Protein AF-A0A7W0FGR4-F1 (afdb_monomer_lite)

Radius of gyration: 21.36 Å; chains: 1; bounding box: 52×45×62 Å

Structure (mmCIF, N/CA/C/O backbone):
data_AF-A0A7W0FGR4-F1
#
_entry.id   AF-A0A7W0FGR4-F1
#
loop_
_atom_site.group_PDB
_atom_site.id
_atom_site.type_symbol
_atom_site.label_atom_id
_atom_site.label_alt_id
_atom_site.label_comp_id
_atom_site.label_asym_id
_atom_site.label_entity_id
_atom_site.label_seq_id
_atom_site.pdbx_PDB_ins_code
_atom_site.Cartn_x
_atom_site.Cartn_y
_atom_site.Cartn_z
_atom_site.occupancy
_atom_site.B_iso_or_equiv
_atom_site.auth_seq_id
_atom_site.auth_comp_id
_atom_site.auth_asym_id
_atom_site.auth_atom_id
_atom_site.pdbx_PDB_model_num
ATOM 1 N N . MET A 1 1 ? -11.395 16.052 -6.987 1.00 50.31 1 MET A N 1
ATOM 2 C CA . MET A 1 1 ? -12.539 16.002 -6.046 1.00 50.31 1 MET A CA 1
ATOM 3 C C . MET A 1 1 ? -13.367 17.275 -6.202 1.00 50.31 1 MET A C 1
ATOM 5 O O . MET A 1 1 ? -12.782 18.266 -6.624 1.00 50.31 1 MET A O 1
ATOM 9 N N . PRO A 1 2 ? -14.686 17.275 -5.930 1.00 47.12 2 PRO A N 1
ATOM 10 C CA . PRO A 1 2 ? -15.502 18.494 -5.974 1.00 47.12 2 PRO A CA 1
ATOM 11 C C . PRO A 1 2 ? -14.914 19.584 -5.063 1.00 47.12 2 PRO A C 1
ATOM 13 O O . PRO A 1 2 ? -14.407 19.257 -3.991 1.00 47.12 2 PRO A O 1
ATOM 16 N N . GLU A 1 3 ? -15.008 20.864 -5.442 1.00 51.31 3 GLU A N 1
ATOM 17 C CA . GLU A 1 3 ? -14.451 22.003 -4.675 1.00 51.31 3 GLU A CA 1
ATOM 18 C C . GLU A 1 3 ? -14.913 22.057 -3.204 1.00 51.31 3 GLU A C 1
ATOM 20 O O . GLU A 1 3 ? -14.175 22.549 -2.343 1.00 51.31 3 GLU A O 1
ATOM 25 N N . ASN A 1 4 ? -16.076 21.462 -2.913 1.00 60.28 4 ASN A N 1
ATOM 26 C CA . ASN A 1 4 ? -16.722 21.415 -1.599 1.00 60.28 4 ASN A CA 1
ATOM 27 C C . ASN A 1 4 ? -16.583 20.065 -0.873 1.00 60.28 4 ASN A C 1
ATOM 29 O O . ASN A 1 4 ? -17.335 19.798 0.065 1.00 60.28 4 ASN A O 1
ATOM 33 N N . PHE A 1 5 ? -15.670 19.182 -1.295 1.00 72.06 5 PHE A N 1
ATOM 34 C CA . PHE A 1 5 ? -15.427 17.957 -0.534 1.00 72.06 5 PHE A CA 1
ATOM 35 C C . PHE A 1 5 ? -14.782 18.304 0.821 1.00 72.06 5 PHE A C 1
ATOM 37 O O . PHE A 1 5 ? -13.830 19.091 0.856 1.00 72.06 5 PHE A O 1
ATOM 44 N N . PRO A 1 6 ? -15.283 17.750 1.939 1.00 87.00 6 PRO A N 1
ATOM 45 C CA . PRO A 1 6 ? -14.865 18.178 3.270 1.00 87.00 6 PRO A CA 1
ATOM 46 C C . PRO A 1 6 ? -13.447 17.742 3.646 1.00 87.00 6 PRO A C 1
ATOM 48 O O . PRO A 1 6 ? -12.868 18.315 4.563 1.00 87.00 6 PRO A O 1
ATOM 51 N N . ILE A 1 7 ? -12.872 16.758 2.952 1.00 95.00 7 ILE A N 1
ATOM 52 C CA . ILE A 1 7 ? -11.490 16.330 3.172 1.00 95.00 7 ILE A CA 1
ATOM 53 C C . ILE A 1 7 ? -10.616 16.822 2.021 1.00 95.00 7 ILE A C 1
ATOM 55 O O . ILE A 1 7 ? -10.912 16.563 0.854 1.00 95.00 7 ILE A O 1
ATOM 59 N N . LYS A 1 8 ? -9.521 17.510 2.344 1.00 94.56 8 LYS A N 1
ATOM 60 C CA . LYS A 1 8 ? -8.524 17.954 1.362 1.00 94.56 8 LYS A CA 1
ATOM 61 C C . LYS A 1 8 ? -7.133 17.530 1.813 1.00 94.56 8 LYS A C 1
ATOM 63 O O . LYS A 1 8 ? -6.774 17.730 2.971 1.00 94.56 8 LYS A O 1
ATOM 68 N N . VAL A 1 9 ? -6.363 16.965 0.889 1.00 95.31 9 VAL A N 1
ATOM 69 C CA . VAL A 1 9 ? -4.970 16.566 1.105 1.00 95.31 9 VAL A CA 1
ATOM 70 C C . VAL A 1 9 ? -4.105 17.287 0.082 1.00 95.31 9 VAL A C 1
ATOM 72 O O . VAL A 1 9 ? -4.416 17.272 -1.108 1.00 95.31 9 VAL A O 1
ATOM 75 N N . GLY A 1 10 ? -3.063 17.966 0.546 1.00 93.25 10 GLY A N 1
ATOM 76 C CA . GLY A 1 10 ? -2.211 18.804 -0.293 1.00 93.25 10 GLY A CA 1
ATOM 77 C C . GLY A 1 10 ? -1.432 19.816 0.536 1.00 93.25 10 GLY A C 1
ATOM 78 O O . GLY A 1 10 ? -1.701 19.994 1.722 1.00 93.25 10 GLY A O 1
ATOM 79 N N . ASP A 1 11 ? -0.438 20.460 -0.078 1.00 90.88 11 ASP A N 1
ATOM 80 C CA . ASP A 1 11 ? 0.424 21.460 0.572 1.00 90.88 11 ASP A CA 1
ATOM 81 C C . ASP A 1 11 ? 1.035 20.983 1.903 1.00 90.88 11 ASP A C 1
ATOM 83 O O . ASP A 1 11 ? 1.238 21.756 2.842 1.00 90.88 11 ASP A O 1
ATOM 87 N N . ARG A 1 12 ? 1.347 19.682 1.981 1.00 93.88 12 ARG A N 1
ATOM 88 C CA . ARG A 1 12 ? 1.866 18.994 3.174 1.00 93.88 12 ARG A CA 1
ATOM 89 C C . ARG A 1 12 ? 0.893 18.991 4.356 1.00 93.88 12 ARG A C 1
ATOM 91 O O . ARG A 1 12 ? 1.323 18.978 5.510 1.00 93.88 12 ARG A O 1
ATOM 98 N N . GLN A 1 13 ? -0.410 19.019 4.093 1.00 95.06 13 GLN A N 1
ATOM 99 C CA . GLN A 1 13 ? -1.458 19.062 5.109 1.00 95.06 13 GLN A CA 1
ATOM 100 C C . GLN A 1 13 ? -2.612 18.117 4.775 1.00 95.06 13 GLN A C 1
ATOM 102 O O . GLN A 1 13 ? -2.973 17.908 3.618 1.00 95.06 13 GLN A O 1
ATOM 107 N N . PHE A 1 14 ? -3.230 17.600 5.833 1.00 97.25 14 PHE A N 1
ATOM 108 C CA . PHE A 1 14 ? -4.534 16.961 5.788 1.00 97.25 14 PHE A CA 1
ATOM 109 C C . PHE A 1 14 ? -5.531 17.927 6.427 1.00 97.25 14 PHE A C 1
ATOM 111 O O . PHE A 1 14 ? -5.306 18.389 7.546 1.00 97.25 14 PHE A O 1
ATOM 118 N N . ARG A 1 15 ? -6.603 18.278 5.719 1.00 97.00 15 ARG A N 1
ATOM 119 C CA . ARG A 1 15 ? -7.633 19.202 6.203 1.00 97.00 15 ARG A CA 1
ATOM 120 C C . ARG A 1 15 ? -8.984 18.516 6.259 1.00 97.00 15 ARG A C 1
ATOM 122 O O . ARG A 1 15 ? -9.396 17.895 5.282 1.00 97.00 15 ARG A O 1
ATOM 129 N N . LEU A 1 16 ? -9.677 18.691 7.378 1.00 96.06 16 LEU A N 1
ATOM 130 C CA . LEU A 1 16 ? -11.046 18.245 7.600 1.00 96.06 16 LEU A CA 1
ATOM 131 C C . LEU A 1 16 ? -11.923 19.482 7.819 1.00 96.06 16 LEU A C 1
ATOM 133 O O . LEU A 1 16 ? -11.696 20.252 8.745 1.00 96.06 16 LEU A O 1
ATOM 137 N N . ASN A 1 17 ? -12.907 19.694 6.948 1.00 94.50 17 ASN A N 1
ATOM 138 C CA . ASN A 1 17 ? -13.779 20.875 6.922 1.00 94.50 17 ASN A CA 1
ATOM 139 C C . ASN A 1 17 ? -13.019 22.210 6.863 1.00 94.50 17 ASN A C 1
ATOM 141 O O . ASN A 1 17 ? -13.419 23.192 7.475 1.00 94.50 17 ASN A O 1
ATOM 145 N N . GLY A 1 18 ? -11.908 22.240 6.124 1.00 92.94 18 GLY A N 1
ATOM 146 C CA . GLY A 1 18 ? -11.055 23.425 5.990 1.00 92.94 18 GLY A CA 1
ATOM 147 C C . GLY A 1 18 ? -9.991 23.564 7.080 1.00 92.94 18 GLY A C 1
ATOM 148 O O . GLY A 1 18 ? -8.963 24.191 6.820 1.00 92.94 18 GLY A O 1
ATOM 149 N N . GLU A 1 19 ? -10.157 22.904 8.225 1.00 94.25 19 GLU A N 1
ATOM 150 C CA . GLU A 1 19 ? -9.214 22.969 9.342 1.00 94.25 19 GLU A CA 1
ATOM 151 C C . GLU A 1 19 ? -8.101 21.918 9.217 1.00 94.25 19 GLU A C 1
ATOM 153 O O . GLU A 1 19 ? -8.386 20.762 8.887 1.00 94.25 19 GLU A O 1
ATOM 158 N N . PRO A 1 20 ? -6.827 22.274 9.471 1.00 95.62 20 PRO A N 1
ATOM 159 C CA . PRO A 1 20 ? -5.742 21.301 9.541 1.00 95.62 20 PRO A CA 1
ATOM 160 C C . PRO A 1 20 ? -5.991 20.239 10.619 1.00 95.62 20 PRO A C 1
ATOM 162 O O . PRO A 1 20 ? -6.301 20.558 11.765 1.00 95.62 20 PRO A O 1
ATOM 165 N N . LEU A 1 21 ? -5.786 18.973 10.261 1.00 96.56 21 LEU A N 1
ATOM 166 C CA . LEU A 1 21 ? -5.886 17.827 11.155 1.00 9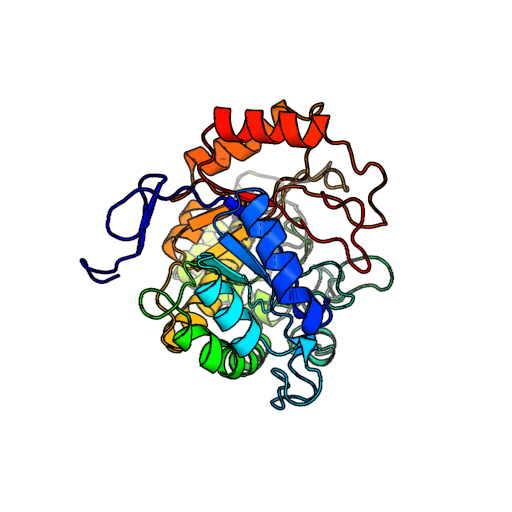6.56 21 LEU A CA 1
ATOM 167 C C . LEU A 1 21 ? -4.571 17.044 11.139 1.00 96.56 21 LEU A C 1
ATOM 169 O O . LEU A 1 21 ? -4.177 16.487 10.115 1.00 96.56 21 LEU A O 1
ATOM 173 N N . SER A 1 22 ? -3.917 16.946 12.294 1.00 96.06 22 SER A N 1
ATOM 174 C CA . SER A 1 22 ? -2.856 15.959 12.500 1.00 96.06 22 SER A CA 1
ATOM 175 C C . SER A 1 22 ? -3.480 14.610 12.839 1.00 96.06 22 SER A C 1
ATOM 177 O O . SER A 1 22 ? -4.175 14.479 13.849 1.00 96.06 22 SER A O 1
ATOM 179 N N . ILE A 1 23 ? -3.240 13.604 12.002 1.00 97.69 23 ILE A N 1
ATOM 180 C CA . ILE A 1 23 ? -3.726 12.245 12.231 1.00 97.69 23 ILE A CA 1
ATOM 181 C C . ILE A 1 23 ? -2.757 11.546 13.184 1.00 97.69 23 ILE A C 1
ATOM 183 O O . ILE A 1 23 ? -1.640 11.200 12.797 1.00 97.69 23 ILE A O 1
ATOM 187 N N . TYR A 1 24 ? -3.200 11.322 14.419 1.00 97.25 24 TYR A N 1
ATOM 188 C CA . TYR A 1 24 ? -2.505 10.480 15.389 1.00 97.25 24 TYR A CA 1
ATOM 189 C C . TYR A 1 24 ? -3.335 9.224 15.568 1.00 97.25 24 TYR A C 1
ATOM 191 O O . TYR A 1 24 ? -4.348 9.220 16.273 1.00 97.25 24 TYR A O 1
ATOM 199 N N . SER A 1 25 ? -2.921 8.182 14.858 1.00 97.44 25 SER A N 1
ATOM 200 C CA . SER A 1 25 ? -3.642 6.926 14.785 1.00 97.44 25 SER A CA 1
ATOM 201 C C . SER A 1 25 ? -2.966 5.838 15.603 1.00 97.44 25 SER A C 1
ATOM 203 O O . SER A 1 25 ? -1.742 5.810 15.730 1.00 97.44 25 SER A O 1
ATOM 205 N N . GLY A 1 26 ? -3.770 4.922 16.123 1.00 96.06 26 GLY A N 1
ATOM 206 C CA . GLY A 1 26 ? -3.309 3.670 16.701 1.00 96.06 26 GLY A CA 1
ATOM 207 C C . GLY A 1 26 ? -3.928 2.485 15.971 1.00 96.06 26 GLY A C 1
ATOM 208 O O . GLY A 1 26 ? -5.142 2.463 15.754 1.00 96.06 26 GLY A O 1
ATOM 209 N N . ALA A 1 27 ? -3.106 1.516 15.572 1.00 95.75 27 ALA A N 1
ATOM 210 C CA . ALA A 1 27 ? -3.580 0.342 14.858 1.00 95.75 27 ALA A CA 1
ATOM 211 C C . ALA A 1 27 ? -4.255 -0.664 15.802 1.00 95.75 27 ALA A C 1
ATOM 213 O O . ALA A 1 27 ? -3.630 -1.143 16.753 1.00 95.75 27 ALA A O 1
ATOM 214 N N . VAL A 1 28 ? -5.521 -0.996 15.519 1.00 95.81 28 VAL A N 1
ATOM 215 C CA . VAL A 1 28 ? -6.360 -1.911 16.315 1.00 95.81 28 VAL A CA 1
ATOM 216 C C . VAL A 1 28 ? -6.972 -2.974 15.405 1.00 95.81 28 VAL A C 1
ATOM 218 O O . VAL A 1 28 ? -7.842 -2.700 14.586 1.00 95.81 28 VAL A O 1
ATOM 221 N N . HIS A 1 29 ? -6.537 -4.224 15.537 1.00 94.69 29 HIS A N 1
ATOM 222 C CA . HIS A 1 29 ? -6.978 -5.308 14.653 1.00 94.69 29 HIS A CA 1
ATOM 223 C C . HIS A 1 29 ? -8.173 -6.060 15.224 1.00 94.69 29 HIS A C 1
ATOM 225 O O . HIS A 1 29 ? -8.021 -7.115 15.835 1.00 94.69 29 HIS A O 1
ATOM 231 N N . TYR A 1 30 ? -9.363 -5.502 15.003 1.00 96.06 30 TYR A N 1
ATOM 232 C CA . TYR A 1 30 ? -10.634 -5.978 15.558 1.00 96.06 30 TYR A CA 1
ATOM 233 C C . TYR A 1 30 ? -10.887 -7.485 15.367 1.00 96.06 30 TYR A C 1
ATOM 235 O O . TYR A 1 30 ? -11.311 -8.141 16.313 1.00 96.06 30 TYR A O 1
ATOM 243 N N . TRP A 1 31 ? -10.533 -8.058 14.208 1.00 94.75 31 TRP A N 1
ATOM 244 C CA . TRP A 1 31 ? -10.738 -9.482 13.894 1.00 94.75 31 TRP A CA 1
ATOM 245 C C . TRP A 1 31 ? -9.877 -10.444 14.728 1.00 94.75 31 TRP A C 1
ATOM 247 O O . TRP A 1 31 ? -10.082 -11.656 14.693 1.00 94.75 31 TRP A O 1
ATOM 257 N N . ARG A 1 32 ? -8.896 -9.920 15.473 1.00 92.50 32 ARG A N 1
ATOM 258 C CA . ARG A 1 32 ? -8.056 -10.686 16.412 1.00 92.50 32 ARG A CA 1
ATOM 259 C C . ARG A 1 32 ? -8.464 -10.510 17.869 1.00 92.50 32 ARG A C 1
ATOM 261 O O . ARG A 1 32 ? -7.776 -11.019 18.749 1.00 92.50 32 ARG A O 1
ATOM 268 N N . LEU A 1 33 ? -9.518 -9.743 18.117 1.00 93.81 33 LEU A N 1
ATOM 269 C CA . LEU A 1 33 ? -9.997 -9.396 19.443 1.00 93.81 33 LEU A CA 1
ATOM 270 C C . LEU A 1 33 ? -11.400 -9.964 19.615 1.00 93.81 33 LEU A C 1
ATOM 272 O O . LEU A 1 33 ? -12.206 -9.936 18.681 1.00 93.81 33 LEU A O 1
ATOM 276 N N . ASP A 1 34 ? -11.713 -10.428 20.818 1.00 94.38 34 ASP A N 1
ATOM 277 C CA . ASP A 1 34 ? -13.087 -10.785 21.147 1.00 94.38 34 ASP A CA 1
ATOM 278 C C . ASP A 1 34 ? -13.967 -9.528 21.080 1.00 94.38 34 ASP A C 1
ATOM 280 O O . ASP A 1 34 ? -13.586 -8.448 21.551 1.00 94.38 34 ASP A O 1
ATOM 284 N N . ARG A 1 35 ? -15.151 -9.661 20.473 1.00 96.56 35 ARG A N 1
ATOM 285 C CA . ARG A 1 35 ? -16.069 -8.538 20.217 1.00 96.56 35 ARG A CA 1
ATOM 286 C C . ARG A 1 35 ? -16.443 -7.759 21.483 1.00 96.56 35 ARG A C 1
ATOM 288 O O . ARG A 1 35 ? -16.625 -6.546 21.424 1.00 96.56 35 ARG A O 1
ATOM 295 N N . ASP A 1 36 ? -16.537 -8.428 22.633 1.00 97.00 36 ASP A N 1
ATOM 296 C CA . ASP A 1 36 ? -16.848 -7.805 23.928 1.00 97.00 36 ASP A CA 1
ATOM 297 C C . ASP A 1 36 ? -15.714 -6.908 24.461 1.00 97.00 36 ASP A C 1
ATOM 299 O O . ASP A 1 36 ? -15.959 -6.066 25.324 1.00 97.00 36 ASP A O 1
ATOM 303 N N . LYS A 1 37 ? -14.484 -7.045 23.946 1.00 96.62 37 LYS A N 1
ATOM 304 C CA . LYS A 1 37 ? -13.324 -6.229 24.348 1.00 96.62 37 LYS A CA 1
ATOM 305 C C . LYS A 1 37 ? -13.182 -4.931 23.570 1.00 96.62 37 LYS A C 1
ATOM 307 O O . LYS A 1 37 ? -12.448 -4.048 24.012 1.00 96.62 37 LYS A O 1
ATOM 312 N N . TRP A 1 38 ? -13.855 -4.792 22.428 1.00 97.81 38 TRP A N 1
ATOM 313 C CA . TRP A 1 38 ? -13.678 -3.632 21.553 1.00 97.81 38 TRP A CA 1
ATOM 314 C C . TRP A 1 38 ? -13.980 -2.311 22.261 1.00 97.81 38 TRP A C 1
ATOM 316 O O . TRP A 1 38 ? -13.241 -1.344 22.087 1.00 97.81 38 TRP A O 1
ATOM 326 N N . ASP A 1 39 ? -15.024 -2.272 23.090 1.00 98.25 39 ASP A N 1
ATOM 327 C CA . ASP A 1 39 ? -15.430 -1.049 23.784 1.00 98.25 39 ASP A CA 1
ATOM 328 C C . ASP A 1 39 ? -14.353 -0.537 24.756 1.00 98.25 39 ASP A C 1
ATOM 330 O O . ASP A 1 39 ? -13.952 0.629 24.684 1.00 98.25 39 ASP A O 1
ATOM 334 N N . ASP A 1 40 ? -13.837 -1.421 25.613 1.00 97.62 40 ASP A N 1
ATOM 335 C CA . ASP A 1 40 ? -12.782 -1.101 26.578 1.00 97.62 40 ASP A CA 1
ATOM 336 C C . ASP A 1 40 ? -11.482 -0.698 25.868 1.00 97.62 40 ASP A C 1
ATOM 338 O O . ASP A 1 40 ? -10.884 0.332 26.186 1.00 97.62 40 ASP A O 1
ATOM 342 N N . ILE A 1 41 ? -11.084 -1.453 24.838 1.00 96.50 41 ILE A N 1
ATOM 343 C CA . ILE A 1 41 ? -9.873 -1.169 24.059 1.00 96.50 41 ILE A CA 1
ATOM 344 C C . ILE A 1 41 ? -9.971 0.208 23.403 1.00 96.50 41 ILE A C 1
ATOM 346 O O . ILE A 1 41 ? -9.086 1.035 23.601 1.00 96.50 41 ILE A O 1
ATOM 350 N N . LEU A 1 42 ? -11.051 0.506 22.677 1.00 98.06 42 LEU A N 1
ATOM 351 C CA . LEU A 1 42 ? -11.212 1.805 22.015 1.00 98.06 42 LEU A CA 1
ATOM 352 C C . LEU A 1 42 ? -11.298 2.967 23.019 1.00 98.06 42 LEU A C 1
ATOM 354 O O . LEU A 1 42 ? -10.824 4.066 22.726 1.00 98.06 42 LEU A O 1
ATOM 358 N N . THR A 1 43 ? -11.851 2.733 24.215 1.00 97.94 43 THR A N 1
ATOM 359 C CA . THR A 1 43 ? -11.833 3.717 25.312 1.00 97.94 43 THR A CA 1
ATOM 360 C C . THR A 1 43 ? -10.402 4.021 25.751 1.00 97.94 43 THR A C 1
ATOM 362 O O . THR A 1 43 ? -10.039 5.192 25.878 1.00 97.94 43 THR A O 1
ATOM 365 N N . LYS A 1 44 ? -9.563 2.991 25.911 1.00 96.62 44 LYS A N 1
ATOM 366 C CA . LYS A 1 44 ? -8.136 3.147 26.229 1.00 96.62 44 LYS A CA 1
ATOM 367 C C . LYS A 1 44 ? -7.373 3.836 25.101 1.00 96.62 44 LYS A C 1
ATOM 369 O O . LYS A 1 44 ? -6.616 4.760 25.377 1.00 96.62 44 LYS A O 1
ATOM 374 N N . VAL A 1 45 ? -7.627 3.475 23.839 1.00 96.12 45 VAL A N 1
ATOM 375 C CA . VAL A 1 45 ? -7.013 4.136 22.672 1.00 96.12 45 VAL A CA 1
ATOM 376 C C . VAL A 1 45 ? -7.309 5.636 22.659 1.00 96.12 45 VAL A C 1
ATOM 378 O O . VAL A 1 45 ? -6.382 6.438 22.546 1.00 96.12 45 VAL A O 1
ATOM 381 N N . LYS A 1 46 ? -8.573 6.033 22.855 1.00 96.62 46 LYS A N 1
ATOM 382 C CA . LYS A 1 46 ? -8.945 7.452 22.986 1.00 96.62 46 LYS A CA 1
ATOM 383 C C . LYS A 1 46 ? -8.276 8.097 24.208 1.00 96.62 46 LYS A C 1
ATOM 385 O O . LYS A 1 46 ? -7.789 9.220 24.114 1.00 96.62 46 LYS A O 1
ATOM 390 N N . GLY A 1 47 ? -8.207 7.382 25.335 1.00 96.81 47 GLY A N 1
ATOM 391 C CA . GLY A 1 47 ? -7.554 7.830 26.571 1.00 96.81 47 GLY A CA 1
ATOM 392 C C . GLY A 1 47 ? -6.046 8.079 26.443 1.00 96.81 47 GLY A C 1
ATOM 393 O O . GLY A 1 47 ? -5.524 8.969 27.108 1.00 96.81 47 GLY A O 1
ATOM 394 N N . MET A 1 48 ? -5.359 7.368 25.543 1.00 94.38 48 MET A N 1
ATOM 395 C CA . MET A 1 48 ? -3.950 7.616 25.194 1.00 94.38 48 MET A CA 1
ATOM 396 C C . MET A 1 48 ? -3.746 8.871 24.325 1.00 94.38 48 MET A C 1
ATOM 398 O O . MET A 1 48 ? -2.610 9.243 24.037 1.00 94.38 48 MET A O 1
ATOM 402 N N . GLY A 1 49 ? -4.826 9.530 23.892 1.00 95.38 49 GLY A N 1
ATOM 403 C CA . GLY A 1 49 ? -4.773 10.744 23.075 1.00 95.38 49 GLY A CA 1
ATOM 404 C C . GLY A 1 49 ? -4.767 10.500 21.564 1.00 95.38 49 GLY A C 1
ATOM 405 O O . GLY A 1 49 ? -4.626 11.457 20.800 1.00 95.38 49 GLY A O 1
ATOM 406 N N . PHE A 1 50 ? -4.952 9.257 21.104 1.00 97.56 50 PHE A N 1
ATOM 407 C CA . PHE A 1 50 ? -5.166 8.992 19.681 1.00 97.56 50 PHE A CA 1
ATOM 408 C C . PHE A 1 50 ? -6.533 9.526 19.250 1.00 97.56 50 PHE A C 1
ATOM 410 O O . PHE A 1 50 ? -7.557 9.265 19.882 1.00 97.56 50 PHE A O 1
ATOM 417 N N . ASN A 1 51 ? -6.552 10.267 18.144 1.00 98.12 51 ASN A N 1
ATOM 418 C CA . ASN A 1 51 ? -7.784 10.805 17.562 1.00 98.12 51 ASN A CA 1
ATOM 419 C C . ASN A 1 51 ? -8.346 9.915 16.444 1.00 98.12 51 ASN A C 1
ATOM 421 O O . ASN A 1 51 ? -9.462 10.140 15.972 1.00 98.12 51 ASN A O 1
ATOM 425 N N . THR A 1 52 ? -7.561 8.929 16.010 1.00 98.69 52 THR A N 1
ATOM 426 C CA . THR A 1 52 ? -7.852 8.054 14.880 1.00 98.69 52 THR A CA 1
ATOM 427 C C . THR A 1 52 ? -7.514 6.610 15.247 1.00 98.69 52 THR A C 1
ATOM 429 O O . THR A 1 52 ? -6.586 6.356 16.015 1.00 98.69 52 THR A O 1
ATOM 432 N N . VAL A 1 53 ? -8.243 5.655 14.683 1.00 98.31 53 VAL A N 1
ATOM 433 C CA . VAL A 1 53 ? -7.849 4.242 14.659 1.00 98.31 53 VAL A CA 1
ATOM 434 C C . VAL A 1 53 ? -7.541 3.814 13.236 1.00 98.31 53 VAL A C 1
ATOM 436 O O . VAL A 1 53 ? -8.234 4.213 12.298 1.00 98.31 53 VAL A O 1
ATOM 439 N N . SER A 1 54 ? -6.513 2.991 13.071 1.00 97.94 54 SER A N 1
ATOM 440 C CA . SER A 1 54 ? -6.177 2.362 11.796 1.00 97.94 54 SER A CA 1
ATOM 441 C C . SER A 1 54 ? -6.470 0.871 11.880 1.00 97.94 54 SER A C 1
ATOM 443 O O . SER A 1 54 ? -6.102 0.203 12.845 1.00 97.94 54 SER A O 1
ATOM 445 N N . ILE A 1 55 ? -7.162 0.336 10.878 1.00 97.69 55 ILE A N 1
ATOM 446 C CA . ILE A 1 55 ? -7.539 -1.077 10.856 1.00 97.69 55 ILE A CA 1
ATOM 447 C C . ILE A 1 55 ? -7.201 -1.706 9.517 1.00 97.69 55 ILE A C 1
ATOM 449 O O . ILE A 1 55 ? -7.539 -1.173 8.462 1.00 97.69 55 ILE A O 1
ATOM 453 N N . TYR A 1 56 ? -6.567 -2.869 9.561 1.00 97.62 56 TYR A N 1
ATOM 454 C CA . TYR A 1 56 ? -6.553 -3.786 8.431 1.00 97.62 56 TYR A CA 1
ATOM 455 C C . TYR A 1 56 ? -7.865 -4.564 8.335 1.00 97.62 56 TYR A C 1
ATOM 457 O O . TYR A 1 56 ? -8.594 -4.707 9.316 1.00 97.62 56 TYR A O 1
ATOM 465 N N . ILE A 1 57 ? -8.168 -5.059 7.137 1.00 98.06 57 ILE A N 1
ATOM 466 C CA . ILE A 1 57 ? -9.327 -5.917 6.881 1.00 98.06 57 ILE A CA 1
ATOM 467 C C . ILE A 1 57 ? -8.830 -7.096 6.030 1.00 98.06 57 ILE A C 1
ATOM 469 O O . ILE A 1 57 ? -8.707 -6.948 4.813 1.00 98.06 57 ILE A O 1
ATOM 473 N N . PRO A 1 58 ? -8.465 -8.237 6.649 1.00 96.88 58 PRO A N 1
ATOM 474 C CA . PRO A 1 58 ? -7.898 -9.373 5.931 1.00 96.88 58 PRO A CA 1
ATOM 475 C C . PRO A 1 58 ? -8.959 -10.033 5.071 1.00 96.88 58 PRO A C 1
ATOM 477 O O . PRO A 1 58 ? -9.967 -10.507 5.591 1.00 96.88 58 PRO A O 1
ATOM 480 N N . TRP A 1 59 ? -8.700 -10.161 3.778 1.00 97.81 59 TRP A N 1
ATOM 481 C CA . TRP A 1 59 ? -9.601 -10.884 2.891 1.00 97.81 59 TRP A CA 1
ATOM 482 C C . TRP A 1 59 ? -9.802 -12.336 3.363 1.00 97.81 59 TRP A C 1
ATOM 484 O O . TRP A 1 59 ? -10.939 -12.791 3.460 1.00 97.81 59 TRP A O 1
ATOM 494 N N . GLU A 1 60 ? -8.739 -13.029 3.783 1.00 95.94 60 GLU A N 1
ATOM 495 C CA . GLU A 1 60 ? -8.819 -14.407 4.299 1.00 95.94 60 GLU A CA 1
ATOM 496 C C . GLU A 1 60 ? -9.686 -14.566 5.555 1.00 95.94 60 GLU A C 1
ATOM 498 O O . GLU A 1 60 ? -10.239 -15.639 5.777 1.00 95.94 60 GLU A O 1
ATOM 503 N N . ALA A 1 61 ? -9.821 -13.517 6.373 1.00 95.81 61 ALA A N 1
ATOM 504 C CA . ALA A 1 61 ? -10.641 -13.572 7.582 1.00 95.81 61 ALA A CA 1
ATOM 505 C C . ALA A 1 61 ? -12.139 -13.476 7.267 1.00 95.81 61 ALA A C 1
ATOM 507 O O . ALA A 1 61 ? -12.956 -13.975 8.039 1.00 95.81 61 ALA A O 1
ATOM 508 N N . HIS A 1 62 ? -12.487 -12.846 6.140 1.00 97.94 62 HIS A N 1
ATOM 509 C CA . HIS A 1 62 ? -13.870 -12.593 5.751 1.00 97.94 62 HIS A CA 1
ATOM 510 C C . HIS A 1 62 ? -14.373 -13.519 4.652 1.00 97.94 62 HIS A C 1
ATOM 512 O O . HIS A 1 62 ? -15.559 -13.811 4.639 1.00 97.94 62 HIS A O 1
ATOM 518 N N . GLU A 1 63 ? -13.544 -13.981 3.716 1.00 97.50 63 GLU A N 1
ATOM 519 C CA . GLU A 1 63 ? -13.994 -14.879 2.646 1.00 97.50 63 GLU A CA 1
ATOM 520 C C . GLU A 1 63 ? -13.805 -16.350 3.039 1.00 97.50 63 GLU A C 1
ATOM 522 O O . GLU A 1 63 ? -12.727 -16.917 2.871 1.00 97.50 63 GLU A O 1
ATOM 527 N N . ILE A 1 64 ? -14.875 -16.982 3.529 1.00 95.62 64 ILE A N 1
ATOM 528 C CA . ILE A 1 64 ? -14.870 -18.396 3.947 1.00 95.62 64 ILE A CA 1
ATOM 529 C C . ILE A 1 64 ? -14.724 -19.317 2.731 1.00 95.62 64 ILE A C 1
ATOM 531 O O . ILE A 1 64 ? -13.972 -20.289 2.740 1.00 95.62 64 ILE A O 1
ATOM 535 N N . GLU A 1 65 ? -15.455 -18.998 1.668 1.00 95.62 65 GLU A N 1
ATOM 536 C CA . GLU A 1 65 ? -15.370 -19.639 0.360 1.00 95.62 65 GLU A CA 1
ATOM 537 C C . GLU A 1 65 ? -15.474 -18.547 -0.700 1.00 95.62 65 GLU A C 1
ATOM 539 O O . GLU A 1 65 ? -16.052 -17.496 -0.436 1.00 95.62 65 GLU A O 1
ATOM 544 N N . ARG A 1 66 ? -14.969 -18.785 -1.916 1.00 97.31 66 ARG A N 1
ATOM 545 C CA . ARG A 1 66 ? -14.999 -17.782 -2.991 1.00 97.31 66 ARG A CA 1
ATOM 546 C C . ARG A 1 66 ? -16.401 -17.172 -3.159 1.00 97.31 66 ARG A C 1
ATOM 548 O O . ARG A 1 66 ? -17.331 -17.860 -3.578 1.00 97.31 66 ARG A O 1
ATOM 555 N N . GLY A 1 67 ? -16.535 -15.879 -2.868 1.00 97.19 67 GLY A N 1
ATOM 556 C CA . GLY A 1 67 ? -17.788 -15.121 -2.949 1.00 97.19 67 GLY A CA 1
ATOM 557 C C . GLY A 1 67 ? -18.755 -15.282 -1.767 1.00 97.19 67 GLY A C 1
ATOM 558 O O . GLY A 1 67 ? -19.815 -14.657 -1.782 1.00 97.19 67 GLY A O 1
ATOM 559 N N . LYS A 1 68 ? -18.420 -16.085 -0.751 1.00 98.00 68 LYS A N 1
ATOM 560 C CA . LYS A 1 68 ? -19.175 -16.225 0.502 1.00 98.00 68 LYS A CA 1
ATOM 561 C C . LYS A 1 68 ? -18.405 -15.558 1.633 1.00 98.00 68 LYS A C 1
ATOM 563 O O . LYS A 1 68 ? -17.340 -16.030 2.032 1.00 98.00 68 LYS A O 1
ATOM 568 N N . PHE A 1 69 ? -18.976 -14.479 2.153 1.00 98.38 69 PHE A N 1
ATOM 569 C CA . PHE A 1 69 ? -18.324 -13.639 3.144 1.00 98.38 69 PHE A CA 1
ATOM 570 C C . PHE A 1 69 ? -18.988 -13.738 4.516 1.00 98.38 69 PHE A C 1
ATOM 572 O O . PHE A 1 69 ? -20.214 -13.798 4.605 1.00 98.38 69 PHE A O 1
ATOM 579 N N . ASP A 1 70 ? -18.171 -13.709 5.563 1.00 98.25 70 ASP A N 1
ATOM 580 C CA . ASP A 1 70 ? -18.571 -13.520 6.950 1.00 98.25 70 ASP A CA 1
ATOM 581 C C . ASP A 1 70 ? -18.094 -12.155 7.447 1.00 98.25 70 ASP A C 1
ATOM 583 O O . ASP A 1 70 ? -16.900 -11.867 7.551 1.00 98.25 70 ASP A O 1
ATOM 587 N N . PHE A 1 71 ? -19.067 -11.315 7.767 1.00 98.31 71 PHE A N 1
ATOM 588 C CA . PHE A 1 71 ? -18.887 -10.000 8.363 1.00 98.31 71 PHE A CA 1
ATOM 589 C C . PHE A 1 71 ? -19.563 -9.957 9.736 1.00 98.31 71 PHE A C 1
ATOM 591 O O . PHE A 1 71 ? -20.276 -9.003 10.038 1.00 98.31 71 PHE A O 1
ATOM 598 N N . GLY A 1 72 ? -19.415 -11.019 10.535 1.00 97.44 72 GLY A N 1
ATOM 599 C CA . GLY A 1 72 ? -19.964 -11.103 11.891 1.00 97.44 72 GLY A CA 1
ATOM 600 C C . GLY A 1 72 ? -21.110 -12.099 12.068 1.00 97.44 72 GLY A C 1
ATOM 601 O O . GLY A 1 72 ? -21.566 -12.298 13.192 1.00 97.44 72 GLY A O 1
ATOM 602 N N . GLN A 1 73 ? -21.601 -12.716 10.987 1.00 97.06 73 GLN A N 1
ATOM 603 C CA . GLN A 1 73 ? -22.729 -13.652 11.040 1.00 97.06 73 GLN A CA 1
ATOM 604 C C . GLN A 1 73 ? -22.321 -15.021 11.596 1.00 97.06 73 GLN A C 1
ATOM 606 O O . GLN A 1 73 ? -23.151 -15.701 12.197 1.00 97.06 73 GLN A O 1
ATOM 611 N N . ILE A 1 74 ? -21.067 -15.430 11.379 1.00 97.31 74 ILE A N 1
ATOM 612 C CA . ILE A 1 74 ? -20.514 -16.710 11.841 1.00 97.31 74 ILE A CA 1
ATOM 613 C C . ILE A 1 74 ? -19.514 -16.467 12.970 1.00 97.31 74 ILE A C 1
ATOM 615 O O . ILE A 1 74 ? -19.674 -17.028 14.053 1.00 97.31 74 ILE A O 1
ATOM 619 N N . ASN A 1 75 ? -18.510 -15.616 12.745 1.00 97.19 75 ASN A N 1
ATOM 620 C CA . ASN A 1 75 ? -17.571 -15.196 13.778 1.00 97.19 75 ASN A CA 1
ATOM 621 C C . ASN A 1 75 ? -17.861 -13.743 14.196 1.00 97.19 75 ASN A C 1
ATOM 623 O O . ASN A 1 75 ? -17.577 -12.835 13.417 1.00 97.19 75 ASN A O 1
ATOM 627 N N . PRO A 1 76 ? -18.342 -13.479 15.425 1.00 97.62 76 PRO A N 1
ATOM 628 C CA . PRO A 1 76 ? -18.629 -12.120 15.889 1.00 97.62 76 PRO A CA 1
ATOM 629 C C . PRO A 1 76 ? -17.443 -11.150 15.796 1.00 97.62 76 PRO A C 1
ATOM 631 O O . PRO A 1 76 ? -17.654 -9.957 15.598 1.00 97.62 76 PRO A O 1
ATOM 634 N N . SER A 1 77 ? -16.198 -11.630 15.895 1.00 96.81 77 SER A N 1
ATOM 635 C CA . SER A 1 77 ? -15.010 -10.777 15.743 1.00 96.81 77 SER A CA 1
ATOM 636 C C . SER A 1 77 ? -14.818 -10.252 14.314 1.00 96.81 77 SER A C 1
ATOM 638 O O . SER A 1 77 ? -14.082 -9.292 14.110 1.00 96.81 77 SER A O 1
ATOM 640 N N . ASN A 1 78 ? -15.503 -10.824 13.322 1.00 98.00 78 ASN A N 1
ATOM 641 C CA . ASN A 1 78 ? -15.497 -10.348 11.939 1.00 98.00 78 ASN A CA 1
ATOM 642 C C . ASN A 1 78 ? -16.553 -9.254 11.668 1.00 98.00 78 ASN A C 1
ATOM 644 O O . ASN A 1 78 ? -16.683 -8.815 10.524 1.00 98.00 78 ASN A O 1
ATOM 648 N N . ASP A 1 79 ? -17.306 -8.804 12.683 1.00 98.44 79 ASP A N 1
ATOM 649 C CA . ASP A 1 79 ? -18.334 -7.753 12.576 1.00 98.44 79 ASP A CA 1
ATOM 650 C C . ASP A 1 79 ? -17.725 -6.357 12.341 1.00 98.44 79 ASP A C 1
ATOM 652 O O . ASP A 1 79 ? -17.638 -5.517 13.239 1.00 98.44 79 ASP A O 1
ATOM 656 N N . ILE A 1 80 ? -17.267 -6.116 11.110 1.00 98.62 80 ILE A N 1
ATOM 657 C CA . ILE A 1 80 ? -16.644 -4.855 10.695 1.00 98.62 80 ILE A CA 1
ATOM 658 C C . ILE A 1 80 ? -17.625 -3.676 10.724 1.00 98.62 80 ILE A C 1
ATOM 660 O O . ILE A 1 80 ? -17.236 -2.583 11.123 1.00 98.62 80 ILE A O 1
ATOM 664 N N . ASP A 1 81 ? -18.887 -3.882 10.339 1.00 98.69 81 ASP A N 1
ATOM 665 C CA . ASP A 1 81 ? -19.928 -2.840 10.372 1.00 98.69 81 ASP A CA 1
ATOM 666 C C . ASP A 1 81 ? -20.143 -2.380 11.825 1.00 98.69 81 ASP A C 1
ATOM 668 O O . ASP A 1 81 ? -20.019 -1.192 12.135 1.00 98.69 81 ASP A O 1
ATOM 672 N N . GLY A 1 82 ? -20.301 -3.334 12.754 1.00 98.56 82 GLY A N 1
ATOM 673 C CA . GLY A 1 82 ? -20.402 -3.057 14.185 1.00 98.56 82 GLY A CA 1
ATOM 674 C C . GLY A 1 82 ? -19.154 -2.395 14.775 1.00 98.56 82 GLY A C 1
ATOM 675 O O . GLY A 1 82 ? -19.278 -1.457 15.567 1.00 98.56 82 GLY A O 1
ATOM 676 N N . PHE A 1 83 ? -17.950 -2.821 14.375 1.00 98.81 83 PHE A N 1
ATOM 677 C CA . PHE A 1 83 ? -16.704 -2.198 14.834 1.00 98.81 83 PHE A CA 1
ATOM 678 C C . PHE A 1 83 ? -16.576 -0.739 14.369 1.00 98.81 83 PHE A C 1
ATOM 680 O O . PHE A 1 83 ? -16.194 0.131 15.158 1.00 98.81 83 PHE A O 1
ATOM 687 N N . LEU A 1 84 ? -16.927 -0.444 13.111 1.00 98.88 84 LEU A N 1
ATOM 688 C CA . LEU A 1 84 ? -16.909 0.919 12.572 1.00 98.88 84 LEU A CA 1
ATOM 689 C C . LEU A 1 84 ? -17.940 1.806 13.277 1.00 98.88 84 LEU A C 1
ATOM 691 O O . LEU A 1 84 ? -17.592 2.905 13.710 1.00 98.88 84 LEU A O 1
ATOM 695 N N . THR A 1 85 ? -19.166 1.315 13.486 1.00 98.81 85 THR A N 1
ATOM 696 C CA . THR A 1 85 ? -20.186 2.025 14.275 1.00 98.81 85 THR A CA 1
ATOM 697 C C . THR A 1 85 ? -19.702 2.329 15.693 1.00 98.81 85 THR A C 1
ATOM 699 O O . THR A 1 85 ? -19.917 3.434 16.193 1.00 98.81 85 THR A O 1
ATOM 702 N N . LEU A 1 86 ? -19.016 1.393 16.349 1.00 98.69 86 LEU A N 1
ATOM 703 C CA . LEU A 1 86 ? -18.488 1.618 17.695 1.00 98.69 86 LEU A CA 1
ATOM 704 C C . LEU A 1 86 ? -17.390 2.695 17.715 1.00 98.69 86 LEU A C 1
ATOM 706 O O . LEU A 1 86 ? -17.372 3.547 18.606 1.00 98.69 86 LEU A O 1
ATOM 710 N N . CYS A 1 87 ? -16.502 2.706 16.717 1.00 98.69 87 CYS A N 1
ATOM 711 C CA . CYS A 1 87 ? -15.514 3.775 16.548 1.00 98.69 87 CYS A CA 1
ATOM 712 C C . CYS A 1 87 ? -16.189 5.147 16.378 1.00 98.69 87 CYS A C 1
ATOM 714 O O . CYS A 1 87 ? -15.771 6.125 17.003 1.00 98.69 87 CYS A O 1
ATOM 716 N N . GLU A 1 88 ? -17.262 5.213 15.582 1.00 98.62 88 GLU A N 1
ATOM 717 C CA . GLU A 1 88 ? -18.046 6.432 15.361 1.00 98.62 88 GLU A CA 1
ATOM 718 C C . GLU A 1 88 ? -18.706 6.939 16.648 1.00 98.62 88 GLU A C 1
ATOM 720 O O . GLU A 1 88 ? -18.589 8.126 16.961 1.00 98.62 88 GLU A O 1
ATOM 725 N N . GLN A 1 89 ? -19.325 6.044 17.428 1.00 98.44 89 GLN A N 1
ATOM 726 C CA . GLN A 1 89 ? -19.928 6.354 18.734 1.00 98.44 89 GLN A CA 1
ATOM 727 C C . GLN A 1 89 ? -18.904 6.882 19.742 1.00 98.44 89 GLN A C 1
ATOM 729 O O . GLN A 1 89 ? -19.212 7.759 20.546 1.00 98.44 89 GLN A O 1
ATOM 734 N N . LYS A 1 90 ? -17.668 6.374 19.684 1.00 98.00 90 LYS A N 1
ATOM 735 C CA . LYS A 1 90 ? -16.549 6.853 20.508 1.00 98.00 90 LYS A CA 1
ATOM 736 C C . LYS A 1 90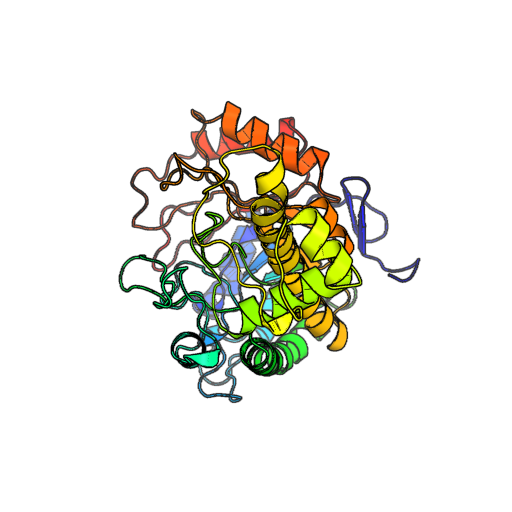 ? -15.881 8.103 19.957 1.00 98.00 90 LYS A C 1
ATOM 738 O O . LYS A 1 90 ? -14.929 8.598 20.558 1.00 98.00 90 LYS A O 1
ATOM 743 N N . GLU A 1 91 ? -16.390 8.641 18.858 1.00 97.50 91 GLU A N 1
ATOM 744 C CA . GLU A 1 91 ? -15.887 9.834 18.195 1.00 97.50 91 GLU A CA 1
ATOM 745 C C . GLU A 1 91 ? -14.442 9.717 17.690 1.00 97.50 91 GLU A C 1
ATOM 747 O O . GLU A 1 91 ? -13.732 10.720 17.575 1.00 97.50 91 GLU A O 1
ATOM 752 N N . LEU A 1 92 ? -14.003 8.499 17.379 1.00 98.56 92 LEU A N 1
ATOM 753 C CA . LEU A 1 92 ? -12.707 8.252 16.764 1.00 98.56 92 LEU A CA 1
ATOM 754 C C . LEU A 1 92 ? -12.831 8.398 15.248 1.00 98.56 92 LEU A C 1
ATOM 756 O O . LEU A 1 92 ? -13.791 7.939 14.627 1.00 98.56 92 LEU A O 1
ATOM 760 N N . ASN A 1 93 ? -11.846 9.048 14.640 1.00 98.69 93 ASN A N 1
ATOM 761 C CA . ASN A 1 93 ? -11.672 8.989 13.195 1.00 98.69 93 ASN A CA 1
ATOM 762 C C . ASN A 1 93 ? -11.157 7.603 12.795 1.00 98.69 93 ASN A C 1
ATOM 764 O O . ASN A 1 93 ? -10.577 6.890 13.613 1.00 98.69 93 ASN A O 1
ATOM 768 N N . ILE A 1 94 ? -11.347 7.217 11.536 1.00 98.81 94 ILE A N 1
ATOM 769 C CA . ILE A 1 94 ? -11.028 5.862 11.083 1.00 98.81 94 ILE A CA 1
ATOM 770 C C . ILE A 1 94 ? -10.177 5.919 9.814 1.00 98.81 94 ILE A C 1
ATOM 772 O O . ILE A 1 94 ? -10.477 6.655 8.871 1.00 98.81 94 ILE A O 1
ATOM 776 N N . ILE A 1 95 ? -9.127 5.107 9.782 1.00 98.75 95 ILE A N 1
ATOM 777 C CA . ILE A 1 95 ? -8.383 4.745 8.579 1.00 98.75 95 ILE A CA 1
ATOM 778 C C . ILE A 1 95 ? -8.577 3.252 8.343 1.00 98.75 95 ILE A C 1
ATOM 780 O O . ILE A 1 95 ? -8.286 2.435 9.214 1.00 98.75 95 ILE A O 1
ATOM 784 N N . VAL A 1 96 ? -9.043 2.889 7.152 1.00 98.69 96 VAL A N 1
ATOM 785 C CA . VAL A 1 96 ? -9.232 1.484 6.767 1.00 98.69 96 VAL A CA 1
ATOM 786 C C . VAL A 1 96 ? -8.148 1.043 5.793 1.00 98.69 96 VAL A C 1
ATOM 788 O O . VAL A 1 96 ? -7.689 1.814 4.958 1.00 98.69 96 VAL A O 1
ATOM 791 N N . ARG A 1 97 ? -7.708 -0.206 5.899 1.00 98.19 97 ARG A N 1
ATOM 792 C CA . ARG A 1 97 ? -6.656 -0.793 5.064 1.00 98.19 97 ARG A CA 1
ATOM 793 C C . ARG A 1 97 ? -7.177 -2.141 4.535 1.00 98.19 97 ARG A C 1
ATOM 795 O O . ARG A 1 97 ? -6.882 -3.190 5.103 1.00 98.19 97 ARG A O 1
ATOM 802 N N . PRO A 1 98 ? -8.042 -2.135 3.503 1.00 97.75 98 PRO A N 1
ATOM 803 C CA . PRO A 1 98 ? -8.749 -3.328 3.032 1.00 97.75 98 PRO A CA 1
ATOM 804 C C . PRO A 1 98 ? -7.924 -4.276 2.149 1.00 97.75 98 PRO A C 1
ATOM 806 O O . PRO A 1 98 ? -8.474 -5.223 1.589 1.00 97.75 98 PRO A O 1
ATOM 809 N N . GLY A 1 99 ? -6.628 -4.027 1.973 1.00 95.25 99 GLY A N 1
ATOM 810 C CA . GLY A 1 99 ? -5.767 -4.847 1.129 1.00 95.25 99 GLY A CA 1
ATOM 811 C C . GLY A 1 99 ? -5.936 -4.582 -0.374 1.00 95.25 99 GLY A C 1
ATOM 812 O O . GLY A 1 99 ? -6.221 -3.441 -0.755 1.00 95.25 99 GLY A O 1
ATOM 813 N N . PRO A 1 100 ? -5.759 -5.591 -1.249 1.00 95.44 100 PRO A N 1
ATOM 814 C CA . PRO A 1 100 ? -5.888 -7.022 -0.957 1.00 95.44 100 PRO A CA 1
ATOM 815 C C . PRO A 1 100 ? -4.708 -7.633 -0.187 1.00 95.44 100 PRO A C 1
ATOM 817 O O . PRO A 1 100 ? -4.940 -8.536 0.614 1.00 95.44 100 PRO A O 1
ATOM 820 N N . GLN A 1 101 ? -3.490 -7.103 -0.330 1.00 94.38 101 GLN A N 1
ATOM 821 C CA . GLN A 1 101 ? -2.386 -7.429 0.573 1.00 94.38 101 GLN A CA 1
ATOM 822 C C . GLN A 1 101 ? -2.481 -6.594 1.846 1.00 94.38 101 GLN A C 1
ATOM 824 O O . GLN A 1 101 ? -2.583 -5.373 1.768 1.00 94.38 101 GLN A O 1
ATOM 829 N N . ILE A 1 102 ? -2.391 -7.223 3.017 1.00 92.12 102 ILE A N 1
ATOM 830 C CA . ILE A 1 102 ? -2.320 -6.489 4.293 1.00 92.12 102 ILE A CA 1
ATOM 831 C C . ILE A 1 102 ? -1.127 -6.874 5.165 1.00 92.12 102 ILE A C 1
ATOM 833 O O . ILE A 1 102 ? -0.905 -6.235 6.187 1.00 92.12 102 ILE A O 1
ATOM 837 N N . ASN A 1 103 ? -0.384 -7.925 4.801 1.00 86.31 103 ASN A N 1
ATOM 838 C CA . ASN A 1 103 ? 0.648 -8.507 5.659 1.00 86.31 103 ASN A CA 1
ATOM 839 C C . ASN A 1 103 ? 0.093 -8.816 7.067 1.00 86.31 103 ASN A C 1
ATOM 841 O O . ASN A 1 103 ? -0.651 -9.785 7.246 1.00 86.31 103 ASN A O 1
ATOM 845 N N . SER A 1 104 ? 0.413 -7.981 8.058 1.00 82.06 104 SER A N 1
ATOM 846 C CA . SER A 1 104 ? 0.002 -8.128 9.451 1.00 82.06 104 SER A CA 1
ATOM 847 C C . SER A 1 104 ? 0.550 -9.382 10.144 1.00 82.06 104 SER A C 1
ATOM 849 O O . SER A 1 104 ? -0.045 -9.879 11.101 1.00 82.06 104 SER A O 1
ATOM 851 N N . GLU A 1 105 ? 1.658 -9.957 9.674 1.00 83.62 105 GLU A N 1
ATOM 852 C CA . GLU A 1 105 ? 2.205 -11.220 10.198 1.00 83.62 105 GLU A CA 1
ATOM 853 C C . GLU A 1 105 ? 1.187 -12.383 10.133 1.00 83.62 105 GLU A C 1
ATOM 855 O O . GLU A 1 105 ? 1.258 -13.359 10.898 1.00 83.62 105 GLU A O 1
ATOM 860 N N . LEU A 1 106 ? 0.205 -12.281 9.227 1.00 85.38 106 LEU A N 1
ATOM 861 C CA . LEU A 1 106 ? -0.657 -13.394 8.847 1.00 85.38 106 LEU A CA 1
ATOM 862 C C . LEU A 1 106 ? 0.120 -14.350 7.953 1.00 85.38 106 LEU A C 1
ATOM 864 O O . LEU A 1 106 ? 0.943 -13.936 7.141 1.00 85.38 106 LEU A O 1
ATOM 868 N N . THR A 1 107 ? -0.161 -15.646 8.082 1.00 82.44 107 THR A N 1
ATOM 869 C CA . THR A 1 107 ? 0.571 -16.674 7.328 1.00 82.44 107 THR A CA 1
ATOM 870 C C . THR A 1 107 ? 0.454 -16.479 5.815 1.00 82.44 107 THR A C 1
ATOM 872 O O . THR A 1 107 ? 1.406 -16.787 5.111 1.00 82.44 107 THR A O 1
ATOM 875 N N . TRP A 1 108 ? -0.661 -15.932 5.328 1.00 88.88 108 TRP A N 1
ATOM 876 C CA . TRP A 1 108 ? -0.915 -15.710 3.902 1.00 88.88 108 TRP A CA 1
ATOM 877 C C . TRP A 1 108 ? -1.054 -14.229 3.548 1.00 88.88 108 TRP A C 1
ATOM 879 O O . TRP A 1 108 ? -1.646 -13.889 2.529 1.00 88.88 108 TRP A O 1
ATOM 889 N N . PHE A 1 109 ? -0.515 -13.331 4.382 1.00 89.94 109 PHE A N 1
ATOM 890 C CA . PHE A 1 109 ? -0.519 -11.881 4.138 1.00 89.94 109 PHE A CA 1
ATOM 891 C C . PHE A 1 109 ? -1.925 -11.268 3.979 1.00 89.94 109 PHE A C 1
ATOM 893 O O . PHE A 1 109 ? -2.077 -10.174 3.425 1.00 89.94 109 PHE A O 1
ATOM 900 N N . GLY A 1 110 ? -2.949 -11.959 4.491 1.00 92.50 110 GLY A N 1
ATOM 901 C CA . GLY A 1 110 ? -4.351 -11.584 4.368 1.00 92.50 110 GLY A CA 1
ATOM 902 C C . GLY A 1 110 ? -5.065 -12.143 3.143 1.00 92.50 110 GLY A C 1
ATOM 903 O O . GLY A 1 110 ? -6.254 -11.874 2.995 1.00 92.50 110 GLY A O 1
ATOM 904 N N . TYR A 1 111 ? -4.394 -12.914 2.286 1.00 95.50 111 TYR A N 1
ATOM 905 C CA . TYR A 1 111 ? -4.996 -13.536 1.110 1.00 95.50 111 TYR A CA 1
ATOM 906 C C . TYR A 1 111 ? -5.644 -14.884 1.433 1.00 95.50 111 TYR A C 1
ATOM 908 O O . TYR A 1 111 ? -5.024 -15.714 2.099 1.00 95.50 111 TYR A O 1
ATOM 916 N N . PRO A 1 112 ? -6.834 -15.186 0.883 1.00 95.75 112 PRO A N 1
ATOM 917 C CA . PRO A 1 112 ? -7.297 -16.563 0.801 1.00 95.75 112 PRO A CA 1
ATOM 918 C C . PRO A 1 112 ? -6.254 -17.412 0.063 1.00 95.75 112 PRO A C 1
ATOM 920 O O . PRO A 1 112 ? -5.779 -17.014 -1.001 1.00 95.75 112 PRO A O 1
ATOM 923 N N . LEU A 1 113 ? -5.932 -18.603 0.580 1.00 93.06 113 LEU A N 1
ATOM 924 C CA . LEU A 1 113 ? -4.868 -19.461 0.032 1.00 93.06 113 LEU A CA 1
ATOM 925 C C . LEU A 1 113 ? -5.011 -19.715 -1.483 1.00 93.06 113 LEU A C 1
ATOM 927 O O . LEU A 1 113 ? -4.024 -19.705 -2.212 1.00 93.06 113 LEU A O 1
ATOM 931 N N . ARG A 1 114 ? -6.251 -19.832 -1.975 1.00 95.00 114 ARG A N 1
ATOM 932 C CA . ARG A 1 114 ? -6.581 -19.976 -3.406 1.00 95.00 114 ARG A CA 1
ATOM 933 C C . ARG A 1 114 ? -6.002 -18.873 -4.303 1.00 95.00 114 ARG A C 1
ATOM 935 O O . ARG A 1 114 ? -5.824 -19.112 -5.489 1.00 95.00 114 ARG A O 1
ATOM 942 N N . ILE A 1 115 ? -5.767 -17.671 -3.768 1.00 96.69 115 ILE A N 1
ATOM 943 C CA . ILE A 1 115 ? -5.156 -16.562 -4.509 1.00 96.69 115 ILE A CA 1
ATOM 944 C C . ILE A 1 115 ? -3.663 -16.827 -4.699 1.00 96.69 115 ILE A C 1
ATOM 946 O O . ILE A 1 115 ? -3.150 -16.675 -5.800 1.00 96.69 115 ILE A O 1
ATOM 950 N N . LEU A 1 116 ? -2.990 -17.279 -3.640 1.00 94.12 116 LEU A N 1
ATOM 951 C CA . LEU A 1 116 ? -1.553 -17.545 -3.648 1.00 94.12 116 LEU A CA 1
ATOM 952 C C . LEU A 1 116 ? -1.189 -18.830 -4.402 1.00 94.12 116 LEU A C 1
ATOM 954 O O . LEU A 1 116 ? -0.097 -18.918 -4.958 1.00 94.12 116 LEU A O 1
ATOM 958 N N . ASP A 1 117 ? -2.080 -19.824 -4.430 1.00 93.75 117 ASP A N 1
ATOM 959 C CA . ASP A 1 117 ? -1.846 -21.118 -5.088 1.00 93.75 117 ASP A CA 1
ATOM 960 C C . ASP A 1 117 ? -2.082 -21.094 -6.608 1.00 93.75 117 ASP A C 1
ATOM 962 O O . ASP A 1 117 ? -1.639 -22.002 -7.318 1.00 93.75 117 ASP A O 1
ATOM 966 N N . ASP A 1 118 ? -2.742 -20.062 -7.134 1.00 96.31 118 ASP A N 1
ATOM 967 C CA . ASP A 1 118 ? -3.059 -19.970 -8.557 1.00 96.31 118 ASP A CA 1
ATOM 968 C C . ASP A 1 118 ? -1.835 -19.568 -9.390 1.00 96.31 118 ASP A C 1
ATOM 970 O O . ASP A 1 118 ? -1.342 -18.441 -9.330 1.00 96.31 118 ASP A O 1
ATOM 974 N N . VAL A 1 119 ? -1.363 -20.494 -10.222 1.00 95.12 119 VAL A N 1
ATOM 975 C CA . VAL A 1 119 ? -0.154 -20.321 -11.041 1.00 95.12 119 VAL A CA 1
ATOM 976 C C . VAL A 1 119 ? -0.266 -19.147 -12.023 1.00 95.12 119 VAL A C 1
ATOM 978 O O . VAL A 1 119 ? 0.746 -18.524 -12.337 1.00 95.12 119 VAL A O 1
ATOM 981 N N . GLU A 1 120 ? -1.471 -18.791 -12.482 1.00 95.25 120 GLU A N 1
ATOM 982 C CA . GLU A 1 120 ? -1.675 -17.649 -13.391 1.00 95.25 120 GLU A CA 1
ATOM 983 C C . GLU A 1 120 ? -1.586 -16.291 -12.679 1.00 95.25 120 GLU A C 1
ATOM 985 O O . GLU A 1 120 ? -1.482 -15.246 -13.329 1.00 95.25 120 GLU A O 1
ATOM 990 N N . MET A 1 121 ? -1.666 -16.291 -11.348 1.00 97.00 121 MET A N 1
ATOM 991 C CA . MET A 1 121 ? -1.533 -15.097 -10.517 1.00 97.00 121 MET A CA 1
ATOM 992 C C . MET A 1 121 ? -0.164 -15.002 -9.855 1.00 97.00 121 MET A C 1
ATOM 994 O O . MET A 1 121 ? 0.123 -13.971 -9.266 1.00 97.00 121 MET A O 1
ATOM 998 N N . GLN A 1 122 ? 0.698 -16.013 -9.960 1.00 96.81 122 GLN A N 1
ATOM 999 C CA . GLN A 1 122 ? 2.014 -16.006 -9.325 1.00 96.81 122 GLN A CA 1
ATOM 1000 C C . GLN A 1 122 ? 3.040 -15.200 -10.128 1.00 96.81 122 GLN A C 1
ATOM 1002 O O . GLN A 1 122 ? 3.183 -15.351 -11.344 1.00 96.81 122 GLN A O 1
ATOM 1007 N N . ALA A 1 123 ? 3.808 -14.376 -9.421 1.00 97.12 123 ALA A N 1
ATOM 1008 C CA . ALA A 1 123 ? 4.992 -13.736 -9.966 1.00 97.12 123 ALA A CA 1
ATOM 1009 C C . ALA A 1 123 ? 6.109 -14.765 -10.191 1.00 97.12 123 ALA A C 1
ATOM 1011 O O . ALA A 1 123 ? 6.245 -15.753 -9.457 1.00 97.12 123 ALA A O 1
ATOM 1012 N N . GLN A 1 124 ? 6.938 -14.517 -11.203 1.00 97.12 124 GLN A N 1
ATOM 1013 C CA . GLN A 1 124 ? 8.066 -15.389 -11.534 1.00 97.12 124 GLN A CA 1
ATOM 1014 C C . GLN A 1 124 ? 9.400 -14.671 -11.382 1.00 97.12 124 GLN A C 1
ATOM 1016 O O . GLN A 1 124 ? 9.513 -13.463 -11.603 1.00 97.12 124 GLN A O 1
ATOM 1021 N N . THR A 1 125 ? 10.424 -15.442 -11.031 1.00 95.81 125 THR A N 1
ATOM 1022 C CA . THR A 1 125 ? 11.806 -14.975 -11.020 1.00 95.81 125 THR A CA 1
ATOM 1023 C C . THR A 1 125 ? 12.351 -14.822 -12.435 1.00 95.81 125 THR A C 1
ATOM 1025 O O . THR A 1 125 ? 11.776 -15.340 -13.395 1.00 95.81 125 THR A O 1
ATOM 1028 N N . ALA A 1 126 ? 13.515 -14.182 -12.579 1.00 93.31 126 ALA A N 1
ATOM 1029 C CA . ALA A 1 126 ? 14.207 -14.072 -13.867 1.00 93.31 126 ALA A CA 1
ATOM 1030 C C . ALA A 1 126 ? 14.431 -15.418 -14.581 1.00 93.31 126 ALA A C 1
ATOM 1032 O O . ALA A 1 126 ? 14.551 -15.429 -15.805 1.00 93.31 126 ALA A O 1
ATOM 1033 N N . TRP A 1 127 ? 14.443 -16.529 -13.839 1.00 92.50 127 TRP A N 1
ATOM 1034 C CA . TRP A 1 127 ? 14.687 -17.883 -14.341 1.00 92.50 127 TRP A CA 1
ATOM 1035 C C . TRP A 1 127 ? 13.407 -18.721 -14.495 1.00 92.50 127 TRP A C 1
ATOM 1037 O O . TRP A 1 127 ? 13.488 -19.923 -14.734 1.00 92.50 127 TRP A O 1
ATOM 1047 N N . GLY A 1 128 ? 12.229 -18.108 -14.339 1.00 91.88 128 GLY A N 1
ATOM 1048 C CA . GLY A 1 128 ? 10.928 -18.756 -14.542 1.00 91.88 128 GLY A CA 1
ATOM 1049 C C . GLY A 1 128 ? 10.423 -19.594 -13.362 1.00 91.88 128 GLY A C 1
ATOM 1050 O O . GLY A 1 128 ? 9.359 -20.203 -13.457 1.00 91.88 128 GLY A O 1
ATOM 1051 N N . SER A 1 129 ? 11.144 -19.632 -12.237 1.00 94.06 129 SER A N 1
ATOM 1052 C CA . SER A 1 129 ? 10.636 -20.233 -10.996 1.00 94.06 129 SER A CA 1
ATOM 1053 C C . SER A 1 129 ? 9.663 -19.292 -10.280 1.00 94.06 129 SER A C 1
ATOM 1055 O O . SER A 1 129 ? 9.636 -18.093 -10.550 1.00 94.06 129 SER A O 1
ATOM 1057 N N . LYS A 1 130 ? 8.870 -19.815 -9.339 1.00 94.44 130 LYS A N 1
ATOM 1058 C CA . LYS A 1 130 ? 7.982 -18.991 -8.504 1.00 94.44 130 LYS A CA 1
ATOM 1059 C C . LYS A 1 130 ? 8.806 -18.023 -7.655 1.00 94.44 130 LYS A C 1
ATOM 1061 O O . LYS A 1 130 ? 9.715 -18.463 -6.950 1.00 94.44 130 LYS A O 1
ATOM 1066 N N . ALA A 1 131 ? 8.472 -16.736 -7.705 1.00 93.81 131 ALA A N 1
ATOM 1067 C CA . ALA A 1 131 ? 8.986 -15.771 -6.741 1.00 93.81 131 ALA A CA 1
ATOM 1068 C C . ALA A 1 131 ? 8.336 -16.061 -5.380 1.00 93.81 131 ALA A C 1
ATOM 1070 O O . ALA A 1 131 ? 7.113 -16.194 -5.288 1.00 93.81 131 ALA A O 1
ATOM 1071 N N . VAL A 1 132 ? 9.154 -16.250 -4.346 1.00 91.81 132 VAL A N 1
ATOM 1072 C CA . VAL A 1 132 ? 8.692 -16.631 -3.009 1.00 91.81 132 VAL A CA 1
ATOM 1073 C C . VAL A 1 132 ? 9.346 -15.761 -1.952 1.00 91.81 132 VAL A C 1
ATOM 1075 O O . VAL A 1 132 ? 10.571 -15.651 -1.889 1.00 91.81 132 VAL A O 1
ATOM 1078 N N . LEU A 1 133 ? 8.526 -15.221 -1.059 1.00 86.12 133 LEU A N 1
ATOM 1079 C CA . LEU A 1 133 ? 9.008 -14.596 0.157 1.00 86.12 133 LEU A CA 1
ATOM 1080 C C . LEU A 1 133 ? 9.332 -15.685 1.175 1.00 86.12 133 LEU A C 1
ATOM 1082 O O . LEU A 1 133 ? 8.462 -16.448 1.608 1.00 86.12 133 LEU A O 1
ATOM 1086 N N . THR A 1 134 ? 10.597 -15.758 1.574 1.00 77.19 134 THR A N 1
ATOM 1087 C CA . THR A 1 134 ? 11.071 -16.701 2.587 1.00 77.19 134 THR A CA 1
ATOM 1088 C C . THR A 1 134 ? 10.835 -16.131 3.984 1.00 77.19 134 THR A C 1
ATOM 1090 O O . THR A 1 134 ? 11.763 -15.655 4.635 1.00 77.19 134 THR A O 1
ATOM 1093 N N . GLN A 1 135 ? 9.585 -16.157 4.446 1.00 69.06 135 GLN A N 1
ATOM 1094 C CA . GLN A 1 135 ? 9.237 -15.851 5.835 1.00 69.06 135 GLN A CA 1
ATOM 1095 C C . GLN A 1 135 ? 8.837 -17.115 6.606 1.00 69.06 135 GLN A C 1
ATOM 1097 O O . GLN A 1 135 ? 8.356 -18.103 6.051 1.00 69.06 135 GLN A O 1
ATOM 1102 N N . VAL A 1 136 ? 9.069 -17.099 7.917 1.00 58.53 136 VAL A N 1
ATOM 1103 C CA . VAL A 1 136 ? 8.646 -18.170 8.829 1.00 58.53 136 VAL A CA 1
ATOM 1104 C C . VAL A 1 136 ? 7.118 -18.090 8.997 1.00 58.53 136 VAL A C 1
ATOM 1106 O O . VAL A 1 136 ? 6.599 -16.989 9.169 1.00 58.53 136 VAL A O 1
ATOM 1109 N N . PRO A 1 137 ? 6.365 -19.212 8.990 1.00 64.62 137 PRO A N 1
ATOM 1110 C CA . PRO A 1 137 ? 6.826 -20.604 9.003 1.00 64.62 137 PRO A CA 1
ATOM 1111 C C . PRO A 1 137 ? 6.899 -21.294 7.631 1.00 64.62 137 PRO A C 1
ATOM 1113 O O . PRO A 1 137 ? 7.345 -22.439 7.574 1.00 64.62 137 PRO A O 1
ATOM 1116 N N . ARG A 1 138 ? 6.429 -20.669 6.542 1.00 77.75 138 ARG A N 1
ATOM 1117 C CA . ARG A 1 138 ? 6.398 -21.272 5.198 1.00 77.75 138 ARG A CA 1
ATOM 1118 C C . ARG A 1 138 ? 6.706 -20.228 4.122 1.00 77.75 138 ARG A C 1
ATOM 1120 O O . ARG A 1 138 ? 6.229 -19.107 4.259 1.00 77.75 138 ARG A O 1
ATOM 1127 N N . PRO A 1 139 ? 7.408 -20.598 3.034 1.00 84.81 139 PRO A N 1
ATOM 1128 C CA . PRO A 1 139 ? 7.554 -19.730 1.871 1.00 84.81 139 PRO A CA 1
ATOM 1129 C C . PRO A 1 139 ? 6.193 -19.358 1.281 1.00 84.81 139 PRO A C 1
ATOM 1131 O O . PRO A 1 139 ? 5.334 -20.227 1.110 1.00 84.81 139 PRO A O 1
ATOM 1134 N N . ILE A 1 140 ? 6.021 -18.082 0.945 1.00 89.25 140 ILE A N 1
ATOM 1135 C CA . ILE A 1 140 ? 4.762 -17.531 0.439 1.00 89.25 140 ILE A CA 1
ATOM 1136 C C . ILE A 1 140 ? 4.980 -17.095 -1.015 1.00 89.25 140 ILE A C 1
ATOM 1138 O O . ILE A 1 140 ? 5.862 -16.266 -1.254 1.00 89.25 140 ILE A O 1
ATOM 1142 N N . PRO A 1 141 ? 4.234 -17.638 -1.993 1.00 92.69 141 PRO A N 1
ATOM 1143 C CA . PRO A 1 141 ? 4.306 -17.177 -3.376 1.00 92.69 141 PRO A CA 1
ATOM 1144 C C . PRO A 1 141 ? 3.920 -15.702 -3.498 1.00 92.69 141 PRO A C 1
ATOM 1146 O O . PRO A 1 141 ? 2.909 -15.273 -2.946 1.00 92.69 141 PRO A O 1
ATOM 1149 N N . ALA A 1 142 ? 4.711 -14.935 -4.243 1.00 93.44 142 ALA A N 1
ATOM 1150 C CA . ALA A 1 142 ? 4.376 -13.562 -4.587 1.00 93.44 142 ALA A CA 1
ATOM 1151 C C . ALA A 1 142 ? 3.302 -13.535 -5.686 1.00 93.44 142 ALA A C 1
ATOM 1153 O O . ALA A 1 142 ? 3.372 -14.309 -6.643 1.00 93.44 142 ALA A O 1
ATOM 1154 N N . ASN A 1 143 ? 2.343 -12.612 -5.588 1.00 95.50 143 ASN A N 1
ATOM 1155 C CA . ASN A 1 143 ? 1.350 -12.389 -6.639 1.00 95.50 143 ASN A CA 1
ATOM 1156 C C . ASN A 1 143 ? 1.874 -11.419 -7.712 1.00 95.50 143 ASN A C 1
ATOM 1158 O O . ASN A 1 143 ? 2.551 -10.432 -7.420 1.00 95.50 143 ASN A O 1
ATOM 1162 N N . SER A 1 144 ? 1.497 -11.669 -8.961 1.00 96.62 144 SER A N 1
ATOM 1163 C CA . SER A 1 144 ? 1.684 -10.787 -10.102 1.00 96.62 144 SER A CA 1
ATOM 1164 C C . SER A 1 144 ? 0.497 -9.837 -10.243 1.00 96.62 144 SER A C 1
ATOM 1166 O O . SER A 1 144 ? -0.589 -10.208 -10.689 1.00 96.62 144 SER A O 1
ATOM 1168 N N . TYR A 1 145 ? 0.741 -8.561 -9.976 1.00 96.56 145 TYR A N 1
ATOM 1169 C CA . TYR A 1 145 ? -0.171 -7.444 -10.224 1.00 96.56 145 TYR A CA 1
ATOM 1170 C C . TYR A 1 145 ? -0.170 -7.015 -11.706 1.00 96.56 145 TYR A C 1
ATOM 1172 O O . TYR A 1 145 ? -0.693 -5.963 -12.063 1.00 96.56 145 TYR A O 1
ATOM 1180 N N . SER A 1 146 ? 0.375 -7.843 -12.603 1.00 96.50 146 SER A N 1
ATOM 1181 C CA . SER A 1 146 ? 0.070 -7.782 -14.040 1.00 96.50 146 SER A CA 1
ATOM 1182 C C . SER A 1 146 ? -1.017 -8.781 -14.457 1.00 96.50 146 SER A C 1
ATOM 1184 O O . SER A 1 146 ? -1.497 -8.725 -15.590 1.00 96.50 146 SER A O 1
ATOM 1186 N N . SER A 1 147 ? -1.416 -9.697 -13.567 1.00 97.44 147 SER A N 1
ATOM 1187 C CA . SER A 1 147 ? -2.422 -10.716 -13.854 1.00 97.44 147 SER A CA 1
ATOM 1188 C C . SER A 1 147 ? -3.835 -10.132 -13.808 1.00 97.44 147 SER A C 1
ATOM 1190 O O . SER A 1 147 ? -4.300 -9.650 -12.776 1.00 97.44 147 SER A O 1
ATOM 1192 N N . GLU A 1 148 ? -4.570 -10.222 -14.917 1.00 97.69 148 GLU A N 1
ATOM 1193 C CA . GLU A 1 148 ? -5.984 -9.818 -14.966 1.00 97.69 148 GLU A CA 1
ATOM 1194 C C . GLU A 1 148 ? -6.857 -10.646 -14.016 1.00 97.69 148 GLU A C 1
ATOM 1196 O O . GLU A 1 148 ? -7.814 -10.134 -13.435 1.00 97.69 148 GLU A O 1
ATOM 1201 N N . LYS A 1 149 ? -6.495 -11.916 -13.808 1.00 97.94 149 LYS A N 1
ATOM 1202 C CA . LYS A 1 149 ? -7.190 -12.811 -12.882 1.00 97.94 149 LYS A CA 1
ATOM 1203 C C . LYS A 1 149 ? -7.074 -12.321 -11.440 1.00 97.94 149 LYS A C 1
ATOM 1205 O O . LYS A 1 149 ? -8.075 -12.307 -10.731 1.00 97.94 149 LYS A O 1
ATOM 1210 N N . PHE A 1 150 ? -5.903 -11.816 -11.048 1.00 98.00 150 PHE A N 1
ATOM 1211 C CA . PHE A 1 150 ? -5.695 -11.214 -9.730 1.00 98.00 150 PHE A CA 1
ATOM 1212 C C . PHE A 1 150 ? -6.616 -10.012 -9.496 1.00 98.00 150 PHE A C 1
ATOM 1214 O O . PHE A 1 150 ? -7.274 -9.923 -8.456 1.00 98.00 150 PHE A O 1
ATOM 1221 N N . PHE A 1 151 ? -6.745 -9.119 -10.481 1.00 98.31 151 PHE A N 1
ATOM 1222 C CA . PHE A 1 151 ? -7.678 -7.993 -10.375 1.00 98.31 151 PHE A CA 1
ATOM 1223 C C . PHE A 1 151 ? -9.144 -8.432 -10.391 1.00 98.31 151 PHE A C 1
ATOM 1225 O O . PHE A 1 151 ? -9.954 -7.829 -9.689 1.00 98.31 151 PHE A O 1
ATOM 1232 N N . ALA A 1 152 ? -9.504 -9.478 -11.140 1.00 98.38 152 ALA A N 1
ATOM 1233 C CA . ALA A 1 152 ? -10.861 -10.023 -11.136 1.00 98.38 152 ALA A CA 1
ATOM 1234 C C . ALA A 1 152 ? -11.238 -10.605 -9.762 1.00 98.38 152 ALA A C 1
ATOM 1236 O O . ALA A 1 152 ? -12.327 -10.340 -9.251 1.00 98.38 152 ALA A O 1
ATOM 1237 N N . GLU A 1 153 ? -10.323 -11.337 -9.127 1.00 98.38 153 GLU A N 1
ATOM 1238 C CA . GLU A 1 153 ? -10.515 -11.860 -7.774 1.00 98.38 153 GLU A CA 1
ATOM 1239 C C . GLU A 1 153 ? -10.548 -10.730 -6.735 1.00 98.38 153 GLU A C 1
ATOM 1241 O O . GLU A 1 153 ? -11.440 -10.682 -5.888 1.00 98.38 153 GLU A O 1
ATOM 1246 N N . THR A 1 154 ? -9.659 -9.743 -6.854 1.00 98.44 154 THR A N 1
ATOM 1247 C CA . THR A 1 154 ? -9.688 -8.550 -5.994 1.00 98.44 154 THR A CA 1
ATOM 1248 C C . THR A 1 154 ? -10.985 -7.755 -6.173 1.00 98.44 154 THR A C 1
ATOM 1250 O O . THR A 1 154 ? -11.499 -7.172 -5.221 1.00 98.44 154 THR A O 1
ATOM 1253 N N . ALA A 1 155 ? -11.575 -7.746 -7.374 1.00 98.56 155 ALA A N 1
ATOM 1254 C CA . ALA A 1 155 ? -12.857 -7.093 -7.618 1.00 98.56 155 ALA A CA 1
ATOM 1255 C C . ALA A 1 155 ? -14.002 -7.772 -6.857 1.00 98.56 155 ALA A C 1
ATOM 1257 O O . ALA A 1 155 ? -14.900 -7.072 -6.376 1.00 98.56 155 ALA A O 1
ATOM 1258 N N . LEU A 1 156 ? -13.970 -9.100 -6.721 1.00 98.50 156 LEU A N 1
ATOM 1259 C CA . LEU A 1 156 ? -14.932 -9.838 -5.905 1.00 98.50 156 LEU A CA 1
ATOM 1260 C C . LEU A 1 156 ? -14.827 -9.407 -4.436 1.00 98.50 156 LEU A C 1
ATOM 1262 O O . LEU A 1 156 ? -15.832 -9.004 -3.849 1.00 98.50 156 LEU A O 1
ATOM 1266 N N . TRP A 1 157 ? -13.607 -9.384 -3.889 1.00 98.69 157 TRP A N 1
ATOM 1267 C CA . TRP A 1 157 ? -13.345 -8.918 -2.525 1.00 98.69 157 TRP A CA 1
ATOM 1268 C C . TRP A 1 157 ? -13.802 -7.480 -2.300 1.00 98.69 157 TRP A C 1
ATOM 1270 O O . TRP A 1 157 ? -14.634 -7.209 -1.434 1.00 98.69 157 TRP A O 1
ATOM 1280 N N . TYR A 1 158 ? -13.322 -6.554 -3.133 1.00 98.75 158 TYR A N 1
ATOM 1281 C CA . TYR A 1 158 ? -13.682 -5.144 -3.037 1.00 98.75 158 TYR A CA 1
ATOM 1282 C C . TYR A 1 158 ? -15.190 -4.934 -3.181 1.00 98.75 158 TYR A C 1
ATOM 1284 O O . TYR A 1 158 ? -15.737 -4.035 -2.553 1.00 98.75 158 TYR A O 1
ATOM 1292 N N . GLY A 1 159 ? -15.878 -5.742 -3.999 1.00 98.62 159 GLY A N 1
ATOM 1293 C CA . GLY A 1 159 ? -17.336 -5.696 -4.135 1.00 98.62 159 GLY A CA 1
ATOM 1294 C C . GLY A 1 159 ? -18.051 -5.923 -2.806 1.00 98.62 159 GLY A C 1
ATOM 1295 O O . GLY A 1 159 ? -18.973 -5.179 -2.482 1.00 98.62 159 GLY A O 1
ATOM 1296 N N . ALA A 1 160 ? -17.585 -6.894 -2.023 1.00 98.62 160 ALA A N 1
ATOM 1297 C CA . ALA A 1 160 ? -18.155 -7.210 -0.722 1.00 98.62 160 ALA A CA 1
ATOM 1298 C C . ALA A 1 160 ? -17.787 -6.168 0.342 1.00 98.62 160 ALA A C 1
ATOM 1300 O O . ALA A 1 160 ? -18.675 -5.590 0.967 1.00 98.62 160 ALA A O 1
ATOM 1301 N N . ILE A 1 161 ? -16.494 -5.876 0.526 1.00 98.69 161 ILE A N 1
ATOM 1302 C CA . ILE A 1 161 ? -16.068 -5.025 1.646 1.00 98.69 161 ILE A CA 1
ATOM 1303 C C . ILE A 1 161 ? -16.479 -3.560 1.466 1.00 98.69 161 ILE A C 1
ATOM 1305 O O . ILE A 1 161 ? -16.961 -2.931 2.408 1.00 98.69 161 ILE A O 1
ATOM 1309 N N . PHE A 1 162 ? -16.383 -2.999 0.255 1.00 98.62 162 PHE A N 1
ATOM 1310 C CA . PHE A 1 162 ? -16.772 -1.600 0.051 1.00 98.62 162 PHE A CA 1
ATOM 1311 C C . PHE A 1 162 ? -18.280 -1.381 0.091 1.00 98.62 162 PHE A C 1
ATOM 1313 O O . PHE A 1 162 ? -18.681 -0.249 0.335 1.00 98.62 162 PHE A O 1
ATOM 1320 N N . ALA A 1 163 ? -19.115 -2.418 -0.043 1.00 98.31 163 ALA A N 1
ATOM 1321 C CA . ALA A 1 163 ? -20.549 -2.297 0.232 1.00 98.31 163 ALA A CA 1
ATOM 1322 C C . ALA A 1 163 ? -20.835 -1.927 1.704 1.00 98.31 163 ALA A C 1
ATOM 1324 O O . ALA A 1 163 ? -21.884 -1.353 2.002 1.00 98.31 163 ALA A O 1
ATOM 1325 N N . ILE A 1 164 ? -19.895 -2.219 2.610 1.00 98.69 164 ILE A N 1
ATOM 1326 C CA . ILE A 1 164 ? -19.927 -1.818 4.021 1.00 98.69 164 ILE A CA 1
ATOM 1327 C C . ILE A 1 164 ? -19.215 -0.471 4.198 1.00 98.69 164 ILE A C 1
ATOM 1329 O O . ILE A 1 164 ? -19.827 0.496 4.649 1.00 98.69 164 ILE A O 1
ATOM 1333 N N . LEU A 1 165 ? -17.951 -0.364 3.766 1.00 98.69 165 LEU A N 1
ATOM 1334 C CA . LEU A 1 165 ? -17.103 0.809 4.043 1.00 98.69 165 LEU A CA 1
ATOM 1335 C C . LEU A 1 165 ? -17.691 2.135 3.541 1.00 98.69 165 LEU A C 1
ATOM 1337 O O . LEU A 1 165 ? -17.526 3.169 4.186 1.00 98.69 165 LEU A O 1
ATOM 1341 N N . VAL A 1 166 ? -18.406 2.129 2.412 1.00 98.31 166 VAL A N 1
ATOM 1342 C CA . VAL A 1 166 ? -19.025 3.350 1.870 1.00 98.31 166 VAL A CA 1
ATOM 1343 C C . VAL A 1 166 ? -20.085 3.965 2.778 1.00 98.31 166 VAL A C 1
ATOM 1345 O O . VAL A 1 166 ? -20.334 5.164 2.654 1.00 98.31 166 VAL A O 1
ATOM 1348 N N . LYS A 1 167 ? -20.698 3.187 3.677 1.00 98.12 167 LYS A N 1
ATOM 1349 C CA . LYS A 1 167 ? -21.685 3.686 4.647 1.00 98.12 167 LYS A CA 1
ATOM 1350 C C . LYS A 1 167 ? -21.024 4.508 5.757 1.00 98.12 167 LYS A C 1
ATOM 1352 O O . LYS A 1 167 ? -21.616 5.475 6.221 1.00 98.12 167 LYS A O 1
ATOM 1357 N N . HIS A 1 168 ? -19.786 4.155 6.103 1.00 98.69 168 HIS A N 1
ATOM 1358 C CA . HIS A 1 168 ? -19.000 4.739 7.193 1.00 98.69 168 HIS A CA 1
ATOM 1359 C C . HIS A 1 168 ? -18.021 5.825 6.734 1.00 98.69 168 HIS A C 1
ATOM 1361 O O . HIS A 1 168 ? -17.280 6.398 7.534 1.00 98.69 168 HIS A O 1
ATOM 1367 N N . GLN A 1 169 ? -17.976 6.128 5.437 1.00 97.81 169 GLN A N 1
ATOM 1368 C CA . GLN A 1 169 ? -17.112 7.188 4.934 1.00 97.81 169 GLN A CA 1
ATOM 1369 C C . GLN A 1 169 ? -17.612 8.573 5.361 1.00 97.81 169 GLN A C 1
ATOM 1371 O O . GLN A 1 169 ? -18.816 8.855 5.379 1.00 97.81 169 GLN A O 1
ATOM 1376 N N . TYR A 1 170 ? -16.677 9.461 5.687 1.00 97.00 170 TYR A N 1
ATOM 1377 C CA . TYR A 1 170 ? -16.980 10.859 5.971 1.00 97.00 170 TYR A CA 1
ATOM 1378 C C . TYR A 1 170 ? -17.657 11.532 4.754 1.00 97.00 170 TYR A C 1
ATOM 1380 O O . TYR A 1 170 ? -17.274 11.236 3.619 1.00 97.00 170 TYR A O 1
ATOM 1388 N N . PRO A 1 171 ? -18.652 12.431 4.924 1.00 94.69 171 PRO A N 1
ATOM 1389 C CA . PRO A 1 171 ? -19.131 13.033 6.176 1.00 94.69 171 PRO A CA 1
ATOM 1390 C C . PRO A 1 171 ? -20.221 12.256 6.922 1.00 94.69 171 PRO A C 1
ATOM 1392 O O . PRO A 1 171 ? -20.648 12.709 7.978 1.00 94.69 171 PRO A O 1
ATOM 1395 N N . LYS A 1 172 ? -20.718 11.136 6.381 1.00 93.62 172 LYS A N 1
ATOM 1396 C CA . LYS A 1 172 ? -21.818 10.388 7.016 1.00 93.62 172 LYS A CA 1
ATOM 1397 C C . LYS A 1 172 ? -21.338 9.501 8.162 1.00 93.62 172 LYS A C 1
ATOM 1399 O O . LYS A 1 172 ? -22.045 9.386 9.154 1.00 93.62 172 LYS A O 1
ATOM 1404 N N . GLY A 1 173 ? -20.154 8.914 8.016 1.00 97.19 173 GLY A N 1
ATOM 1405 C CA . GLY A 1 173 ? -19.434 8.236 9.090 1.00 97.19 173 GLY A CA 1
ATOM 1406 C C . GLY A 1 173 ? -18.109 8.930 9.396 1.00 97.19 173 GLY A C 1
ATOM 1407 O O . GLY A 1 173 ? -17.957 10.135 9.173 1.00 97.19 173 GLY A O 1
ATOM 1408 N N . ARG A 1 174 ? -17.132 8.175 9.907 1.00 98.19 174 ARG A N 1
ATOM 1409 C CA . ARG A 1 174 ? -15.833 8.725 10.346 1.00 98.19 174 ARG A CA 1
ATOM 1410 C C . ARG A 1 174 ? -14.599 8.143 9.659 1.00 98.19 174 ARG A C 1
ATOM 1412 O O . ARG A 1 174 ? -13.485 8.459 10.077 1.00 98.19 174 ARG A O 1
ATOM 1419 N N . ILE A 1 175 ? -14.752 7.364 8.584 1.00 98.75 175 ILE A N 1
ATOM 1420 C CA . ILE A 1 175 ? -13.598 6.976 7.758 1.00 98.75 175 ILE A CA 1
ATOM 1421 C C . ILE A 1 175 ? -13.078 8.204 7.011 1.00 98.75 175 ILE A C 1
ATOM 1423 O O . ILE A 1 175 ? -13.801 8.791 6.207 1.00 98.75 175 ILE A O 1
ATOM 1427 N N . LEU A 1 176 ? -11.827 8.582 7.288 1.00 98.31 176 LEU A N 1
ATOM 1428 C CA . LEU A 1 176 ? -11.163 9.758 6.721 1.00 98.31 176 LEU A CA 1
ATOM 1429 C C . LEU A 1 176 ? -10.208 9.421 5.577 1.00 98.31 176 LEU A C 1
ATOM 1431 O O . LEU A 1 176 ? -9.954 10.277 4.737 1.00 98.31 176 LEU A O 1
ATOM 1435 N N . ALA A 1 177 ? -9.666 8.206 5.542 1.00 98.38 177 ALA A N 1
ATOM 1436 C CA . ALA A 1 177 ? -8.803 7.742 4.462 1.00 98.38 177 ALA A CA 1
ATOM 1437 C C . ALA A 1 177 ? -8.837 6.212 4.356 1.00 98.38 177 ALA A C 1
ATOM 1439 O O . ALA A 1 177 ? -9.191 5.520 5.315 1.00 98.38 177 ALA A O 1
ATOM 1440 N N . SER A 1 178 ? -8.440 5.684 3.199 1.00 98.44 178 SER A N 1
ATOM 1441 C CA . SER A 1 178 ? -8.197 4.252 3.015 1.00 98.44 178 SER A CA 1
ATOM 1442 C C . SER A 1 178 ? -6.836 4.004 2.391 1.00 98.44 178 SER A C 1
ATOM 1444 O O . SER A 1 178 ? -6.482 4.637 1.398 1.00 98.44 178 SER A O 1
ATOM 1446 N N . GLN A 1 179 ? -6.098 3.039 2.929 1.00 98.50 179 GLN A N 1
ATOM 1447 C CA . GLN A 1 179 ? -4.910 2.534 2.256 1.00 98.50 179 GLN A CA 1
ATOM 1448 C C . GLN A 1 179 ? -5.323 1.650 1.077 1.00 98.50 179 GLN A C 1
ATOM 1450 O O . GLN A 1 179 ? -6.297 0.904 1.172 1.00 98.50 179 GLN A O 1
ATOM 1455 N N . VAL A 1 180 ? -4.601 1.738 -0.030 1.00 98.19 180 VAL A N 1
ATOM 1456 C CA . VAL A 1 180 ? -4.717 0.838 -1.178 1.00 98.19 180 VAL A CA 1
ATOM 1457 C C . VAL A 1 180 ? -3.605 -0.188 -1.048 1.00 98.19 180 VAL A C 1
ATOM 1459 O O . VAL A 1 180 ? -2.451 0.212 -1.071 1.00 98.19 180 VAL A O 1
ATOM 1462 N N . ASP A 1 181 ? -3.926 -1.476 -0.910 1.00 96.50 181 ASP A N 1
ATOM 1463 C CA . ASP A 1 181 ? -2.927 -2.542 -0.713 1.00 96.50 181 ASP A CA 1
ATOM 1464 C C . ASP A 1 181 ? -2.022 -2.326 0.526 1.00 96.50 181 ASP A C 1
ATOM 1466 O O . ASP A 1 181 ? -2.394 -1.567 1.425 1.00 96.50 181 ASP A O 1
ATOM 1470 N N . ASN A 1 182 ? -0.871 -2.999 0.622 1.00 94.50 182 ASN A N 1
ATOM 1471 C CA . ASN A 1 182 ? 0.114 -2.777 1.680 1.00 94.50 182 ASN A CA 1
ATOM 1472 C C . ASN A 1 182 ? 1.531 -3.068 1.198 1.00 94.50 182 ASN A C 1
ATOM 1474 O O . ASN A 1 182 ? 1.799 -4.187 0.761 1.00 94.50 182 ASN A O 1
ATOM 1478 N N . GLU A 1 183 ? 2.439 -2.110 1.392 1.00 90.69 183 GLU A N 1
ATOM 1479 C CA . GLU A 1 183 ? 3.872 -2.274 1.129 1.00 90.69 183 GLU A CA 1
ATOM 1480 C C . GLU A 1 183 ? 4.149 -2.908 -0.244 1.00 90.69 183 GLU A C 1
ATOM 1482 O O . GLU A 1 183 ? 4.952 -3.840 -0.373 1.00 90.69 183 GLU A O 1
ATOM 1487 N N . MET A 1 184 ? 3.448 -2.451 -1.287 1.00 88.12 184 MET A N 1
ATOM 1488 C CA . MET A 1 184 ? 3.559 -3.069 -2.600 1.00 88.12 184 MET A CA 1
ATOM 1489 C C . MET A 1 184 ? 4.952 -2.791 -3.162 1.00 88.12 184 MET A C 1
ATOM 1491 O O . MET A 1 184 ? 5.245 -1.735 -3.711 1.00 88.12 184 MET A O 1
ATOM 1495 N N . ALA A 1 185 ? 5.827 -3.775 -3.005 1.00 87.31 185 ALA A N 1
ATOM 1496 C CA . ALA A 1 185 ? 7.238 -3.699 -3.343 1.00 87.31 185 ALA A CA 1
ATOM 1497 C C . ALA A 1 185 ? 7.684 -5.017 -3.987 1.00 87.31 185 ALA A C 1
ATOM 1499 O O . ALA A 1 185 ? 8.681 -5.614 -3.589 1.00 87.31 185 ALA A O 1
ATOM 1500 N N . PHE A 1 186 ? 6.887 -5.512 -4.943 1.00 89.06 186 PHE A N 1
ATOM 1501 C CA . PHE A 1 186 ? 7.071 -6.836 -5.555 1.00 89.06 186 PHE A CA 1
ATOM 1502 C C . PHE A 1 186 ? 7.141 -7.958 -4.512 1.00 89.06 186 PHE A C 1
ATOM 1504 O O . PHE A 1 186 ? 7.944 -8.876 -4.636 1.00 89.06 186 PHE A O 1
ATOM 1511 N N . PHE A 1 187 ? 6.342 -7.861 -3.446 1.00 87.44 187 PHE A N 1
ATOM 1512 C CA . PHE A 1 187 ? 6.397 -8.819 -2.339 1.00 87.44 187 PHE A CA 1
ATOM 1513 C C . PHE A 1 187 ? 7.819 -8.950 -1.743 1.00 87.44 187 PHE A C 1
ATOM 1515 O O . PHE A 1 187 ? 8.300 -10.044 -1.459 1.00 87.44 187 PHE A O 1
ATOM 1522 N N . PHE A 1 188 ? 8.498 -7.804 -1.603 1.00 84.62 188 PHE A N 1
ATOM 1523 C CA . PHE A 1 188 ? 9.892 -7.621 -1.170 1.00 84.62 188 PHE A CA 1
ATOM 1524 C C . PHE A 1 188 ? 10.982 -8.092 -2.145 1.00 84.62 188 PHE A C 1
ATOM 1526 O O . PHE A 1 188 ? 12.165 -7.953 -1.841 1.00 84.62 188 PHE A O 1
ATOM 1533 N N . HIS A 1 189 ? 10.625 -8.526 -3.355 1.00 87.19 189 HIS A N 1
ATOM 1534 C CA . HIS A 1 189 ? 11.578 -8.822 -4.428 1.00 87.19 189 HIS A CA 1
ATOM 1535 C C . HIS A 1 189 ? 11.994 -7.553 -5.198 1.00 87.19 189 HIS A C 1
ATOM 1537 O O . HIS A 1 189 ? 11.772 -7.424 -6.408 1.00 87.19 189 HIS A O 1
ATOM 1543 N N . ILE A 1 190 ? 12.541 -6.564 -4.486 1.00 83.56 190 ILE A N 1
ATOM 1544 C CA . ILE A 1 190 ? 12.778 -5.196 -4.987 1.00 83.56 190 ILE A CA 1
ATOM 1545 C C . ILE A 1 190 ? 14.016 -5.042 -5.878 1.00 83.56 190 ILE A C 1
ATOM 1547 O O . ILE A 1 190 ? 14.161 -4.003 -6.534 1.00 83.56 190 ILE A O 1
ATOM 1551 N N . ASN A 1 191 ? 14.908 -6.036 -5.926 1.00 87.25 191 ASN A N 1
ATOM 1552 C CA . ASN A 1 191 ? 16.075 -5.994 -6.808 1.00 87.25 191 ASN A CA 1
ATOM 1553 C C . ASN A 1 191 ? 15.611 -6.076 -8.272 1.00 87.25 191 ASN A C 1
ATOM 1555 O O . ASN A 1 191 ? 14.841 -6.991 -8.575 1.00 87.25 191 ASN A O 1
ATOM 1559 N N . PRO A 1 192 ? 16.082 -5.193 -9.184 1.00 88.81 192 PRO A N 1
ATOM 1560 C CA . PRO A 1 192 ? 15.629 -5.097 -10.571 1.00 88.81 192 PRO A CA 1
ATOM 1561 C C . PRO A 1 192 ? 15.491 -6.418 -11.324 1.00 88.81 192 PRO A C 1
ATOM 1563 O O . PRO A 1 192 ? 14.578 -6.543 -12.131 1.00 88.81 192 PRO A O 1
ATOM 1566 N N . TYR A 1 193 ? 16.313 -7.426 -11.045 1.00 91.38 193 TYR A N 1
ATOM 1567 C CA . TYR A 1 193 ? 16.295 -8.689 -11.790 1.00 91.38 193 TYR A CA 1
ATOM 1568 C C . TYR A 1 193 ? 15.667 -9.860 -11.034 1.00 91.38 193 TYR A C 1
ATOM 1570 O O . TYR A 1 193 ? 15.806 -11.009 -11.438 1.00 91.38 193 TYR A O 1
ATOM 1578 N N . GLU A 1 194 ? 14.982 -9.594 -9.927 1.00 89.69 194 GLU A N 1
ATOM 1579 C CA . GLU A 1 194 ? 14.457 -10.647 -9.062 1.00 89.69 194 GLU A CA 1
ATOM 1580 C C . GLU A 1 194 ? 13.057 -11.117 -9.458 1.00 89.69 194 GLU A C 1
ATOM 1582 O O . GLU A 1 194 ? 12.820 -12.317 -9.516 1.00 89.69 194 GLU A O 1
ATOM 1587 N N . SER A 1 195 ? 12.149 -10.189 -9.764 1.00 92.00 195 SER A N 1
ATOM 1588 C CA . SER A 1 195 ? 10.768 -10.431 -10.207 1.00 92.00 195 SER A CA 1
ATOM 1589 C C . SER A 1 195 ? 10.232 -9.153 -10.884 1.00 92.00 195 SER A C 1
ATOM 1591 O O . SER A 1 195 ? 10.912 -8.146 -10.925 1.00 92.00 195 SER A O 1
ATOM 1593 N N . ASP A 1 196 ? 9.060 -9.067 -11.479 1.00 95.69 196 ASP A N 1
ATOM 1594 C CA . ASP A 1 196 ? 8.165 -10.134 -11.867 1.00 95.69 196 ASP A CA 1
ATOM 1595 C C . ASP A 1 196 ? 8.355 -10.401 -13.360 1.00 95.69 196 ASP A C 1
ATOM 1597 O O . ASP A 1 196 ? 8.087 -9.534 -14.191 1.00 95.69 196 ASP A O 1
ATOM 1601 N N . PHE A 1 197 ? 8.805 -11.607 -13.692 1.00 97.38 197 PHE A N 1
ATOM 1602 C CA . PHE A 1 197 ? 9.009 -12.066 -15.063 1.00 97.38 197 PHE A CA 1
ATOM 1603 C C . PHE A 1 197 ? 7.928 -13.047 -15.525 1.00 97.38 197 PHE A C 1
ATOM 1605 O O . PHE A 1 197 ? 8.133 -13.792 -16.486 1.00 97.38 197 PHE A O 1
ATOM 1612 N N . SER A 1 198 ? 6.780 -13.063 -14.845 1.00 97.44 198 SER A N 1
ATOM 1613 C CA . SER A 1 198 ? 5.616 -13.827 -15.281 1.00 97.44 198 SER A CA 1
ATOM 1614 C C . SER A 1 198 ? 5.231 -13.461 -16.722 1.00 97.44 198 SER A C 1
ATOM 1616 O O . SER A 1 198 ? 5.448 -12.324 -17.163 1.00 97.44 198 SER A O 1
ATOM 1618 N N . PRO A 1 199 ? 4.598 -14.376 -17.480 1.00 96.75 199 PRO A N 1
ATOM 1619 C CA . PRO A 1 199 ? 4.173 -14.083 -18.847 1.00 96.75 199 PRO A CA 1
ATOM 1620 C C . PRO A 1 199 ? 3.277 -12.841 -18.966 1.00 96.75 199 PRO A C 1
ATOM 1622 O O . PRO A 1 199 ? 3.333 -12.138 -19.974 1.00 96.75 199 PRO A O 1
ATOM 1625 N N . SER A 1 200 ? 2.445 -12.552 -17.959 1.00 97.00 200 SER A N 1
ATOM 1626 C CA . SER A 1 200 ? 1.631 -11.331 -17.922 1.00 97.00 200 SER A CA 1
ATOM 1627 C C . SER A 1 200 ? 2.477 -10.070 -17.753 1.00 97.00 200 SER A C 1
ATOM 1629 O O . SER A 1 200 ? 2.202 -9.078 -18.430 1.00 97.00 200 SER A O 1
ATOM 1631 N N . SER A 1 201 ? 3.533 -10.116 -16.937 1.00 97.75 201 SER A N 1
ATOM 1632 C CA . SER A 1 201 ? 4.416 -8.971 -16.714 1.00 97.75 201 SER A CA 1
ATOM 1633 C C . SER A 1 201 ? 5.276 -8.686 -17.942 1.00 97.75 201 SER A C 1
ATOM 1635 O O . SER A 1 201 ? 5.388 -7.536 -18.353 1.00 97.75 201 SER A O 1
ATOM 1637 N N . ILE A 1 202 ? 5.786 -9.721 -18.621 1.00 98.19 202 ILE A N 1
ATOM 1638 C CA . ILE A 1 202 ? 6.514 -9.537 -19.887 1.00 98.19 202 ILE A CA 1
ATOM 1639 C C . ILE A 1 202 ? 5.619 -8.886 -20.947 1.00 98.19 202 ILE A C 1
ATOM 1641 O O . ILE A 1 202 ? 6.030 -7.919 -21.584 1.00 98.19 202 ILE A O 1
ATOM 1645 N N . ARG A 1 203 ? 4.360 -9.322 -21.088 1.00 98.06 203 ARG A N 1
ATOM 1646 C CA . ARG A 1 203 ? 3.413 -8.665 -22.010 1.00 98.06 203 ARG A CA 1
ATOM 1647 C C . ARG A 1 203 ? 3.131 -7.210 -21.626 1.00 98.06 203 ARG A C 1
ATOM 1649 O O . ARG A 1 203 ? 3.025 -6.352 -22.502 1.00 98.06 203 ARG A O 1
ATOM 1656 N N . ALA A 1 204 ? 3.006 -6.917 -20.332 1.00 98.19 204 ALA A N 1
ATOM 1657 C CA . ALA A 1 204 ? 2.822 -5.550 -19.851 1.00 98.19 204 ALA A CA 1
ATOM 1658 C C . ALA A 1 204 ? 4.064 -4.677 -20.108 1.00 98.19 204 ALA A C 1
ATOM 1660 O O . ALA A 1 204 ? 3.913 -3.528 -20.523 1.00 98.19 204 ALA A O 1
ATOM 1661 N N . TYR A 1 205 ? 5.271 -5.229 -19.967 1.00 98.62 205 TYR A N 1
ATOM 1662 C CA . TYR A 1 205 ? 6.527 -4.566 -20.320 1.00 98.62 205 TYR A CA 1
ATOM 1663 C C . TYR A 1 205 ? 6.620 -4.263 -21.819 1.00 98.62 205 TYR A C 1
ATOM 1665 O O . TYR A 1 205 ? 6.910 -3.136 -22.211 1.00 98.62 205 TYR A O 1
ATOM 1673 N N . GLN A 1 206 ? 6.287 -5.226 -22.677 1.00 98.69 206 GLN A N 1
ATOM 1674 C CA . GLN A 1 206 ? 6.263 -5.026 -24.130 1.00 98.69 206 GLN A CA 1
ATOM 1675 C C . GLN A 1 206 ? 5.278 -3.923 -24.538 1.00 98.69 206 GLN A C 1
ATOM 1677 O O . GLN A 1 206 ? 5.584 -3.093 -25.398 1.00 98.69 206 GLN A O 1
ATOM 1682 N N . LYS A 1 207 ? 4.112 -3.862 -23.882 1.00 98.44 207 LYS A N 1
ATOM 1683 C CA . LYS A 1 207 ? 3.159 -2.760 -24.059 1.00 98.44 207 LYS A CA 1
ATOM 1684 C C . LYS A 1 207 ? 3.745 -1.424 -23.591 1.00 98.44 207 LYS A C 1
ATOM 1686 O O . LYS A 1 207 ? 3.649 -0.446 -24.323 1.00 98.44 207 LYS A O 1
ATOM 1691 N N . PHE A 1 208 ? 4.378 -1.390 -22.420 1.00 98.56 208 PHE A N 1
ATOM 1692 C CA . PHE A 1 208 ? 5.051 -0.196 -21.904 1.00 98.56 208 PHE A CA 1
ATOM 1693 C C . PHE A 1 208 ? 6.105 0.333 -22.891 1.00 98.56 208 PHE A C 1
ATOM 1695 O O . PHE A 1 208 ? 6.116 1.520 -23.210 1.00 98.56 208 PHE A O 1
ATOM 1702 N N . LEU A 1 209 ? 6.934 -0.549 -23.456 1.00 98.75 209 LEU A N 1
ATOM 1703 C CA . LEU A 1 209 ? 7.918 -0.187 -24.479 1.00 98.75 209 LEU A CA 1
ATOM 1704 C C . LEU A 1 209 ? 7.263 0.363 -25.748 1.00 98.75 209 LEU A C 1
ATOM 1706 O O . LEU A 1 209 ? 7.756 1.333 -26.328 1.00 98.75 209 LEU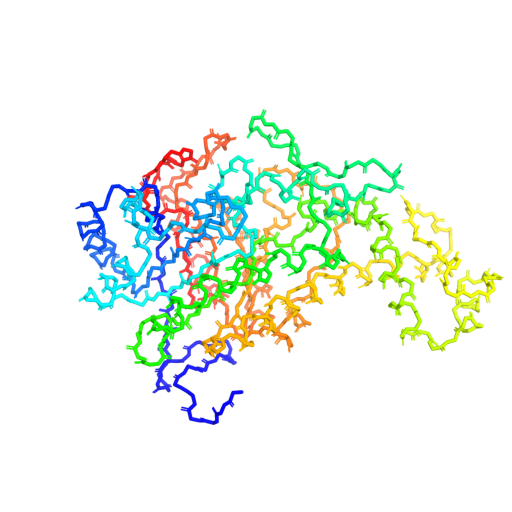 A O 1
ATOM 1710 N N . LYS A 1 210 ? 6.145 -0.231 -26.175 1.00 98.50 210 LYS A N 1
ATOM 1711 C CA . LYS A 1 210 ? 5.371 0.258 -27.318 1.00 98.50 210 LYS A CA 1
ATOM 1712 C C . LYS A 1 210 ? 4.855 1.674 -27.081 1.00 98.50 210 LYS A C 1
ATOM 1714 O O . LYS A 1 210 ? 5.001 2.512 -27.968 1.00 98.50 210 LYS A O 1
ATOM 1719 N N . ASP A 1 211 ? 4.317 1.946 -25.896 1.00 98.38 211 ASP A N 1
ATOM 1720 C CA . ASP A 1 211 ? 3.816 3.272 -25.524 1.00 98.38 211 ASP A CA 1
ATOM 1721 C C . ASP A 1 211 ? 4.967 4.294 -25.420 1.00 98.38 211 ASP A C 1
ATOM 1723 O O . ASP A 1 211 ? 4.836 5.425 -25.891 1.00 98.38 211 ASP A O 1
ATOM 1727 N N . LYS A 1 212 ? 6.129 3.881 -24.893 1.00 98.25 212 LYS A N 1
ATOM 1728 C CA . LYS A 1 212 ? 7.327 4.725 -24.749 1.00 98.25 212 LYS A CA 1
ATOM 1729 C C . LYS A 1 212 ? 7.978 5.092 -26.087 1.00 98.25 212 LYS A C 1
ATOM 1731 O O . LYS A 1 212 ? 8.309 6.254 -26.324 1.00 98.25 212 LYS A O 1
ATOM 1736 N N . TYR A 1 213 ? 8.200 4.112 -26.962 1.00 98.44 213 TYR A N 1
ATOM 1737 C CA . TYR A 1 213 ? 8.953 4.310 -28.206 1.00 98.44 213 TYR A CA 1
ATOM 1738 C C . TYR A 1 213 ? 8.069 4.626 -29.413 1.00 98.44 213 TYR A C 1
ATOM 1740 O O . TYR A 1 213 ? 8.534 5.242 -30.377 1.00 98.44 213 TYR A O 1
ATOM 1748 N N . GLY A 1 214 ? 6.806 4.203 -29.398 1.00 98.31 214 GLY A N 1
ATOM 1749 C CA . GLY A 1 214 ? 5.836 4.383 -30.479 1.00 98.31 214 GLY A CA 1
ATOM 1750 C C . GLY A 1 214 ? 6.066 3.505 -31.715 1.00 98.31 214 GLY A C 1
ATOM 1751 O O . GLY A 1 214 ? 5.108 3.199 -32.420 1.00 98.31 214 GLY A O 1
ATOM 1752 N N . SER A 1 215 ? 7.302 3.076 -31.999 1.00 98.31 215 SER A N 1
ATOM 1753 C CA . SER A 1 215 ? 7.614 2.148 -33.095 1.00 98.31 215 SER A CA 1
ATOM 1754 C C . SER A 1 215 ? 8.817 1.259 -32.773 1.00 98.31 215 SER A C 1
ATOM 1756 O O . SER A 1 215 ? 9.712 1.658 -32.021 1.00 98.31 215 SER A O 1
ATOM 1758 N N . ILE A 1 216 ? 8.845 0.053 -33.348 1.00 98.50 216 ILE A N 1
ATOM 1759 C CA . ILE A 1 216 ? 9.916 -0.917 -33.089 1.00 98.50 216 ILE A CA 1
ATOM 1760 C C . ILE A 1 216 ? 11.253 -0.445 -33.673 1.00 98.50 216 ILE A C 1
ATOM 1762 O O . ILE A 1 216 ? 12.302 -0.676 -33.084 1.00 98.50 216 ILE A O 1
ATOM 1766 N N . GLU A 1 217 ? 11.235 0.322 -34.767 1.00 98.56 217 GLU A N 1
ATOM 1767 C CA . GLU A 1 217 ? 12.436 0.891 -35.388 1.00 98.56 217 GLU A CA 1
ATOM 1768 C C . GLU A 1 217 ? 13.124 1.897 -34.463 1.00 98.56 217 GLU A C 1
ATOM 1770 O O . GLU A 1 217 ? 14.352 1.971 -34.434 1.00 98.56 217 GLU A O 1
ATOM 1775 N N . LYS A 1 218 ? 12.348 2.683 -33.704 1.00 98.56 218 LYS A N 1
ATOM 1776 C CA . LYS A 1 218 ? 12.900 3.614 -32.712 1.00 98.56 218 LYS A CA 1
ATOM 1777 C C . LYS A 1 218 ? 13.548 2.860 -31.555 1.00 98.56 218 LYS A C 1
ATOM 1779 O O . LYS A 1 218 ? 14.672 3.203 -31.197 1.00 98.56 218 LYS A O 1
ATOM 1784 N N . LEU A 1 219 ? 12.886 1.826 -31.029 1.00 98.56 219 LEU A N 1
ATOM 1785 C CA . LEU A 1 219 ? 13.460 0.964 -29.991 1.00 98.56 219 LEU A CA 1
ATOM 1786 C C . LEU A 1 219 ? 14.745 0.296 -30.490 1.00 98.56 219 LEU A C 1
ATOM 1788 O O . LEU A 1 219 ? 15.779 0.423 -29.847 1.00 98.56 219 LEU A O 1
ATOM 1792 N N . ASN A 1 220 ? 14.722 -0.315 -31.677 1.00 98.44 220 ASN A N 1
ATOM 1793 C CA . ASN A 1 220 ? 15.878 -0.987 -32.272 1.00 98.44 220 ASN A CA 1
ATOM 1794 C C . ASN A 1 220 ? 17.082 -0.058 -32.460 1.00 98.44 220 ASN A C 1
ATOM 1796 O O . ASN A 1 220 ? 18.215 -0.469 -32.223 1.00 98.44 220 ASN A O 1
ATOM 1800 N N . ARG A 1 221 ? 16.868 1.216 -32.815 1.00 98.19 221 ARG A N 1
ATOM 1801 C CA . ARG A 1 221 ? 17.961 2.205 -32.866 1.00 98.19 221 ARG A CA 1
ATOM 1802 C C . ARG A 1 221 ? 18.583 2.464 -31.495 1.00 98.19 221 ARG A C 1
ATOM 1804 O O . ARG A 1 221 ? 19.793 2.654 -31.419 1.00 98.19 221 ARG A O 1
ATOM 1811 N N . VAL A 1 222 ? 17.771 2.495 -30.439 1.00 97.81 222 VAL A N 1
ATOM 1812 C CA . VAL A 1 222 ? 18.234 2.751 -29.067 1.00 97.81 222 VAL A CA 1
ATOM 1813 C C . VAL A 1 222 ? 18.907 1.515 -28.474 1.00 97.81 222 VAL A C 1
ATOM 1815 O O . VAL A 1 222 ? 19.992 1.629 -27.915 1.00 97.81 222 VAL A O 1
ATOM 1818 N N . TYR A 1 223 ? 18.309 0.336 -28.645 1.00 97.56 223 TYR A N 1
ATOM 1819 C CA . TYR A 1 223 ? 18.828 -0.933 -28.123 1.00 97.56 223 TYR A CA 1
ATOM 1820 C C . TYR A 1 223 ? 19.936 -1.530 -28.992 1.00 97.56 223 TYR A C 1
ATOM 1822 O O . TYR A 1 223 ? 20.649 -2.421 -28.542 1.00 97.56 223 TYR A O 1
ATOM 1830 N N . ARG A 1 224 ? 20.108 -1.030 -30.224 1.00 95.88 224 ARG A N 1
ATOM 1831 C CA . ARG A 1 224 ? 21.001 -1.601 -31.247 1.00 95.88 224 ARG A CA 1
ATOM 1832 C C . ARG A 1 224 ? 20.661 -3.065 -31.539 1.00 95.88 224 ARG A C 1
ATOM 1834 O O . ARG A 1 224 ? 21.545 -3.906 -31.670 1.00 95.88 224 ARG A O 1
ATOM 1841 N N . SER A 1 225 ? 19.365 -3.332 -31.627 1.00 95.88 225 SER A N 1
ATOM 1842 C CA . SER A 1 225 ? 18.763 -4.638 -31.883 1.00 95.88 225 SER A CA 1
ATOM 1843 C C . SER A 1 225 ? 18.041 -4.659 -33.231 1.00 95.88 225 SER A C 1
ATOM 1845 O O . SER A 1 225 ? 17.929 -3.640 -33.914 1.00 95.88 225 SER A O 1
ATOM 1847 N N . ASP A 1 226 ? 17.519 -5.821 -33.598 1.00 97.50 226 ASP A N 1
ATOM 1848 C CA . ASP A 1 226 ? 16.807 -6.095 -34.847 1.00 97.50 226 ASP A CA 1
ATOM 1849 C C . ASP A 1 226 ? 15.452 -6.786 -34.603 1.00 97.50 226 ASP A C 1
ATOM 1851 O O . ASP A 1 226 ? 14.969 -7.552 -35.436 1.00 97.50 226 ASP A O 1
ATOM 1855 N N . TYR A 1 227 ? 14.800 -6.492 -33.471 1.00 98.06 227 TYR A N 1
ATOM 1856 C CA . TYR A 1 227 ? 13.484 -7.045 -33.148 1.00 98.06 227 TYR A CA 1
ATOM 1857 C C . TYR A 1 227 ? 12.467 -6.736 -34.249 1.00 98.06 227 TYR A C 1
ATOM 1859 O O . TYR A 1 227 ? 12.316 -5.587 -34.669 1.00 98.06 227 TYR A O 1
ATOM 1867 N N . VAL A 1 228 ? 11.726 -7.757 -34.680 1.00 97.75 228 VAL A N 1
ATOM 1868 C CA . VAL A 1 228 ? 10.708 -7.622 -35.734 1.00 97.75 228 VAL A CA 1
ATOM 1869 C C . VAL A 1 228 ? 9.423 -6.952 -35.237 1.00 97.75 228 VAL A C 1
ATOM 1871 O O . VAL A 1 228 ? 8.707 -6.331 -36.018 1.00 97.75 228 VAL A O 1
ATOM 1874 N N . SER A 1 229 ? 9.128 -7.060 -33.939 1.00 98.25 229 SER A N 1
ATOM 1875 C CA . SER A 1 229 ? 7.994 -6.411 -33.277 1.00 98.25 229 SER A CA 1
ATOM 1876 C C . SER A 1 229 ? 8.191 -6.393 -31.754 1.00 98.25 229 SER A C 1
ATOM 1878 O O . SER A 1 229 ? 9.110 -7.032 -31.234 1.00 98.25 229 SER A O 1
ATOM 1880 N N . PHE A 1 230 ? 7.344 -5.660 -31.022 1.00 98.50 230 PHE A N 1
ATOM 1881 C CA . PHE A 1 230 ? 7.459 -5.536 -29.561 1.00 98.50 230 PHE A CA 1
ATOM 1882 C C . PHE A 1 230 ? 7.227 -6.864 -28.828 1.00 98.50 230 PHE A C 1
ATOM 1884 O O . PHE A 1 230 ? 7.798 -7.075 -27.766 1.00 98.50 230 PHE A O 1
ATOM 1891 N N . GLU A 1 231 ? 6.444 -7.776 -29.404 1.00 97.94 231 GLU A N 1
ATOM 1892 C CA . GLU A 1 231 ? 6.128 -9.091 -28.832 1.00 97.94 231 GLU A CA 1
ATOM 1893 C C . GLU A 1 231 ? 7.359 -10.006 -28.690 1.00 97.94 231 GLU A C 1
ATOM 1895 O O . GLU A 1 231 ? 7.318 -10.967 -27.921 1.00 97.94 231 GLU A O 1
ATOM 1900 N N . TYR A 1 232 ? 8.451 -9.704 -29.401 1.00 97.56 232 TYR A N 1
ATOM 1901 C CA . TYR A 1 232 ? 9.720 -10.436 -29.320 1.00 97.56 232 TYR A CA 1
ATOM 1902 C C . TYR A 1 232 ? 10.743 -9.794 -28.378 1.00 97.56 232 TYR A C 1
ATOM 1904 O O . TYR A 1 232 ? 11.802 -10.376 -28.156 1.00 97.56 232 TYR A O 1
ATOM 1912 N N . VAL A 1 233 ? 10.458 -8.608 -27.831 1.00 97.81 233 VAL A N 1
ATOM 1913 C CA . VAL A 1 233 ? 11.368 -7.949 -26.889 1.00 97.81 233 VAL A CA 1
ATOM 1914 C C . VAL A 1 233 ? 11.251 -8.636 -25.530 1.00 97.81 233 VAL A C 1
ATOM 1916 O O . VAL A 1 233 ? 10.154 -8.722 -24.974 1.00 97.81 233 VAL A O 1
ATOM 1919 N N . ASP A 1 234 ? 12.374 -9.116 -24.996 1.00 95.44 234 ASP A N 1
ATOM 1920 C CA . ASP A 1 234 ? 12.453 -9.708 -23.655 1.00 95.44 234 ASP A CA 1
ATOM 1921 C C . ASP A 1 234 ? 13.102 -8.739 -22.652 1.00 95.44 234 ASP A C 1
ATOM 1923 O O . ASP A 1 234 ? 13.820 -7.809 -23.022 1.00 95.44 234 ASP A O 1
ATOM 1927 N N . ALA A 1 235 ? 12.835 -8.959 -21.367 1.00 96.69 235 ALA A N 1
ATOM 1928 C CA . ALA A 1 235 ? 13.391 -8.184 -20.269 1.00 96.69 235 ALA A CA 1
ATOM 1929 C C . ALA A 1 235 ? 14.814 -8.653 -19.892 1.00 96.69 235 ALA A C 1
ATOM 1931 O O . ALA A 1 235 ? 15.095 -9.859 -19.892 1.00 96.69 235 ALA A O 1
ATOM 1932 N N . PRO A 1 236 ? 15.716 -7.736 -19.487 1.00 96.00 236 PRO A N 1
ATOM 1933 C CA . PRO A 1 236 ? 17.033 -8.094 -18.969 1.00 96.00 236 PRO A CA 1
ATOM 1934 C C . PRO A 1 236 ? 16.918 -8.942 -17.695 1.00 96.00 236 PRO A C 1
ATOM 1936 O O . PRO A 1 236 ? 16.165 -8.619 -16.781 1.00 96.00 236 PRO A O 1
ATOM 1939 N N . ARG A 1 237 ? 17.718 -10.013 -17.605 1.00 94.62 237 ARG A N 1
ATOM 1940 C CA . ARG A 1 237 ? 17.743 -10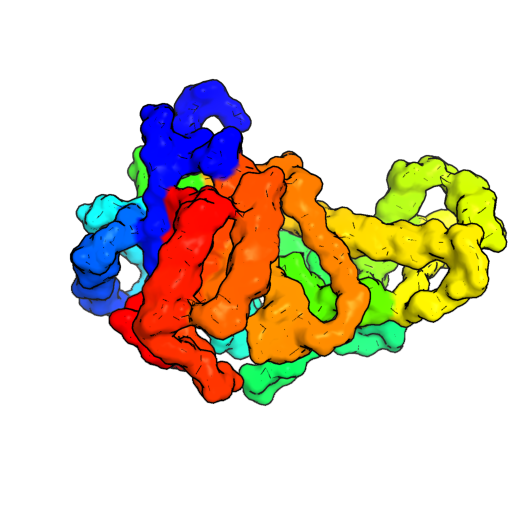.947 -16.453 1.00 94.62 237 ARG A CA 1
ATOM 1941 C C . ARG A 1 237 ? 18.903 -10.714 -15.484 1.00 94.62 237 ARG A C 1
ATOM 1943 O O . ARG A 1 237 ? 18.975 -11.331 -14.428 1.00 94.62 237 ARG A O 1
ATOM 1950 N N . ARG A 1 238 ? 19.843 -9.854 -15.868 1.00 93.06 238 ARG A N 1
ATOM 1951 C CA . ARG A 1 238 ? 20.992 -9.400 -15.077 1.00 93.06 238 ARG A CA 1
ATOM 1952 C C . ARG A 1 238 ? 21.530 -8.115 -15.687 1.00 93.06 238 ARG A C 1
ATOM 1954 O O . ARG A 1 238 ? 21.253 -7.836 -16.851 1.00 93.06 238 ARG A O 1
ATOM 1961 N N . PHE A 1 239 ? 22.341 -7.372 -14.943 1.00 93.06 239 PHE A N 1
ATOM 1962 C CA . PHE A 1 239 ? 23.087 -6.257 -15.517 1.00 93.06 239 PHE A CA 1
ATOM 1963 C C . PHE A 1 239 ? 24.247 -6.787 -16.366 1.00 93.06 239 PHE A C 1
ATOM 1965 O O . PHE A 1 239 ? 25.061 -7.572 -15.878 1.00 93.06 239 PHE A O 1
ATOM 1972 N N . SER A 1 240 ? 24.307 -6.380 -17.631 1.00 93.56 240 SER A N 1
ATOM 1973 C CA . SER A 1 240 ? 25.326 -6.828 -18.588 1.00 93.56 240 SER A CA 1
ATOM 1974 C C . SER A 1 240 ? 25.772 -5.711 -19.532 1.00 93.56 240 SER A C 1
ATOM 1976 O O . SER A 1 240 ? 26.244 -5.991 -20.628 1.00 93.56 240 SER A O 1
ATOM 1978 N N . ALA A 1 241 ? 25.598 -4.449 -19.132 1.00 94.56 241 ALA A N 1
ATOM 1979 C CA . ALA A 1 241 ? 26.046 -3.311 -19.922 1.00 94.56 241 ALA A CA 1
ATOM 1980 C C . ALA A 1 241 ? 27.575 -3.199 -19.891 1.00 94.56 241 ALA A C 1
ATOM 1982 O O . ALA A 1 241 ? 28.176 -3.131 -18.819 1.00 94.56 241 ALA A O 1
ATOM 1983 N N . GLU A 1 242 ? 28.190 -3.120 -21.068 1.00 95.75 242 GLU A N 1
ATOM 1984 C CA . GLU A 1 242 ? 29.631 -2.881 -21.218 1.00 95.75 242 GLU A CA 1
ATOM 1985 C C . GLU A 1 242 ? 29.919 -1.410 -21.528 1.00 95.75 242 GLU A C 1
ATOM 1987 O O . GLU A 1 242 ? 30.965 -0.867 -21.170 1.00 95.75 242 GLU A O 1
ATOM 1992 N N . THR A 1 243 ? 28.970 -0.739 -22.184 1.00 96.06 243 THR A N 1
ATOM 1993 C CA . THR A 1 243 ? 29.085 0.657 -22.599 1.00 96.06 243 THR A CA 1
ATOM 1994 C C . THR A 1 243 ? 27.855 1.459 -22.189 1.00 96.06 243 THR A C 1
ATOM 1996 O O . THR A 1 243 ? 26.770 0.921 -21.977 1.00 96.06 243 THR A O 1
ATOM 1999 N N . HIS A 1 244 ? 27.979 2.789 -22.162 1.00 95.06 244 HIS A N 1
ATOM 2000 C CA . HIS A 1 244 ? 26.839 3.676 -21.892 1.00 95.06 244 HIS A CA 1
ATOM 2001 C C . HIS A 1 244 ? 25.669 3.488 -22.875 1.00 95.06 244 HIS A C 1
ATOM 2003 O O . HIS A 1 244 ? 24.538 3.846 -22.567 1.00 95.06 244 HIS A O 1
ATOM 2009 N N . LYS A 1 245 ? 25.929 2.924 -24.060 1.00 95.56 245 LYS A N 1
ATOM 2010 C CA . LYS A 1 245 ? 24.916 2.651 -25.083 1.00 95.56 245 LYS A CA 1
ATOM 2011 C C . LYS A 1 245 ? 24.053 1.424 -24.766 1.00 95.56 245 LYS A C 1
ATOM 2013 O O . LYS A 1 245 ? 23.005 1.279 -25.377 1.00 95.56 245 LYS A O 1
ATOM 2018 N N . ASP A 1 246 ? 24.471 0.567 -23.832 1.00 95.88 246 ASP A N 1
ATOM 2019 C CA . ASP A 1 246 ? 23.705 -0.606 -23.374 1.00 95.88 246 ASP A CA 1
ATOM 2020 C C . ASP A 1 246 ? 22.750 -0.264 -22.221 1.00 95.88 246 ASP A C 1
ATOM 2022 O O . ASP A 1 246 ? 21.833 -1.019 -21.908 1.00 95.88 246 ASP A O 1
ATOM 2026 N N . ILE A 1 247 ? 22.953 0.898 -21.589 1.00 96.38 247 ILE A N 1
ATOM 2027 C CA . ILE A 1 247 ? 22.171 1.361 -20.439 1.00 96.38 247 ILE A CA 1
ATOM 2028 C C . ILE A 1 247 ? 20.660 1.399 -20.722 1.00 96.38 247 ILE A C 1
ATOM 2030 O O . ILE A 1 247 ? 19.931 0.896 -19.865 1.00 96.38 247 ILE A O 1
ATOM 2034 N N . PRO A 1 248 ? 20.166 1.907 -21.876 1.00 97.56 248 PRO A N 1
ATOM 2035 C CA . PRO A 1 248 ? 18.728 2.004 -22.135 1.00 97.56 248 PRO A CA 1
ATOM 2036 C C . PRO A 1 248 ? 17.962 0.688 -21.950 1.00 97.56 248 PRO A C 1
ATOM 2038 O O . PRO A 1 248 ? 16.898 0.685 -21.339 1.00 97.56 248 PRO A O 1
ATOM 2041 N N . PHE A 1 249 ? 18.532 -0.439 -22.391 1.00 97.25 249 PHE A N 1
ATOM 2042 C CA . PHE A 1 249 ? 17.917 -1.764 -22.246 1.00 97.25 249 PHE A CA 1
ATOM 2043 C C . PHE A 1 249 ? 17.668 -2.138 -20.776 1.00 97.25 249 PHE A C 1
ATOM 2045 O O . PHE A 1 249 ? 16.635 -2.708 -20.433 1.00 97.25 249 PHE A O 1
ATOM 2052 N N . HIS A 1 250 ? 18.593 -1.773 -19.885 1.00 95.56 250 HIS A N 1
ATOM 2053 C CA . HIS A 1 250 ? 18.465 -2.031 -18.451 1.00 95.56 250 HIS A CA 1
ATOM 2054 C C . HIS A 1 250 ? 17.577 -1.004 -17.745 1.00 95.56 250 HIS A C 1
ATOM 2056 O O . HIS A 1 250 ? 16.774 -1.373 -16.886 1.00 95.56 250 HIS A O 1
ATOM 2062 N N . THR A 1 251 ? 17.703 0.280 -18.087 1.00 95.06 251 THR A N 1
ATOM 2063 C CA . THR A 1 251 ? 16.933 1.342 -17.426 1.00 95.06 251 THR A CA 1
ATOM 2064 C C . THR A 1 251 ? 15.458 1.292 -17.776 1.00 95.06 251 THR A C 1
ATOM 2066 O O . THR A 1 251 ? 14.644 1.577 -16.910 1.00 95.06 251 THR A O 1
ATOM 2069 N N . ASP A 1 252 ? 15.092 0.864 -18.984 1.00 97.56 252 ASP A N 1
ATOM 2070 C CA . ASP A 1 252 ? 13.685 0.723 -19.366 1.00 97.56 252 ASP A CA 1
ATOM 2071 C C . ASP A 1 252 ? 12.965 -0.359 -18.570 1.00 97.56 252 ASP A C 1
ATOM 2073 O O . ASP A 1 252 ? 11.781 -0.227 -18.276 1.00 97.56 252 ASP A O 1
ATOM 2077 N N . TRP A 1 253 ? 13.672 -1.429 -18.205 1.00 96.69 253 TRP A N 1
ATOM 2078 C CA . TRP A 1 253 ? 13.126 -2.444 -17.314 1.00 96.69 253 TRP A CA 1
ATOM 2079 C C . TRP A 1 253 ? 12.922 -1.898 -15.899 1.00 96.69 253 TRP A C 1
ATOM 2081 O O . TRP A 1 253 ? 11.876 -2.124 -15.297 1.00 96.69 253 TRP A O 1
ATOM 2091 N N . ILE A 1 254 ? 13.883 -1.130 -15.377 1.00 94.69 254 ILE A N 1
ATOM 2092 C CA . ILE A 1 254 ? 13.757 -0.470 -14.067 1.00 94.69 254 ILE A CA 1
ATOM 2093 C C . ILE A 1 254 ? 12.592 0.532 -14.076 1.00 94.69 254 ILE A C 1
ATOM 2095 O O . ILE A 1 254 ? 11.781 0.534 -13.152 1.00 94.69 254 ILE A O 1
ATOM 2099 N N . GLU A 1 255 ? 12.465 1.326 -15.139 1.00 95.62 255 GLU A N 1
ATOM 2100 C CA . GLU A 1 255 ? 11.371 2.282 -15.326 1.00 95.62 255 GLU A CA 1
ATOM 2101 C C . GLU A 1 255 ? 10.018 1.574 -15.457 1.00 95.62 255 GLU A C 1
ATOM 2103 O O . GLU A 1 255 ? 9.043 1.982 -14.831 1.00 95.62 255 GLU A O 1
ATOM 2108 N N . TYR A 1 256 ? 9.951 0.460 -16.194 1.00 97.06 256 TYR A N 1
ATOM 2109 C CA . TYR A 1 256 ? 8.750 -0.371 -16.237 1.00 97.06 256 TYR A CA 1
ATOM 2110 C C . TYR A 1 256 ? 8.377 -0.896 -14.852 1.00 97.06 256 TYR A C 1
ATOM 2112 O O . TYR A 1 256 ? 7.199 -0.928 -14.513 1.00 97.06 256 TYR A O 1
ATOM 2120 N N . ARG A 1 257 ? 9.349 -1.304 -14.034 1.00 94.62 257 ARG A N 1
ATOM 2121 C CA . ARG A 1 257 ? 9.068 -1.792 -12.682 1.00 94.62 257 ARG A CA 1
ATOM 2122 C C . ARG A 1 257 ? 8.530 -0.696 -11.767 1.00 94.62 257 ARG A C 1
ATOM 2124 O O . ARG A 1 257 ? 7.619 -0.957 -10.987 1.00 94.62 257 ARG A O 1
ATOM 2131 N N . GLU A 1 258 ? 9.036 0.523 -11.890 1.00 93.75 258 GLU A N 1
ATOM 2132 C CA . GLU A 1 258 ? 8.465 1.695 -11.224 1.00 93.75 258 GLU A CA 1
ATOM 2133 C C . GLU A 1 258 ? 7.027 1.965 -11.713 1.00 93.75 258 GLU A C 1
ATOM 2135 O O . GLU A 1 258 ? 6.099 2.080 -10.906 1.00 93.75 258 GLU A O 1
ATOM 2140 N N . PHE A 1 259 ? 6.813 1.958 -13.035 1.00 95.44 259 PHE A N 1
ATOM 2141 C CA . PHE A 1 259 ? 5.490 2.082 -13.651 1.00 95.44 259 PHE A CA 1
ATOM 2142 C C . PHE A 1 259 ? 4.530 0.980 -13.188 1.00 95.44 259 PHE A C 1
ATOM 2144 O O . PHE A 1 259 ? 3.365 1.255 -12.916 1.00 95.44 259 PHE A O 1
ATOM 2151 N N . TYR A 1 260 ? 5.003 -0.259 -13.065 1.00 96.62 260 TYR A N 1
ATOM 2152 C CA . TYR A 1 260 ? 4.227 -1.409 -12.617 1.00 96.62 260 TYR A CA 1
ATOM 2153 C C . TYR A 1 260 ? 3.661 -1.172 -11.216 1.00 96.62 260 TYR A C 1
ATOM 2155 O O . TYR A 1 260 ? 2.473 -1.417 -11.004 1.00 96.62 260 TYR A O 1
ATOM 2163 N N . LEU A 1 261 ? 4.464 -0.652 -10.279 1.00 94.69 261 LEU A N 1
ATOM 2164 C CA . LEU A 1 261 ? 4.001 -0.336 -8.923 1.00 94.69 261 LEU A CA 1
ATOM 2165 C C . LEU A 1 261 ? 2.901 0.732 -8.956 1.00 94.69 261 LEU A C 1
ATOM 2167 O O . LEU A 1 261 ? 1.817 0.526 -8.405 1.00 94.69 261 LEU A O 1
ATOM 2171 N N . ILE A 1 262 ? 3.138 1.831 -9.678 1.00 96.31 262 ILE A N 1
ATOM 2172 C CA . ILE A 1 262 ? 2.180 2.941 -9.797 1.00 96.31 262 ILE A CA 1
ATOM 2173 C C . ILE A 1 262 ? 0.880 2.482 -10.465 1.00 96.31 262 ILE A C 1
ATOM 2175 O O . ILE A 1 262 ? -0.212 2.733 -9.956 1.00 96.31 262 ILE A O 1
ATOM 2179 N N . ASN A 1 263 ? 0.980 1.787 -11.597 1.00 96.69 263 ASN A N 1
ATOM 2180 C CA . ASN A 1 263 ? -0.168 1.330 -12.371 1.00 96.69 263 ASN A CA 1
ATOM 2181 C C . ASN A 1 263 ? -0.984 0.276 -11.609 1.00 96.69 263 ASN A C 1
ATOM 2183 O O . ASN A 1 263 ? -2.211 0.269 -11.696 1.00 96.69 263 ASN A O 1
ATOM 2187 N N . SER A 1 264 ? -0.330 -0.583 -10.825 1.00 97.06 264 SER A N 1
ATOM 2188 C CA . SER A 1 264 ? -1.011 -1.542 -9.949 1.00 97.06 264 SER A CA 1
ATOM 2189 C C . SER A 1 264 ? -1.875 -0.830 -8.908 1.00 97.06 264 SER A C 1
ATOM 2191 O O . SER A 1 264 ? -3.062 -1.136 -8.775 1.00 97.06 264 SER A O 1
ATOM 2193 N N . MET A 1 265 ? -1.311 0.172 -8.226 1.00 97.69 265 MET A N 1
ATOM 2194 C CA . MET A 1 265 ? -2.046 0.978 -7.249 1.00 97.69 265 MET A CA 1
ATOM 2195 C C . MET A 1 265 ? -3.164 1.799 -7.895 1.00 97.69 265 MET A C 1
ATOM 2197 O O . MET A 1 265 ? -4.267 1.847 -7.358 1.00 97.69 265 MET A O 1
ATOM 2201 N N . ASP A 1 266 ? -2.929 2.387 -9.072 1.00 98.38 266 ASP A N 1
ATOM 2202 C CA . ASP A 1 266 ? -3.952 3.120 -9.830 1.00 98.38 266 ASP A CA 1
ATOM 2203 C C . ASP A 1 266 ? -5.143 2.224 -10.199 1.00 98.38 266 ASP A C 1
ATOM 2205 O O . ASP A 1 266 ? -6.302 2.610 -10.033 1.00 98.38 266 ASP A O 1
ATOM 2209 N N . ARG A 1 267 ? -4.886 0.989 -10.651 1.00 98.31 267 ARG A N 1
ATOM 2210 C CA . ARG A 1 267 ? -5.952 0.022 -10.957 1.00 98.31 267 ARG A CA 1
ATOM 2211 C C . ARG A 1 267 ? -6.778 -0.318 -9.719 1.00 98.31 267 ARG A C 1
ATOM 2213 O O . ARG A 1 267 ? -8.007 -0.256 -9.789 1.00 98.31 267 ARG A O 1
ATOM 2220 N N . LEU A 1 268 ? -6.131 -0.622 -8.593 1.00 98.69 268 LEU A N 1
ATOM 2221 C CA . LEU A 1 268 ? -6.830 -0.885 -7.332 1.00 98.69 268 LEU A CA 1
ATOM 2222 C C . LEU A 1 268 ? -7.623 0.341 -6.862 1.00 98.69 268 LEU A C 1
ATOM 2224 O O . LEU A 1 268 ? -8.805 0.223 -6.540 1.00 98.69 268 LEU A O 1
ATOM 2228 N N . ALA A 1 269 ? -7.030 1.534 -6.911 1.00 98.69 269 ALA A N 1
ATOM 2229 C CA . ALA A 1 269 ? -7.695 2.780 -6.552 1.00 98.69 269 ALA A CA 1
ATOM 2230 C C . ALA A 1 269 ? -8.935 3.037 -7.416 1.00 98.69 269 ALA A C 1
ATOM 2232 O O . ALA A 1 269 ? -10.004 3.337 -6.886 1.00 98.69 269 ALA A O 1
ATOM 2233 N N . LYS A 1 270 ? -8.849 2.839 -8.737 1.00 98.69 270 LYS A N 1
ATOM 2234 C CA . LYS A 1 270 ? -10.001 2.940 -9.649 1.00 98.69 270 LYS A CA 1
ATOM 2235 C C . LYS A 1 270 ? -11.106 1.952 -9.294 1.00 98.69 270 LYS A C 1
ATOM 2237 O O . LYS A 1 270 ? -12.278 2.323 -9.334 1.00 98.69 270 LYS A O 1
ATOM 2242 N N . MET A 1 271 ? -10.763 0.726 -8.897 1.00 98.69 271 MET A N 1
ATOM 2243 C CA . MET A 1 271 ? -11.747 -0.254 -8.424 1.00 98.69 271 MET A CA 1
ATOM 2244 C C . MET A 1 271 ? -12.440 0.214 -7.137 1.00 98.69 271 MET A C 1
ATOM 2246 O O . MET A 1 271 ? -13.658 0.064 -7.016 1.00 98.69 271 MET A O 1
ATOM 2250 N N . ILE A 1 272 ? -11.699 0.813 -6.204 1.00 98.62 272 ILE A N 1
ATOM 2251 C CA . ILE A 1 272 ? -12.254 1.403 -4.978 1.00 98.62 272 ILE A CA 1
ATOM 2252 C C . ILE A 1 272 ? -13.189 2.575 -5.319 1.00 98.62 272 ILE A C 1
ATOM 2254 O O . ILE A 1 272 ? -14.340 2.607 -4.879 1.00 98.62 272 ILE A O 1
ATOM 2258 N N . ARG A 1 273 ? -12.741 3.506 -6.172 1.00 98.06 273 ARG A N 1
ATOM 2259 C CA . ARG A 1 273 ? -13.540 4.659 -6.625 1.00 98.06 273 ARG A CA 1
ATOM 2260 C C . ARG A 1 273 ? -14.821 4.234 -7.340 1.00 98.06 273 ARG A C 1
ATOM 2262 O O . ARG A 1 273 ? -15.878 4.795 -7.064 1.00 98.06 273 ARG A O 1
ATOM 2269 N N . ALA A 1 274 ? -14.760 3.206 -8.188 1.00 98.31 274 ALA A N 1
ATOM 2270 C CA . ALA A 1 274 ? -15.920 2.665 -8.902 1.00 98.31 274 ALA A CA 1
ATOM 2271 C C . ALA A 1 274 ? -17.020 2.123 -7.969 1.00 98.31 274 ALA A C 1
ATOM 2273 O O . ALA A 1 274 ? -18.161 1.966 -8.395 1.00 98.31 274 ALA A O 1
ATOM 2274 N N . ARG A 1 275 ? -16.698 1.862 -6.696 1.00 98.19 275 ARG A N 1
ATOM 2275 C CA . ARG A 1 275 ? -17.646 1.403 -5.671 1.00 98.19 275 ARG A CA 1
ATOM 2276 C C . ARG A 1 275 ? -18.223 2.541 -4.829 1.00 98.19 275 ARG A C 1
ATOM 2278 O O . ARG A 1 275 ? -18.920 2.277 -3.861 1.00 98.19 275 ARG A O 1
ATOM 2285 N N . GLY A 1 276 ? -17.970 3.799 -5.197 1.00 96.88 276 GLY A N 1
ATOM 2286 C CA . GLY A 1 276 ? -18.540 4.972 -4.525 1.00 96.88 276 GLY A CA 1
ATOM 2287 C C . GLY A 1 276 ? -17.776 5.419 -3.278 1.00 96.88 276 GLY A C 1
ATOM 2288 O O . GLY A 1 276 ? -18.303 6.187 -2.473 1.00 96.88 276 GLY A O 1
ATOM 2289 N N . PHE A 1 277 ? -16.540 4.952 -3.096 1.00 96.88 277 PHE A N 1
ATOM 2290 C CA . PHE A 1 277 ? -15.681 5.384 -2.000 1.00 96.88 277 PHE A CA 1
ATOM 2291 C C . PHE A 1 277 ? -14.899 6.639 -2.406 1.00 96.88 277 PHE A C 1
ATOM 2293 O O . PHE A 1 277 ? -14.171 6.635 -3.400 1.00 96.88 277 PHE A O 1
ATOM 2300 N N . THR A 1 278 ? -15.055 7.726 -1.655 1.00 96.06 278 THR A N 1
ATOM 2301 C CA . THR A 1 278 ? -14.664 9.086 -2.081 1.00 96.06 278 THR A CA 1
ATOM 2302 C C . THR A 1 278 ? -13.600 9.738 -1.208 1.00 96.06 278 THR A C 1
ATOM 2304 O O . THR A 1 278 ? -12.966 10.692 -1.648 1.00 96.06 278 THR A O 1
ATOM 2307 N N . VAL A 1 279 ? -13.352 9.212 -0.008 1.00 96.94 279 VAL A N 1
ATOM 2308 C CA . VAL A 1 279 ? -12.326 9.743 0.903 1.00 96.94 279 VAL A CA 1
ATOM 2309 C C . VAL A 1 279 ? -10.911 9.498 0.360 1.00 96.94 279 VAL A C 1
ATOM 2311 O O . VAL A 1 279 ? -10.739 8.606 -0.479 1.00 96.94 279 VAL A O 1
ATOM 2314 N N . PRO A 1 280 ? -9.893 10.258 0.797 1.00 98.12 280 PRO A N 1
ATOM 2315 C CA . PRO A 1 280 ? -8.518 10.087 0.341 1.00 98.12 280 PRO A CA 1
ATOM 2316 C C . PRO A 1 280 ? -8.018 8.639 0.335 1.00 98.12 280 PRO A C 1
ATOM 2318 O O . PRO A 1 280 ? -8.237 7.885 1.285 1.00 98.12 280 PRO A O 1
ATOM 2321 N N . LEU A 1 281 ? -7.339 8.265 -0.746 1.00 98.56 281 LEU A N 1
ATOM 2322 C CA . LEU A 1 281 ? -6.629 7.001 -0.886 1.00 98.56 281 LEU A CA 1
ATOM 2323 C C . LEU A 1 281 ? -5.133 7.233 -0.744 1.00 98.56 281 LEU A C 1
ATOM 2325 O O . LEU A 1 281 ? -4.598 8.175 -1.322 1.00 98.56 281 LEU A O 1
ATOM 2329 N N . PHE A 1 282 ? -4.456 6.361 -0.010 1.00 98.31 282 PHE A N 1
ATOM 2330 C CA . PHE A 1 282 ? -3.009 6.434 0.157 1.00 98.31 282 PHE A CA 1
ATOM 2331 C C . PHE A 1 282 ? -2.358 5.064 0.052 1.00 98.31 282 PHE A C 1
ATOM 2333 O O . PHE A 1 282 ? -3.039 4.041 0.043 1.00 98.31 282 PHE A O 1
ATOM 2340 N N . HIS A 1 283 ? -1.034 5.043 -0.021 1.00 97.12 283 HIS A N 1
ATOM 2341 C CA . HIS A 1 283 ? -0.245 3.820 0.071 1.00 97.12 283 HIS A CA 1
ATOM 2342 C C . HIS A 1 283 ? 0.941 4.031 1.009 1.00 97.12 283 HIS A C 1
ATOM 2344 O O . HIS A 1 283 ? 1.391 5.163 1.211 1.00 97.12 283 HIS A O 1
ATOM 2350 N N . ASN A 1 284 ? 1.439 2.940 1.573 1.00 93.44 284 ASN A N 1
ATOM 2351 C CA . ASN A 1 284 ? 2.681 2.898 2.324 1.00 93.44 284 ASN A CA 1
ATOM 2352 C C . ASN A 1 284 ? 3.713 2.083 1.549 1.00 93.44 284 ASN A C 1
ATOM 2354 O O . ASN A 1 284 ? 3.399 1.016 1.031 1.00 93.44 284 ASN A O 1
ATOM 2358 N N . TYR A 1 285 ? 4.945 2.569 1.488 1.00 88.94 285 TYR A N 1
ATOM 2359 C CA . TYR A 1 285 ? 6.061 1.743 1.050 1.00 88.94 285 TYR A CA 1
ATOM 2360 C C . TYR A 1 285 ? 6.813 1.181 2.256 1.00 88.94 285 TYR A C 1
ATOM 2362 O O . TYR A 1 285 ? 7.023 1.914 3.235 1.00 88.94 285 TYR A O 1
ATOM 2370 N N . PRO A 1 286 ? 7.279 -0.080 2.161 1.00 81.75 286 PRO A N 1
ATOM 2371 C CA . PRO A 1 286 ? 8.154 -0.622 3.175 1.00 81.75 286 PRO A CA 1
ATOM 2372 C C . PRO A 1 286 ? 9.454 0.166 3.131 1.00 81.75 286 PRO A C 1
ATOM 2374 O O . PRO A 1 286 ? 9.913 0.614 2.072 1.00 81.75 286 PRO A O 1
ATOM 2377 N N . HIS A 1 287 ? 10.091 0.320 4.279 1.00 66.12 287 HIS A N 1
ATOM 2378 C CA . HIS A 1 287 ? 11.365 1.004 4.305 1.00 66.12 287 HIS A CA 1
ATOM 2379 C C . HIS A 1 287 ? 12.457 0.188 3.566 1.00 66.12 287 HIS A C 1
ATOM 2381 O O . HIS A 1 287 ? 12.753 -0.932 3.985 1.00 66.12 287 HIS A O 1
ATOM 2387 N N . PRO A 1 288 ? 13.155 0.733 2.545 1.00 52.62 288 PRO A N 1
ATOM 2388 C CA . PRO A 1 288 ? 14.162 -0.007 1.764 1.00 52.62 288 PRO A CA 1
ATOM 2389 C C . PRO A 1 288 ? 15.44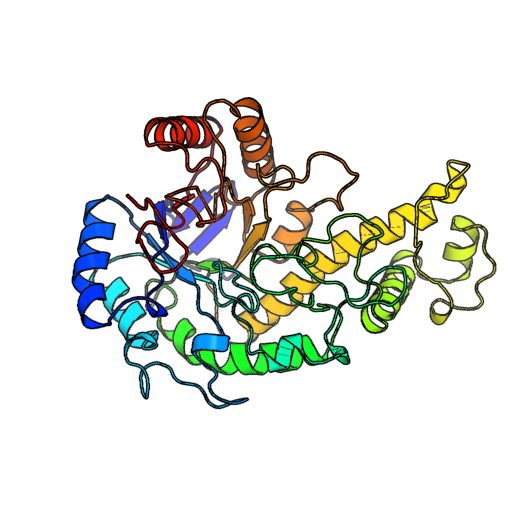8 -0.387 2.533 1.00 52.62 288 PRO A C 1
ATOM 2391 O O . PRO A 1 288 ? 16.258 -1.163 2.033 1.00 52.62 288 PRO A O 1
ATOM 2394 N N . LEU A 1 289 ? 15.646 0.141 3.746 1.00 49.81 289 LEU A N 1
ATOM 2395 C CA . LEU A 1 289 ? 16.787 -0.118 4.654 1.00 49.81 289 LEU A CA 1
ATOM 2396 C C . LEU A 1 289 ? 16.342 -0.606 6.049 1.00 49.81 289 LEU A C 1
ATOM 2398 O O . LEU A 1 289 ? 16.929 -0.220 7.058 1.00 49.81 289 LEU A O 1
ATOM 2402 N N . GLY A 1 290 ? 15.235 -1.349 6.148 1.00 44.62 290 GLY A N 1
ATOM 2403 C CA . GLY A 1 290 ? 14.749 -1.840 7.442 1.00 44.62 290 GLY A CA 1
ATOM 2404 C C . GLY A 1 290 ? 15.795 -2.694 8.192 1.00 44.62 290 GLY A C 1
ATOM 2405 O O . GLY A 1 290 ? 16.651 -3.318 7.556 1.00 44.62 290 GLY A O 1
ATOM 2406 N N . PRO A 1 291 ? 15.732 -2.803 9.535 1.00 38.00 291 PRO A N 1
ATOM 2407 C CA . PRO A 1 291 ? 16.762 -3.489 10.333 1.00 38.00 291 PRO A CA 1
ATOM 2408 C C . PRO A 1 291 ? 16.741 -5.026 10.198 1.00 38.00 291 PRO A C 1
ATOM 2410 O O . PRO A 1 291 ? 17.455 -5.725 10.911 1.00 38.00 291 PRO A O 1
ATOM 2413 N N . GLY A 1 292 ? 15.919 -5.549 9.282 1.00 41.12 292 GLY A N 1
ATOM 2414 C CA . GLY A 1 292 ? 15.727 -6.964 8.973 1.00 41.12 292 GLY A CA 1
ATOM 2415 C C . GLY A 1 292 ? 16.383 -7.454 7.676 1.00 41.12 292 GLY A C 1
ATOM 2416 O O . GLY A 1 292 ? 16.069 -8.558 7.250 1.00 41.12 292 GLY A O 1
ATOM 2417 N N . GLY A 1 293 ? 17.295 -6.693 7.059 1.00 36.69 293 GLY A N 1
ATOM 2418 C CA . GLY A 1 293 ? 18.213 -7.277 6.069 1.00 36.69 293 GLY A CA 1
ATOM 2419 C C . GLY A 1 293 ? 17.986 -6.914 4.603 1.00 36.69 293 GLY A C 1
ATOM 2420 O O . GLY A 1 293 ? 17.966 -7.789 3.745 1.00 36.69 293 GLY A O 1
ATOM 2421 N N . SER A 1 294 ? 17.989 -5.623 4.288 1.00 34.75 294 SER A N 1
ATOM 2422 C CA . SER A 1 294 ? 18.475 -5.163 2.981 1.00 34.75 294 SER A CA 1
ATOM 2423 C C . SER A 1 294 ? 19.538 -4.082 3.150 1.00 34.75 294 SER A C 1
ATOM 2425 O O . SER A 1 294 ? 19.457 -2.989 2.598 1.00 34.75 294 SER A O 1
ATOM 2427 N N . VAL A 1 295 ? 20.602 -4.404 3.892 1.00 41.25 295 VAL A N 1
ATOM 2428 C CA . VAL A 1 295 ? 21.907 -3.879 3.482 1.00 41.25 295 VAL A CA 1
ATOM 2429 C C . VAL A 1 295 ? 22.310 -4.692 2.249 1.00 41.25 295 VAL A C 1
ATOM 2431 O O . VAL A 1 295 ? 22.356 -5.916 2.333 1.00 41.25 295 VAL A O 1
ATOM 2434 N N . SER A 1 296 ? 22.623 -3.997 1.150 1.00 40.19 296 SER A N 1
ATOM 2435 C CA . SER A 1 296 ? 23.301 -4.455 -0.084 1.00 40.19 296 SER A CA 1
ATOM 2436 C C . SER A 1 296 ? 22.440 -4.681 -1.345 1.00 40.19 296 SER A C 1
ATOM 2438 O O . SER A 1 296 ? 22.110 -5.800 -1.717 1.00 40.19 296 SER A O 1
ATOM 2440 N N . GLY A 1 297 ? 22.159 -3.606 -2.098 1.00 50.78 297 GLY A N 1
ATOM 2441 C CA . GLY A 1 297 ? 21.783 -3.735 -3.513 1.00 50.78 297 GLY A CA 1
ATOM 2442 C C . GLY A 1 297 ? 21.200 -2.481 -4.166 1.00 50.78 297 GLY A C 1
ATOM 2443 O O . GLY A 1 297 ? 20.717 -1.580 -3.488 1.00 50.78 297 GLY A O 1
ATOM 2444 N N . ILE A 1 298 ? 21.228 -2.447 -5.503 1.00 52.56 298 ILE A N 1
ATOM 2445 C CA . ILE A 1 298 ? 20.387 -1.544 -6.302 1.00 52.56 298 ILE A CA 1
ATOM 2446 C C . ILE A 1 298 ? 18.941 -2.005 -6.104 1.00 52.56 298 ILE A C 1
ATOM 2448 O O . ILE A 1 298 ? 18.607 -3.141 -6.440 1.00 52.56 298 ILE A O 1
ATOM 2452 N N . THR A 1 299 ? 18.095 -1.143 -5.553 1.00 67.69 299 THR A N 1
ATOM 2453 C CA . THR A 1 299 ? 16.654 -1.376 -5.433 1.00 67.69 299 THR A CA 1
ATOM 2454 C C . THR A 1 299 ? 15.922 -0.681 -6.577 1.00 67.69 299 THR A C 1
ATOM 2456 O O . THR A 1 299 ? 16.412 0.298 -7.144 1.00 67.69 299 THR A O 1
ATOM 2459 N N . THR A 1 300 ? 14.745 -1.187 -6.942 1.00 65.12 300 THR A N 1
ATOM 2460 C CA . THR A 1 300 ? 13.832 -0.434 -7.813 1.00 65.12 300 THR A CA 1
ATOM 2461 C C . THR A 1 300 ? 13.434 0.857 -7.085 1.00 65.12 300 THR A C 1
ATOM 2463 O O . THR A 1 300 ? 13.051 0.779 -5.913 1.00 65.12 300 THR A O 1
ATOM 2466 N N . PRO A 1 301 ? 13.539 2.038 -7.719 1.00 72.94 301 PRO A N 1
ATOM 2467 C CA . PRO A 1 301 ? 13.159 3.289 -7.079 1.00 72.94 301 PRO A CA 1
ATOM 2468 C C . PRO A 1 301 ? 11.646 3.332 -6.826 1.00 72.94 301 PRO A C 1
ATOM 2470 O O . PRO A 1 301 ? 10.845 2.943 -7.676 1.00 72.94 301 PRO A O 1
ATOM 2473 N N . PHE A 1 302 ? 11.247 3.835 -5.657 1.00 86.00 302 PHE A N 1
ATOM 2474 C CA . PHE A 1 302 ? 9.853 4.171 -5.375 1.00 86.00 302 PHE A CA 1
ATOM 2475 C C . PHE A 1 302 ? 9.596 5.617 -5.798 1.00 86.00 302 PHE A C 1
ATOM 2477 O O . PHE A 1 302 ? 10.105 6.547 -5.176 1.00 86.00 302 PHE A O 1
ATOM 2484 N N . ASN A 1 303 ? 8.799 5.826 -6.843 1.00 89.94 303 ASN A N 1
ATOM 2485 C CA . ASN A 1 303 ? 8.424 7.169 -7.275 1.00 89.94 303 ASN A CA 1
ATOM 2486 C C . ASN A 1 303 ? 7.137 7.627 -6.589 1.00 89.94 303 ASN A C 1
ATOM 2488 O O . ASN A 1 303 ? 6.021 7.387 -7.055 1.00 89.94 303 ASN A O 1
ATOM 2492 N N . LEU A 1 304 ? 7.317 8.298 -5.452 1.00 89.62 304 LEU A N 1
ATOM 2493 C CA . LEU A 1 304 ? 6.223 8.842 -4.648 1.00 89.62 304 LEU A CA 1
ATOM 2494 C C . LEU A 1 304 ? 5.413 9.879 -5.418 1.00 89.62 304 LEU A C 1
ATOM 2496 O O . LEU A 1 304 ? 4.190 9.841 -5.375 1.00 89.62 304 LEU A O 1
ATOM 2500 N N . ILE A 1 305 ? 6.092 10.765 -6.149 1.00 92.00 305 ILE A N 1
ATOM 2501 C CA . ILE A 1 305 ? 5.447 11.850 -6.893 1.00 92.00 305 ILE A CA 1
ATOM 2502 C C . ILE A 1 305 ? 4.531 11.260 -7.969 1.00 92.00 305 ILE A C 1
ATOM 2504 O O . ILE A 1 305 ? 3.365 11.633 -8.053 1.00 92.00 305 ILE A O 1
ATOM 2508 N N . GLY A 1 306 ? 5.033 10.283 -8.731 1.00 94.50 306 GLY A N 1
ATOM 2509 C CA . GLY A 1 306 ? 4.259 9.567 -9.742 1.00 94.50 306 GLY A CA 1
ATOM 2510 C C . GLY A 1 306 ? 3.090 8.777 -9.149 1.00 94.50 306 GLY A C 1
ATOM 2511 O O . GLY A 1 306 ? 2.007 8.751 -9.733 1.00 94.50 306 GLY A O 1
ATOM 2512 N N . LEU A 1 307 ? 3.256 8.177 -7.964 1.00 95.31 307 LEU A N 1
ATOM 2513 C CA . LEU A 1 307 ? 2.151 7.500 -7.281 1.00 95.31 307 LEU A CA 1
ATOM 2514 C C . LEU A 1 307 ? 1.091 8.488 -6.763 1.00 95.31 307 LEU A C 1
ATOM 2516 O O . LEU A 1 307 ? -0.101 8.210 -6.873 1.00 95.31 307 LEU A O 1
ATOM 2520 N N . GLU A 1 308 ? 1.481 9.664 -6.269 1.00 95.81 308 GLU A N 1
ATOM 2521 C CA . GLU A 1 308 ? 0.549 10.724 -5.850 1.00 95.81 308 GLU A CA 1
ATOM 2522 C C . GLU A 1 308 ? -0.166 11.420 -7.021 1.00 95.81 308 GLU A C 1
ATOM 2524 O O . GLU A 1 308 ? -1.118 12.178 -6.830 1.00 95.81 308 GLU A O 1
ATOM 2529 N N . GLU A 1 309 ? 0.208 11.155 -8.271 1.00 96.06 309 GLU A N 1
ATOM 2530 C CA . GLU A 1 309 ? -0.669 11.490 -9.399 1.00 96.06 309 GLU A CA 1
ATOM 2531 C C . GLU A 1 309 ? -1.919 10.601 -9.446 1.00 96.06 309 GLU A C 1
ATOM 2533 O O . GLU A 1 309 ? -2.912 10.969 -10.076 1.00 96.06 309 GLU A O 1
ATOM 2538 N N . LYS A 1 310 ? -1.865 9.418 -8.820 1.00 97.50 310 LYS A N 1
ATOM 2539 C CA . LYS A 1 310 ? -2.931 8.402 -8.826 1.00 97.50 310 LYS A CA 1
ATOM 2540 C C . LYS A 1 310 ? -3.639 8.297 -7.477 1.00 97.50 310 LYS A C 1
ATOM 2542 O O . LYS A 1 310 ? -4.840 8.034 -7.439 1.00 97.50 310 LYS A O 1
ATOM 2547 N N . LEU A 1 311 ? -2.904 8.518 -6.390 1.00 97.50 311 LEU A N 1
ATOM 2548 C CA . LEU A 1 311 ? -3.386 8.514 -5.010 1.00 97.50 311 LEU A CA 1
ATOM 2549 C C . LEU A 1 311 ? -3.317 9.917 -4.392 1.00 97.50 311 LEU A C 1
ATOM 2551 O O . LEU A 1 311 ? -2.700 10.829 -4.934 1.00 97.50 311 LEU A O 1
ATOM 2555 N N . ASP A 1 312 ? -3.962 10.106 -3.246 1.00 97.38 312 ASP A N 1
ATOM 2556 C CA . ASP A 1 312 ? -4.045 11.409 -2.587 1.00 97.38 312 ASP A CA 1
ATOM 2557 C C . ASP A 1 312 ? -2.779 11.740 -1.777 1.00 97.38 312 ASP A C 1
ATOM 2559 O O . ASP A 1 312 ? -2.390 12.907 -1.722 1.00 97.38 312 ASP A O 1
ATOM 2563 N N . PHE A 1 313 ? -2.127 10.734 -1.180 1.00 97.00 313 PHE A N 1
ATOM 2564 C CA . PHE A 1 313 ? -0.814 10.862 -0.534 1.00 97.00 313 PHE A CA 1
ATOM 2565 C C . PHE A 1 313 ? -0.088 9.511 -0.414 1.00 97.00 313 PHE A C 1
ATOM 2567 O O . PHE A 1 313 ? -0.702 8.452 -0.557 1.00 97.00 313 PHE A O 1
ATOM 2574 N N . VAL A 1 314 ? 1.217 9.531 -0.138 1.00 95.25 314 VAL A N 1
ATOM 2575 C CA . VAL A 1 314 ? 2.035 8.330 0.118 1.00 95.25 314 VAL A CA 1
ATOM 2576 C C . VAL A 1 314 ? 2.883 8.516 1.376 1.00 95.25 314 VAL A C 1
ATOM 2578 O O . VAL A 1 314 ? 3.378 9.614 1.643 1.00 95.25 314 VAL A O 1
ATOM 2581 N N . GLY A 1 315 ? 3.049 7.443 2.151 1.00 92.44 315 GLY A N 1
ATOM 2582 C CA . GLY A 1 315 ? 3.901 7.402 3.341 1.00 92.44 315 GLY A CA 1
ATOM 2583 C C . GLY A 1 315 ? 4.945 6.286 3.291 1.00 92.44 315 GLY A C 1
ATOM 2584 O O . GLY A 1 315 ? 4.909 5.419 2.419 1.00 92.44 315 GLY A O 1
ATOM 2585 N N . PHE A 1 316 ? 5.869 6.307 4.248 1.00 90.50 316 PHE A N 1
ATOM 2586 C CA . PHE A 1 316 ? 6.806 5.210 4.501 1.00 90.50 316 PHE A CA 1
ATOM 2587 C C . PHE A 1 316 ? 6.647 4.711 5.921 1.00 90.50 316 PHE A C 1
ATOM 2589 O O . PHE A 1 316 ? 6.425 5.501 6.842 1.00 90.50 316 PHE A O 1
ATOM 2596 N N . ASP A 1 317 ? 6.837 3.412 6.077 1.00 89.81 317 ASP A N 1
ATOM 2597 C CA . ASP A 1 317 ? 6.862 2.775 7.381 1.00 89.81 317 ASP A CA 1
ATOM 2598 C C . ASP A 1 317 ? 8.207 3.027 8.064 1.00 89.81 317 ASP A C 1
ATOM 2600 O O . ASP A 1 317 ? 9.257 3.096 7.416 1.00 89.81 317 ASP A O 1
ATOM 2604 N N . ILE A 1 318 ? 8.189 3.210 9.383 1.00 86.62 318 ILE A N 1
ATOM 2605 C CA . ILE A 1 318 ? 9.388 3.493 10.174 1.00 86.62 318 ILE A CA 1
ATOM 2606 C C . ILE A 1 318 ? 9.435 2.568 11.387 1.00 86.62 318 ILE A C 1
ATOM 2608 O O . ILE A 1 318 ? 8.764 2.768 12.403 1.00 86.62 318 ILE A O 1
ATOM 2612 N N . TYR A 1 319 ? 10.340 1.598 11.283 1.00 82.38 319 TYR A N 1
ATOM 2613 C CA . TYR A 1 319 ? 10.780 0.714 12.355 1.00 82.38 319 TYR A CA 1
ATOM 2614 C C . TYR A 1 319 ? 12.261 0.975 12.637 1.00 82.38 319 TYR A C 1
ATOM 2616 O O . TYR A 1 319 ? 13.135 0.247 12.170 1.00 82.38 319 TYR A O 1
ATOM 2624 N N . SER A 1 320 ? 12.548 2.055 13.364 1.00 80.75 320 SER A N 1
ATOM 2625 C CA . SER A 1 320 ? 13.916 2.515 13.644 1.00 80.75 320 SER A CA 1
ATOM 2626 C C . SER A 1 320 ? 14.190 2.619 15.145 1.00 80.75 320 SER A C 1
ATOM 2628 O O . SER A 1 320 ? 13.277 2.604 15.968 1.00 80.75 320 SER A O 1
ATOM 2630 N N . ARG A 1 321 ? 15.477 2.729 15.487 1.00 82.19 321 ARG A N 1
ATOM 2631 C CA . ARG A 1 321 ? 15.986 2.937 16.850 1.00 82.19 321 ARG A CA 1
ATOM 2632 C C . ARG A 1 321 ? 16.642 4.300 16.976 1.00 82.19 321 ARG A C 1
ATOM 2634 O O . ARG A 1 321 ? 16.977 4.911 15.956 1.00 82.19 321 ARG A O 1
ATOM 2641 N N . LYS A 1 322 ? 16.867 4.763 18.205 1.00 84.44 322 LYS A N 1
ATOM 2642 C CA . LYS A 1 322 ? 17.522 6.060 18.435 1.00 84.44 322 LYS A CA 1
ATOM 2643 C C . LYS A 1 322 ? 18.944 6.115 17.871 1.00 84.44 322 LYS A C 1
ATOM 2645 O O . LYS A 1 322 ? 19.366 7.162 17.386 1.00 84.44 322 LYS A O 1
ATOM 2650 N N . GLU A 1 323 ? 19.654 4.985 17.835 1.00 85.94 323 GLU A N 1
ATOM 2651 C CA . GLU A 1 323 ? 20.997 4.880 17.247 1.00 85.94 323 GLU A CA 1
ATOM 2652 C C . GLU A 1 323 ? 20.986 5.055 15.719 1.00 85.94 323 GLU A C 1
ATOM 2654 O O . GLU A 1 323 ? 22.004 5.399 15.124 1.00 85.94 323 GLU A O 1
ATOM 2659 N N . LEU A 1 324 ? 19.828 4.869 15.077 1.00 84.12 324 LEU A N 1
ATOM 2660 C CA . LEU A 1 324 ? 19.624 5.018 13.635 1.00 84.12 324 LEU A CA 1
ATOM 2661 C C . LEU A 1 324 ? 19.070 6.409 13.277 1.00 84.12 324 LEU A C 1
ATOM 2663 O O . LEU A 1 324 ? 18.297 6.556 12.332 1.00 84.12 324 LEU A O 1
ATOM 2667 N N . TYR A 1 325 ? 19.455 7.453 14.016 1.00 87.69 325 TYR A N 1
ATOM 2668 C CA . TYR A 1 325 ? 18.943 8.811 13.802 1.00 87.69 325 TYR A CA 1
ATOM 2669 C C . TYR A 1 325 ? 19.132 9.327 12.367 1.00 87.69 325 TYR A C 1
ATOM 2671 O O . TYR A 1 325 ? 18.186 9.856 11.785 1.00 87.69 325 TYR A O 1
ATOM 2679 N N . GLU A 1 326 ? 20.322 9.167 11.775 1.00 84.94 326 GLU A N 1
ATOM 2680 C CA . GLU A 1 326 ? 20.560 9.624 10.395 1.00 84.94 326 GLU A CA 1
ATOM 2681 C C . GLU A 1 326 ? 19.635 8.913 9.404 1.00 84.94 326 GLU A C 1
ATOM 2683 O O . GLU A 1 326 ? 19.129 9.536 8.475 1.00 84.94 326 GLU A O 1
ATOM 2688 N N . HIS A 1 327 ? 19.323 7.639 9.655 1.00 80.81 327 HIS A N 1
ATOM 2689 C CA . HIS A 1 327 ? 18.341 6.902 8.870 1.00 80.81 327 HIS A CA 1
ATOM 2690 C C . HIS A 1 327 ? 16.941 7.511 9.026 1.00 80.81 327 HIS A C 1
ATOM 2692 O O . HIS A 1 327 ? 16.334 7.865 8.016 1.00 80.81 327 HIS A O 1
ATOM 2698 N N . VAL A 1 328 ? 16.460 7.736 10.252 1.00 85.88 328 VAL A N 1
ATOM 2699 C CA . VAL A 1 328 ? 15.159 8.395 10.502 1.00 85.88 328 VAL A CA 1
ATOM 2700 C C . VAL A 1 328 ? 15.079 9.742 9.782 1.00 85.88 328 VAL A C 1
ATOM 2702 O O . VAL A 1 328 ? 14.109 10.026 9.079 1.00 85.88 328 VAL A O 1
ATOM 2705 N N . LYS A 1 329 ? 16.127 10.559 9.905 1.00 88.88 329 LYS A N 1
ATOM 2706 C CA . LYS A 1 329 ? 16.234 11.869 9.259 1.00 88.88 329 LYS A CA 1
ATOM 2707 C C . LYS A 1 329 ? 16.147 11.770 7.738 1.00 88.88 329 LYS A C 1
ATOM 2709 O O . LYS A 1 329 ? 15.393 12.539 7.144 1.00 88.88 329 LYS A O 1
ATOM 2714 N N . THR A 1 330 ? 16.877 10.852 7.103 1.00 86.38 330 THR A N 1
ATOM 2715 C CA . THR A 1 330 ? 16.847 10.675 5.641 1.00 86.38 330 THR A CA 1
ATOM 2716 C C . THR A 1 330 ? 15.446 10.321 5.147 1.00 86.38 330 THR A C 1
ATOM 2718 O O . THR A 1 330 ? 14.953 10.950 4.211 1.00 86.38 330 THR A O 1
ATOM 2721 N N . VAL A 1 331 ? 14.781 9.366 5.800 1.00 84.56 331 VAL A N 1
ATOM 2722 C CA . VAL A 1 331 ? 13.441 8.896 5.402 1.00 84.56 331 VAL A CA 1
ATOM 2723 C C . VAL A 1 331 ? 12.414 9.991 5.556 1.00 84.56 331 VAL A C 1
ATOM 2725 O O . VAL A 1 331 ? 11.671 10.295 4.624 1.00 84.56 331 VAL A O 1
ATOM 2728 N N . VAL A 1 332 ? 12.401 10.620 6.728 1.00 90.31 332 VAL A N 1
ATOM 2729 C CA . VAL A 1 332 ? 11.452 11.685 7.017 1.00 90.31 332 VAL A CA 1
ATOM 2730 C C . VAL A 1 332 ? 11.670 12.859 6.073 1.00 90.31 332 VAL A C 1
ATOM 2732 O O . VAL A 1 332 ? 10.699 13.373 5.531 1.00 90.31 332 VAL A O 1
ATOM 2735 N N . SER A 1 333 ? 12.920 13.243 5.804 1.00 90.50 333 SER A N 1
ATOM 2736 C CA . SER A 1 333 ? 13.221 14.322 4.854 1.00 90.50 333 SER A CA 1
ATOM 2737 C C . SER A 1 333 ? 12.708 13.999 3.450 1.00 90.50 333 SER A C 1
ATOM 2739 O O . SER A 1 333 ? 12.156 14.874 2.784 1.00 90.50 333 SER A O 1
ATOM 2741 N N . TYR A 1 334 ? 12.839 12.744 3.008 1.00 88.94 334 TYR A N 1
ATOM 2742 C CA . TYR A 1 334 ? 12.326 12.305 1.712 1.00 88.94 334 TYR A CA 1
ATOM 2743 C C . TYR A 1 334 ? 10.793 12.371 1.644 1.00 88.94 334 TYR A C 1
ATOM 2745 O O . TYR A 1 334 ? 10.247 12.948 0.701 1.00 88.94 334 TYR A O 1
ATOM 2753 N N . VAL A 1 335 ? 10.101 11.860 2.670 1.00 90.81 335 VAL A N 1
ATOM 2754 C CA . VAL A 1 335 ? 8.632 11.912 2.770 1.00 90.81 335 VAL A CA 1
ATOM 2755 C C . VAL A 1 335 ? 8.138 13.356 2.847 1.00 90.81 335 VAL A C 1
ATOM 2757 O O . VAL A 1 335 ? 7.252 13.742 2.095 1.00 90.81 335 VAL A O 1
ATOM 2760 N N . VAL A 1 336 ? 8.735 14.188 3.699 1.00 93.44 336 VAL A N 1
ATOM 2761 C CA . VAL A 1 336 ? 8.363 15.604 3.867 1.00 93.44 336 VAL A CA 1
ATOM 2762 C C . VAL A 1 336 ? 8.620 16.418 2.597 1.00 93.44 336 VAL A C 1
ATOM 2764 O O . VAL A 1 336 ? 7.861 17.340 2.279 1.00 93.44 336 VAL A O 1
ATOM 2767 N N . GLY A 1 337 ? 9.683 16.080 1.866 1.00 92.12 337 GLY A N 1
ATOM 2768 C CA . GLY A 1 337 ? 10.037 16.716 0.602 1.00 92.12 337 GLY A CA 1
ATOM 2769 C C . GLY A 1 337 ? 9.132 16.324 -0.566 1.00 92.12 337 GLY A C 1
ATOM 2770 O O . GLY A 1 337 ? 8.935 17.151 -1.454 1.00 92.12 337 GLY A O 1
ATOM 2771 N N . SER A 1 338 ? 8.572 15.109 -0.553 1.00 90.94 338 SER A N 1
ATOM 2772 C CA . SER A 1 338 ? 7.927 14.513 -1.736 1.00 90.94 338 SER A CA 1
ATOM 2773 C C . SER A 1 338 ? 6.419 14.285 -1.602 1.00 90.94 338 SER A C 1
ATOM 2775 O O . SER A 1 338 ? 5.733 14.314 -2.616 1.00 90.94 338 SER A O 1
ATOM 2777 N N . SER A 1 339 ? 5.906 14.044 -0.391 1.00 94.19 339 SER A N 1
ATOM 2778 C CA . SER A 1 339 ? 4.507 13.665 -0.151 1.00 94.19 339 SER A CA 1
ATOM 2779 C C . SER A 1 339 ? 3.591 14.871 0.071 1.00 94.19 339 SER A C 1
ATOM 2781 O O . SER A 1 339 ? 3.939 15.823 0.784 1.00 94.19 339 SER A O 1
ATOM 2783 N N . ARG A 1 340 ? 2.370 14.807 -0.470 1.00 95.75 340 ARG A N 1
ATOM 2784 C CA . ARG A 1 340 ? 1.281 15.774 -0.232 1.00 95.75 340 ARG A CA 1
ATOM 2785 C C . ARG A 1 340 ? 0.813 15.814 1.216 1.00 95.75 340 ARG A C 1
ATOM 2787 O O . ARG A 1 340 ? 0.277 16.841 1.636 1.00 95.75 340 ARG A O 1
ATOM 2794 N N . TYR A 1 341 ? 1.027 14.745 1.980 1.00 96.94 341 TYR A N 1
ATOM 2795 C CA . TYR A 1 341 ? 0.801 14.714 3.422 1.00 96.94 341 TYR A CA 1
ATOM 2796 C C . TYR A 1 341 ? 1.870 13.858 4.109 1.00 96.94 341 TYR A C 1
ATOM 2798 O O . TYR A 1 341 ? 1.782 12.632 4.076 1.00 96.94 341 TYR A O 1
ATOM 2806 N N . PRO A 1 342 ? 2.870 14.490 4.757 1.00 95.81 342 PRO A N 1
ATOM 2807 C CA . PRO A 1 342 ? 3.949 13.774 5.421 1.00 95.81 342 PRO A CA 1
ATOM 2808 C C . PRO A 1 342 ? 3.433 12.933 6.592 1.00 95.81 342 PRO A C 1
ATOM 2810 O O . PRO A 1 342 ? 3.209 13.439 7.696 1.00 95.81 342 PRO A O 1
ATOM 2813 N N . TYR A 1 343 ? 3.240 11.646 6.331 1.00 96.06 343 TYR A N 1
ATOM 2814 C CA . TYR A 1 343 ? 2.568 10.699 7.210 1.00 96.06 343 TYR A CA 1
ATOM 2815 C C . TYR A 1 343 ? 3.366 9.399 7.305 1.00 96.06 343 TYR A C 1
ATOM 2817 O O . TYR A 1 343 ? 3.911 8.940 6.300 1.00 96.06 343 TYR A O 1
ATOM 2825 N N . ILE A 1 344 ? 3.421 8.812 8.504 1.00 95.56 344 ILE A N 1
ATOM 2826 C CA . ILE A 1 344 ? 4.023 7.491 8.755 1.00 95.56 344 ILE A CA 1
ATOM 2827 C C . ILE A 1 344 ? 2.888 6.472 8.979 1.00 95.56 344 ILE A C 1
ATOM 2829 O O . ILE A 1 344 ? 2.287 6.487 10.058 1.00 95.56 344 ILE A O 1
ATOM 2833 N N . PRO A 1 345 ? 2.557 5.611 7.998 1.00 94.62 345 PRO A N 1
ATOM 2834 C CA . PRO A 1 345 ? 1.453 4.650 8.102 1.00 94.62 345 PRO A CA 1
ATOM 2835 C C . PRO A 1 345 ? 1.686 3.530 9.116 1.00 94.62 345 PRO A C 1
ATOM 2837 O O . PRO A 1 345 ? 0.756 3.141 9.827 1.00 94.62 345 PRO A O 1
ATOM 2840 N N . GLU A 1 346 ? 2.921 3.052 9.228 1.00 92.25 346 GLU A N 1
ATOM 2841 C CA . GLU A 1 346 ? 3.329 2.136 10.286 1.00 92.25 346 GLU A CA 1
ATOM 2842 C C . GLU A 1 346 ? 4.518 2.711 11.037 1.00 92.25 346 GLU A C 1
ATOM 2844 O O . GLU A 1 346 ? 5.643 2.777 10.543 1.00 92.25 346 GLU A O 1
ATOM 2849 N N . PHE A 1 347 ? 4.242 3.181 12.248 1.00 90.94 347 PHE A N 1
ATOM 2850 C CA . PHE A 1 347 ? 5.240 3.702 13.155 1.00 90.94 347 PHE A CA 1
ATOM 2851 C C . PHE A 1 347 ? 5.366 2.763 14.343 1.00 90.94 347 PHE A C 1
ATOM 2853 O O . PHE A 1 347 ? 4.367 2.480 15.004 1.00 90.94 347 PHE A O 1
ATOM 2860 N N . ILE A 1 348 ? 6.579 2.290 14.609 1.00 84.25 348 ILE A N 1
ATOM 2861 C CA . ILE A 1 348 ? 6.852 1.274 15.624 1.00 84.25 348 ILE A CA 1
ATOM 2862 C C . ILE A 1 348 ? 6.091 1.492 16.947 1.00 84.25 348 ILE A C 1
ATOM 2864 O O . ILE A 1 348 ? 6.133 2.575 17.542 1.00 84.25 348 ILE A O 1
ATOM 2868 N N . ALA A 1 349 ? 5.361 0.446 17.343 1.00 83.81 349 ALA A N 1
ATOM 2869 C CA . ALA A 1 349 ? 4.742 0.237 18.649 1.00 83.81 349 ALA A CA 1
ATOM 2870 C C . ALA A 1 349 ? 4.702 -1.276 18.897 1.00 83.81 349 ALA A C 1
ATOM 2872 O O . ALA A 1 349 ? 3.914 -1.988 18.270 1.00 83.81 349 ALA A O 1
ATOM 2873 N N . GLY A 1 350 ? 5.591 -1.787 19.743 1.00 82.62 350 GLY A N 1
ATOM 2874 C CA . GLY A 1 350 ? 5.828 -3.231 19.855 1.00 82.62 350 GLY A CA 1
ATOM 2875 C C . GLY A 1 350 ? 6.493 -3.847 18.615 1.00 82.62 350 GLY A C 1
ATOM 2876 O O . GLY A 1 350 ? 7.008 -3.141 17.741 1.00 82.62 350 GLY A O 1
ATOM 2877 N N . VAL A 1 351 ? 6.539 -5.182 18.553 1.00 77.81 351 VAL A N 1
ATOM 2878 C CA . VAL A 1 351 ? 7.273 -5.897 17.499 1.00 77.81 351 VAL A CA 1
ATOM 2879 C C . VAL A 1 351 ? 6.774 -7.320 17.222 1.00 77.81 351 VAL A C 1
ATOM 2881 O O . VAL A 1 351 ? 6.155 -7.970 18.065 1.00 77.81 351 VAL A O 1
ATOM 2884 N N . TRP A 1 352 ? 7.119 -7.858 16.052 1.00 77.44 352 TRP A N 1
ATOM 2885 C CA . TRP A 1 352 ? 6.912 -9.265 15.711 1.00 77.44 352 TRP A CA 1
ATOM 2886 C C . TRP A 1 352 ? 7.914 -10.216 16.417 1.00 77.44 352 TRP A C 1
ATOM 2888 O O . TRP A 1 352 ? 9.065 -9.845 16.650 1.00 77.44 352 TRP A O 1
ATOM 2898 N N . PRO A 1 353 ? 7.538 -11.482 16.706 1.00 74.38 353 PRO A N 1
ATOM 2899 C CA . PRO A 1 353 ? 8.327 -12.406 17.534 1.00 74.38 353 PRO A CA 1
ATOM 2900 C C . PRO A 1 353 ? 9.738 -12.738 17.040 1.00 74.38 353 PRO A C 1
ATOM 2902 O O . PRO A 1 353 ? 10.589 -13.115 17.837 1.00 74.38 353 PRO A O 1
ATOM 2905 N N . TRP A 1 354 ? 9.987 -12.661 15.731 1.00 72.31 354 TRP A N 1
ATOM 2906 C CA . TRP A 1 354 ? 11.297 -12.963 15.136 1.00 72.31 354 TRP A CA 1
ATOM 2907 C C . TRP A 1 354 ? 12.200 -11.732 15.000 1.00 72.31 354 TRP A C 1
ATOM 2909 O O . TRP A 1 354 ? 13.264 -11.812 14.388 1.00 72.31 354 TRP A O 1
ATOM 2919 N N . TYR A 1 355 ? 11.802 -10.590 15.562 1.00 69.81 355 TYR A N 1
ATOM 2920 C CA . TYR A 1 355 ? 12.666 -9.425 15.629 1.00 69.81 355 TYR A CA 1
ATOM 2921 C C . TYR A 1 355 ? 13.577 -9.498 16.851 1.00 69.81 355 TYR A C 1
ATOM 2923 O O . TYR A 1 355 ? 13.124 -9.470 17.992 1.00 69.81 355 TYR A O 1
ATOM 2931 N N . LEU A 1 356 ? 14.883 -9.565 16.608 1.00 59.12 356 LEU A N 1
ATOM 2932 C CA . LEU A 1 356 ? 15.874 -9.838 17.651 1.00 59.12 356 LEU A CA 1
ATOM 2933 C C . LEU A 1 356 ? 16.114 -8.663 18.617 1.00 59.12 356 LEU A C 1
ATOM 2935 O O . LEU A 1 356 ? 16.763 -8.854 19.641 1.00 59.12 356 LEU A O 1
ATOM 2939 N N . ASN A 1 357 ? 15.618 -7.457 18.314 1.00 67.81 357 ASN A N 1
ATOM 2940 C CA . ASN A 1 357 ? 15.814 -6.283 19.166 1.00 67.81 357 ASN A CA 1
ATOM 2941 C C . ASN A 1 357 ? 14.584 -5.346 19.159 1.00 67.81 357 ASN A C 1
ATOM 2943 O O . ASN A 1 357 ? 14.575 -4.385 18.385 1.00 67.81 357 ASN A O 1
ATOM 2947 N N . PRO A 1 358 ? 13.538 -5.598 19.976 1.00 64.50 358 PRO A N 1
ATOM 2948 C CA . PRO A 1 358 ? 12.275 -4.835 20.008 1.00 64.50 358 PRO A CA 1
ATOM 2949 C C . PRO A 1 358 ? 12.428 -3.348 20.349 1.00 64.50 358 PRO A C 1
ATOM 2951 O O . PRO A 1 358 ? 11.502 -2.583 20.072 1.00 64.50 358 PRO A O 1
ATOM 2954 N N . GLY A 1 359 ? 13.604 -2.928 20.838 1.00 71.38 359 GLY A N 1
ATOM 2955 C CA . GLY A 1 359 ? 13.851 -1.600 21.402 1.00 71.38 359 GLY A CA 1
ATOM 2956 C C . GLY A 1 359 ? 12.938 -1.293 22.584 1.00 71.38 359 GLY A C 1
ATOM 2957 O O . GLY A 1 359 ? 12.173 -2.149 23.029 1.00 71.38 359 GLY A O 1
ATOM 2958 N N . GLY A 1 360 ? 13.079 -0.088 23.126 1.00 79.44 360 GLY A N 1
ATOM 2959 C CA . GLY A 1 360 ? 12.358 0.342 24.322 1.00 79.44 360 GLY A CA 1
ATOM 2960 C C . GLY A 1 360 ? 11.562 1.627 24.131 1.00 79.44 360 GLY A C 1
ATOM 2961 O O . GLY A 1 360 ? 11.562 2.244 23.065 1.00 79.44 360 GLY A O 1
ATOM 2962 N N . PHE A 1 361 ? 10.934 2.063 25.220 1.00 84.75 361 PHE A N 1
ATOM 2963 C CA . PHE A 1 361 ? 10.213 3.331 25.289 1.00 84.75 361 PHE A CA 1
ATOM 2964 C C . PHE A 1 361 ? 11.085 4.520 24.852 1.00 84.75 361 PHE A C 1
ATOM 2966 O O . PHE A 1 361 ? 10.618 5.398 24.130 1.00 84.75 361 PHE A O 1
ATOM 2973 N N . GLU A 1 362 ? 12.370 4.529 25.216 1.00 87.50 362 GLU A N 1
ATOM 2974 C CA . GLU A 1 362 ? 13.302 5.597 24.848 1.00 87.50 362 GLU A CA 1
ATOM 2975 C C . GLU A 1 362 ? 13.553 5.660 23.335 1.00 87.50 362 GLU A C 1
ATOM 2977 O O . GLU A 1 362 ? 13.774 6.745 22.795 1.00 87.50 362 GLU A O 1
ATOM 2982 N N . ASP A 1 363 ? 13.519 4.516 22.642 1.00 86.19 363 ASP A N 1
ATOM 2983 C CA . ASP A 1 363 ? 13.608 4.479 21.180 1.00 86.19 363 ASP A CA 1
ATOM 2984 C C . ASP A 1 363 ? 12.354 5.076 20.557 1.00 86.19 363 ASP A C 1
ATOM 2986 O O . ASP A 1 363 ? 12.446 5.944 19.687 1.00 86.19 363 ASP A O 1
ATOM 2990 N N . GLU A 1 364 ? 11.181 4.644 21.021 1.00 87.12 364 GLU A N 1
ATOM 2991 C CA . GLU A 1 364 ? 9.911 5.155 20.519 1.00 87.12 364 GLU A CA 1
ATOM 2992 C C . GLU A 1 364 ? 9.796 6.664 20.742 1.00 87.12 364 GLU A C 1
ATOM 2994 O O . GLU A 1 364 ? 9.447 7.399 19.813 1.00 87.12 364 GLU A O 1
ATOM 2999 N N . GLU A 1 365 ? 10.136 7.148 21.937 1.00 90.94 365 GLU A N 1
ATOM 3000 C CA . GLU A 1 365 ? 10.111 8.566 22.280 1.00 90.94 365 GLU A CA 1
ATOM 3001 C C . GLU A 1 365 ? 11.075 9.368 21.395 1.00 90.94 365 GLU A C 1
ATOM 3003 O O . GLU A 1 365 ? 10.675 10.366 20.782 1.00 90.94 365 GLU A O 1
ATOM 3008 N N . PHE A 1 366 ? 12.334 8.930 21.288 1.00 92.44 366 PHE A N 1
ATOM 3009 C CA . PHE A 1 366 ? 13.350 9.630 20.507 1.00 92.44 366 PHE A CA 1
ATOM 3010 C C . PHE A 1 366 ? 12.988 9.682 19.022 1.00 92.44 366 PHE A C 1
ATOM 3012 O O . PHE A 1 366 ? 12.993 10.762 18.425 1.00 92.44 366 PHE A O 1
ATOM 3019 N N . VAL A 1 367 ? 12.641 8.540 18.420 1.00 91.19 367 VAL A N 1
ATOM 3020 C CA . VAL A 1 367 ? 12.334 8.460 16.984 1.00 91.19 367 VAL A CA 1
ATOM 3021 C C . VAL A 1 367 ? 11.085 9.282 16.658 1.00 91.19 367 VAL A C 1
ATOM 3023 O O . VAL A 1 367 ? 11.046 9.954 15.629 1.00 91.19 367 VAL A O 1
ATOM 3026 N N . THR A 1 368 ? 10.099 9.326 17.558 1.00 92.94 368 THR A N 1
ATOM 3027 C CA . THR A 1 368 ? 8.898 10.169 17.393 1.00 92.94 368 THR A CA 1
ATOM 3028 C C . THR A 1 368 ? 9.235 11.644 17.404 1.00 92.94 368 THR A C 1
ATOM 3030 O O . THR A 1 368 ? 8.824 12.377 16.503 1.00 92.94 368 THR A O 1
ATOM 3033 N N . LYS A 1 369 ? 10.020 12.088 18.391 1.00 94.81 369 LYS A N 1
ATOM 3034 C CA . LYS A 1 369 ? 10.474 13.480 18.463 1.00 94.81 369 LYS A CA 1
ATOM 3035 C C . LYS A 1 369 ? 11.294 13.851 17.231 1.00 94.81 369 LYS A C 1
ATOM 3037 O O . LYS A 1 369 ? 11.059 14.909 16.654 1.00 94.81 369 LYS A O 1
ATOM 3042 N N . ALA A 1 370 ? 12.193 12.972 16.789 1.00 94.75 370 ALA A N 1
ATOM 3043 C CA . ALA A 1 370 ? 12.987 13.175 15.584 1.00 94.75 370 ALA A CA 1
ATOM 3044 C C . ALA A 1 370 ? 12.102 13.310 14.334 1.00 94.75 370 ALA A C 1
ATOM 3046 O O . ALA A 1 370 ? 12.262 14.262 13.573 1.00 94.75 370 ALA A O 1
ATOM 3047 N N . ALA A 1 371 ? 11.133 12.412 14.141 1.00 94.50 371 ALA A N 1
ATOM 3048 C CA . ALA A 1 371 ? 10.230 12.450 12.994 1.00 94.50 371 ALA A CA 1
ATOM 3049 C C . ALA A 1 371 ? 9.376 13.729 12.956 1.00 94.50 371 ALA A C 1
ATOM 3051 O O . ALA A 1 371 ? 9.270 14.378 11.913 1.00 94.50 371 ALA A O 1
ATOM 3052 N N . LEU A 1 372 ? 8.812 14.133 14.099 1.00 95.12 372 LEU A N 1
ATOM 3053 C CA . LEU A 1 372 ? 8.034 15.370 14.209 1.00 95.12 372 LEU A CA 1
ATOM 3054 C C . LEU A 1 372 ? 8.904 16.614 13.981 1.00 95.12 372 LEU A C 1
ATOM 3056 O O . LEU A 1 372 ? 8.492 17.521 13.257 1.00 95.12 372 LEU A O 1
ATOM 3060 N N . MET A 1 373 ? 10.121 16.641 14.535 1.00 95.69 373 MET A N 1
ATOM 3061 C CA . MET A 1 373 ? 11.088 17.728 14.336 1.00 95.69 373 MET A CA 1
ATOM 3062 C C . MET A 1 373 ? 11.457 17.901 12.857 1.00 95.69 373 MET A C 1
ATOM 3064 O O . MET A 1 373 ? 11.564 19.030 12.384 1.00 95.69 373 MET A O 1
ATOM 3068 N N . HIS A 1 374 ? 11.603 16.798 12.117 1.00 95.25 374 HIS A N 1
ATOM 3069 C CA . HIS A 1 374 ? 11.898 16.817 10.678 1.00 95.25 374 HIS A CA 1
ATOM 3070 C C . HIS A 1 374 ? 10.668 17.063 9.791 1.00 95.25 374 HIS A C 1
ATOM 3072 O O . HIS A 1 374 ? 10.804 17.156 8.575 1.00 95.25 374 HIS A O 1
ATOM 3078 N N . GLY A 1 375 ? 9.479 17.243 10.377 1.00 95.25 375 GLY A N 1
ATOM 3079 C CA . GLY A 1 375 ? 8.314 17.790 9.681 1.00 95.25 375 GLY A CA 1
ATOM 3080 C C . GLY A 1 375 ? 7.177 16.813 9.387 1.00 95.25 375 GLY A C 1
ATOM 3081 O O . GLY A 1 375 ? 6.235 17.220 8.701 1.00 95.25 375 GLY A O 1
ATOM 3082 N N . ILE A 1 376 ? 7.210 15.580 9.913 1.00 96.50 376 ILE A N 1
ATOM 3083 C CA . ILE A 1 376 ? 6.048 14.674 9.870 1.00 96.50 376 ILE A CA 1
ATOM 3084 C C . ILE A 1 376 ? 4.830 15.341 10.518 1.00 96.50 376 ILE A C 1
ATOM 3086 O O . ILE A 1 376 ? 4.939 16.033 11.532 1.00 96.50 376 ILE A O 1
ATOM 3090 N N . LYS A 1 377 ? 3.657 15.145 9.910 1.00 96.38 377 LYS A N 1
ATOM 3091 C CA . LYS A 1 377 ? 2.386 15.786 10.286 1.00 96.38 377 LYS A CA 1
ATOM 3092 C C . LYS A 1 377 ? 1.349 14.820 10.851 1.00 96.38 377 LYS A C 1
ATOM 3094 O O . LYS A 1 377 ? 0.311 15.261 11.341 1.00 96.38 377 LYS A O 1
ATOM 3099 N N . GLY A 1 378 ? 1.620 13.525 10.800 1.00 96.56 378 GLY A N 1
ATOM 3100 C CA . GLY A 1 378 ? 0.801 12.494 11.419 1.00 96.56 378 GLY A CA 1
ATOM 3101 C C . GLY A 1 378 ? 1.477 11.136 11.337 1.00 96.56 378 GLY A C 1
ATOM 3102 O O . GLY A 1 378 ? 2.433 10.943 10.586 1.00 96.56 378 GLY A O 1
ATOM 3103 N N . PHE A 1 379 ? 0.978 10.190 12.114 1.00 96.62 379 PHE A N 1
ATOM 3104 C CA . PHE A 1 379 ? 1.477 8.823 12.117 1.00 96.62 379 PHE A CA 1
ATOM 3105 C C . PHE A 1 379 ? 0.401 7.846 12.587 1.00 96.62 379 PHE A C 1
ATOM 3107 O O . PHE A 1 379 ? -0.608 8.238 13.179 1.00 96.62 379 PHE A O 1
ATOM 3114 N N . SER A 1 380 ? 0.633 6.563 12.346 1.00 96.06 380 SER A N 1
ATOM 3115 C CA . SER A 1 380 ? -0.140 5.456 12.895 1.00 96.06 380 SER A CA 1
ATOM 3116 C C . SER A 1 380 ? 0.791 4.528 13.667 1.00 96.06 380 SER A C 1
ATOM 3118 O O . SER A 1 380 ? 1.700 3.939 13.092 1.00 96.06 380 SER A O 1
ATOM 3120 N N . ARG A 1 381 ? 0.584 4.409 14.981 1.00 93.56 381 ARG A N 1
ATOM 3121 C CA . ARG A 1 381 ? 1.323 3.465 15.822 1.00 93.56 381 ARG A CA 1
ATOM 3122 C C . ARG A 1 381 ? 0.887 2.044 15.503 1.00 93.56 381 ARG A C 1
ATOM 3124 O O . ARG A 1 381 ? -0.272 1.691 15.721 1.00 93.56 381 ARG A O 1
ATOM 3131 N N . TYR A 1 382 ? 1.811 1.244 14.995 1.00 89.75 382 TYR A N 1
ATOM 3132 C CA . TYR A 1 382 ? 1.545 -0.100 14.513 1.00 89.75 382 TYR A CA 1
ATOM 3133 C C . TYR A 1 382 ? 2.386 -1.113 15.308 1.00 89.75 382 TYR A C 1
ATOM 3135 O O . TYR A 1 382 ? 3.602 -1.143 15.126 1.00 89.75 382 TYR A O 1
ATOM 3143 N N . MET A 1 383 ? 1.809 -1.915 16.215 1.00 87.12 383 MET A N 1
ATOM 3144 C CA . MET A 1 383 ? 0.414 -1.900 16.707 1.00 87.12 383 MET A CA 1
ATOM 3145 C C . MET A 1 383 ? 0.326 -1.609 18.200 1.00 87.12 383 MET A C 1
ATOM 3147 O O . MET A 1 383 ? 1.132 -2.074 19.001 1.00 87.12 383 MET A O 1
ATOM 3151 N N . ILE A 1 384 ? -0.735 -0.899 18.578 1.00 88.62 384 ILE A N 1
ATOM 3152 C CA . ILE A 1 384 ? -0.970 -0.459 19.959 1.00 88.62 384 ILE A CA 1
ATOM 3153 C C . ILE A 1 384 ? -1.789 -1.449 20.792 1.00 88.62 384 ILE A C 1
ATOM 3155 O O . ILE A 1 384 ? -2.170 -1.135 21.912 1.00 88.62 384 ILE A O 1
ATOM 3159 N N . VAL A 1 385 ? -2.106 -2.622 20.243 1.00 85.31 385 VAL A N 1
ATOM 3160 C CA . VAL A 1 385 ? -2.814 -3.686 20.961 1.00 85.31 385 VAL A CA 1
ATOM 3161 C C . VAL A 1 385 ? -2.048 -4.985 20.777 1.00 85.31 385 VAL A C 1
ATOM 3163 O O . VAL A 1 385 ? -1.857 -5.445 19.647 1.00 85.31 385 VAL A O 1
ATOM 3166 N N . GLU A 1 386 ? -1.623 -5.575 21.894 1.00 81.56 386 GLU A N 1
ATOM 3167 C CA . GLU A 1 386 ? -0.905 -6.846 21.890 1.00 81.56 386 GLU A CA 1
ATOM 3168 C C . GLU A 1 386 ? -1.800 -7.978 21.362 1.00 81.56 386 GLU A C 1
ATOM 3170 O O . GLU A 1 386 ? -3.002 -8.023 21.634 1.00 81.56 386 GLU A O 1
ATOM 3175 N N . ARG A 1 387 ? -1.227 -8.891 20.566 1.00 80.69 387 ARG A N 1
ATOM 3176 C CA . ARG A 1 387 ? -1.983 -9.971 19.913 1.00 80.69 387 ARG A CA 1
ATOM 3177 C C . ARG A 1 387 ? -1.090 -11.132 19.485 1.00 80.69 387 ARG A C 1
ATOM 3179 O O . ARG A 1 387 ? 0.132 -11.066 19.525 1.00 80.69 387 ARG A O 1
ATOM 3186 N N . ASN A 1 388 ? -1.685 -12.209 18.970 1.00 78.06 388 ASN A N 1
ATOM 3187 C CA . ASN A 1 388 ? -0.915 -13.330 18.417 1.00 78.06 388 ASN A CA 1
ATOM 3188 C C . ASN A 1 388 ? 0.104 -12.857 17.359 1.00 78.06 388 ASN A C 1
ATOM 3190 O O . ASN A 1 388 ? -0.302 -12.245 16.373 1.00 78.06 388 ASN A O 1
ATOM 3194 N N . ARG A 1 389 ? 1.398 -13.167 17.540 1.00 75.88 389 ARG A N 1
ATOM 3195 C CA . ARG A 1 389 ? 2.538 -12.725 16.701 1.00 75.88 389 ARG A CA 1
ATOM 3196 C C . ARG A 1 389 ? 2.858 -11.219 16.758 1.00 75.88 389 ARG A C 1
ATOM 3198 O O . ARG A 1 389 ? 3.427 -10.699 15.803 1.00 75.88 389 ARG A O 1
ATOM 3205 N N . TRP A 1 390 ? 2.476 -10.522 17.827 1.00 83.94 390 TRP A N 1
ATOM 3206 C CA . TRP A 1 390 ? 2.896 -9.145 18.106 1.00 83.94 390 TRP A CA 1
ATOM 3207 C C . TRP A 1 390 ? 3.040 -8.940 19.607 1.00 83.94 390 TRP A C 1
ATOM 3209 O O . TRP A 1 390 ? 2.126 -9.293 20.342 1.00 83.94 390 TRP A O 1
ATOM 3219 N N . LEU A 1 391 ? 4.174 -8.416 20.050 1.00 80.50 391 LEU A N 1
ATOM 3220 C CA . LEU A 1 391 ? 4.561 -8.358 21.458 1.00 80.50 391 LEU A CA 1
ATOM 3221 C C . LEU A 1 391 ? 4.978 -6.939 21.840 1.00 80.50 391 LEU A C 1
ATOM 3223 O O . LEU A 1 391 ? 5.456 -6.193 20.984 1.00 80.50 391 LEU A O 1
ATOM 3227 N N . ALA A 1 392 ? 4.875 -6.615 23.131 1.00 80.69 392 ALA A N 1
ATOM 3228 C CA . ALA A 1 392 ? 5.354 -5.354 23.702 1.00 80.69 392 ALA A CA 1
ATOM 3229 C C . ALA A 1 392 ? 4.653 -4.113 23.125 1.00 80.69 392 ALA A C 1
ATOM 3231 O O . ALA A 1 392 ? 5.273 -3.067 22.937 1.00 80.69 392 ALA A O 1
ATOM 3232 N N . SER A 1 393 ? 3.357 -4.239 22.829 1.00 82.75 393 SER A N 1
ATOM 3233 C CA . SER A 1 393 ? 2.515 -3.065 22.601 1.00 82.75 393 SER A CA 1
ATOM 3234 C C . SER A 1 393 ? 2.407 -2.229 23.892 1.00 82.75 393 SER A C 1
ATOM 3236 O O . SER A 1 393 ? 2.469 -2.815 24.974 1.00 82.75 393 SER A O 1
ATOM 3238 N N . PRO A 1 394 ? 2.252 -0.895 23.784 1.00 70.81 394 PRO A N 1
ATOM 3239 C CA . PRO A 1 394 ? 2.094 0.009 24.928 1.00 70.81 394 PRO A CA 1
ATOM 3240 C C . PRO A 1 394 ? 0.938 -0.316 25.880 1.00 70.81 394 PRO A C 1
ATOM 3242 O O . PRO A 1 394 ? -0.098 -0.847 25.410 1.00 70.81 394 PRO A O 1
#

Secondary structure (DSSP, 8-state):
--TT-SEEEETTEEEETTEE---EEEE--GGGS-GGGHHHHHHHHHHTT--EEEEE--HHHHEEETTEE-SSSS-GGG-HHHHHHHHHHTT-EEEEE--S---TT-TTTT--HHHHS-TTTB-B-TTSSBPEE--SSS-EEPB-TT-HHHHHHHHHHHHHHHHHHHHHBTTTSSEEEEE-SS--SGGG--STTTS--SHHHHHHHHHHHHHHHSSHHHHHHHHT---SSGGGPPPPSS---SSTTTHHHHHHHHHHHHHHHHHHHHHHHHHHHTTT--S-EEEEEPPTT-TTT--S-PPPP--HHHHHTTSSEEEE-B---GGGHHHHHHHHHHHHHH-SS-EEEEEESSB-TT-S----HHHHHHHHHHHHHTT--EEEEETSS-BTTBB---

Sequence (394 aa):
MPENFPIKVGDRQFRLNGEPLSIYSGAVHYWRLDRDKWDDILTKVKGMGFNTVSIYIPWEAHEIERGKFDFGQINPSNDIDGFLTLCEQKELNIIVRPGPQINSELTWFGYPLRILDDVEMQAQTAWGSKAVLTQVPRPIPANSYSSEKFFAETALWYGAIFAILVKHQYPKGRILASQVDNEMAFFFHINPYESDFSPSSIRAYQKFLKDKYGSIEKLNRVYRSDYVSFEYVDAPRRFSAETHKDIPFHTDWIEYREFYLINSMDRLAKMIRARGFTVPLFHNYPHPLGPGGSVSGITTPFNLIGLEEKLDFVGFDIYSRKELYEHVKTVVSYVVGSSRYPYIPEFIAGVWPWYLNPGGFEDEEFVTKAALMHGIKGFSRYMIVERNRWLASP

pLDDT: mean 91.39, std 11.61, range [34.75, 98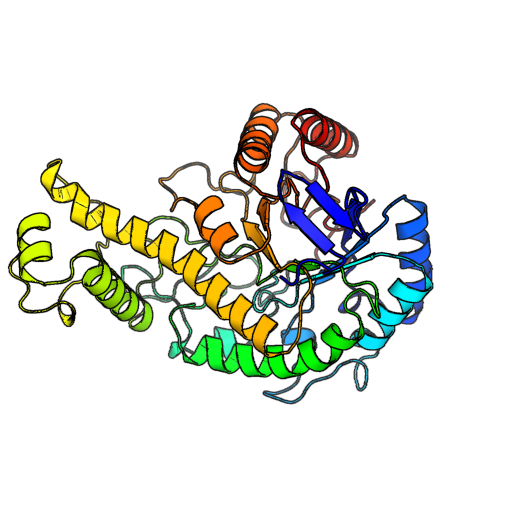.88]

Foldseek 3Di:
DPPPDQWAFFPQFTGGNNHTDQQAEAEDELLQDQPVCLLVVLVVCVVVVGQAYEYEQQLQSFPPDQLHGDCCPVPVSSVPLVSQVSCQVVNHAYEYEDAPACQLVDPASSDDVVQQPDPLQFFAALVGHFQWDPDPPDTTGFGDLLRPVSLVSVLSSLVPPLVRVLCQAPPNHRHQEYEYHAQPCSSPLFALQTIGQRPSLQVLLLVLVCVVQVAVVSVCVQCVHDDPGSNPDGADNDDDDPDPSNVVRSVSSLVSSLVSSLVSSLSSLVSNVVSVRDHFYEYEHEDCDDPPDPPDDDGRDHQQQSSCVRTVWYEYADDDFLVCLVVLLVRLLCRSVRISHQEHAEYEFFAFPPDPDRDDPNRSVNSVVSSVVSPHRYYYHPHQDDGDRTDRRD